Protein AF-A0A933TPE8-F1 (afdb_monomer_lite)

Radius of gyration: 28.73 Å; chains: 1; bounding box: 71×63×76 Å

Foldseek 3Di:
DDLQLQVLVVVVVVPDQKDKFFQVRSCVSSVHRDPPCLLPPPVQQDDDPHNCVNNVVSQKGWDDPSVVRIIMIGGHDPPDDDDDDDDDDDDDDDQFQEEEAEADDAADAFKDFQQRGGDDLLRVLSVLVCVVSPHFYWYCDQPPGTGGRGDIDGDDDGDLLPPDLVSLLVSLVVNLVCCCVPVNQAAVGEYEYHHPPSNVRVNNVVSCVVSNHHYHDPCPPPDPQRSSVVSVPPPPDDDFFGDPADPQPPDDPLPDDPPLLQLFLQVCLQVQVFPLVVPPPAFRSHPCRQLLNVLVVLVVVVVDDLLLSLLLLLLLLLLPPPDDSNLLSVLSSVLCNVPVLLSQLVSLQVDDLVVQLVSCVVSVNDSPSNVSSVLSNLLSVLLVDPPQLCQSVCCNRVLEHELVSQLCRQLDADPPRHGSRHSCNDLLSVLLSVLVSVVPSVGHYPPNQPRFASDDPLLVLLCVQLPLDDPVSDDCVVCVVVSRVSVSVVQQSHDDPPSRHSHNSSSHSSSNSCSVSARVVCRVVVAHDGTTPSCVSGSRDHDD

Secondary structure (DSSP, 8-state):
--TTHHHHHHHHHT--SEEEEEHHHHHHHHTSPPPHHHHH-GGGTSSSTTTHHHHGGGTEEEEEEGGGTEEEEEE--------------PPP-S--SEEEEE--S-B-SSEEEHHHHB--HHHHHHHHHHHHTT--EEEEETTTEEEETT-EEE-----SSS--HHHHHHHHHHHHHHHHHHT---TT-EEEEE--GGGS-HHHHHHHHHTT-EEE-TTTT--HHHHHHHHTT-TTPSP--SS-PPPP-TTS---S--TTHHHHHHHHHHHT----TT-TTPPPSSGGGSHHHHHHHHHHHTT--HHHHHHHHHHHHHH-SSS-HHHHHHHHHHHHHHHGGGGSHHHHHHS-HHHHHHHHHHTT--SSHHHHHHHHHHHHHHHT-TTS-HHHHHHHHTSEEEHHHHHHHHH-B-GGG-BSSTTTSSTTHHHHHHHHHHTTT--EEE-GGGPPP---HHHHHHHHHTTS---TT--HHHHHHHHHHHHHTTGGG--SSTTTTTSGGGTHHHHHHIIIIIIHHHHHHTS----SGGGGG--PPP--

Sequence (544 aa):
MTKYHPLAQWLTSQGRDLVQVSLSEIERIVGFPLPDSAHRYQAFWVGGDTVDGELGRSGWHAYPRLSAGHVEFRKIDRAAPGPSEPIGPVGPTDAPDFVFIGCVKSKLPGRHRARDLYTSALFRGRVQHAESISAPWWVLSAKYGLVASDDLIDDYDVSLVDASVEVRTKWANRVLQQIDDRIGFIAGKHIEIHAGDQYRDPSLMRGLEARGAIVSVPLLGMLFGRQLAWYAGERGIRPTAPTARPALQSGRPVERAVEGIARKITEDFANGDFDLSERAGAPPPKWDSMPEFVAERGLERLGATPRELRAFVTLLAAMDRARDADRLWRNGVALFGDARWTFDPTLCCQRSLSELRDVLAVNGVSQRHGADAAAWRIISEALNDDRAPAAVRRAIDEGVGEARELLDAVRATKGKGLPWFPFLSGPKISEMWVRLLVAPGGARITNISHLKVAVDVQVRKVTEYLGVTDTGGSSLEAVRTAIQEAWEAHADEVVGPDEIAGTSAGLDPALWFMGKWGCTYCERWKRRIPIGRACDHCRFPETR

pLDDT: mean 83.81, std 16.4, range [24.78, 98.75]

Structure (mmCIF, N/CA/C/O backbone):
data_AF-A0A933TPE8-F1
#
_entry.id   AF-A0A933TPE8-F1
#
loop_
_atom_site.group_PDB
_atom_site.id
_atom_site.type_symbol
_atom_site.label_atom_id
_atom_site.label_alt_id
_atom_site.label_comp_id
_atom_site.label_asym_id
_atom_site.label_entity_id
_atom_site.label_seq_id
_atom_site.pdbx_PDB_ins_code
_atom_site.Cartn_x
_atom_site.Cartn_y
_atom_site.Cartn_z
_atom_site.occupancy
_atom_site.B_iso_or_equiv
_atom_site.auth_seq_id
_atom_site.auth_comp_id
_atom_site.auth_asym_id
_atom_site.auth_atom_id
_atom_site.pdbx_PDB_model_num
ATOM 1 N N . MET A 1 1 ? -22.270 -7.618 43.366 1.00 57.34 1 MET A N 1
ATOM 2 C CA . MET A 1 1 ? -23.237 -8.700 43.096 1.00 57.34 1 MET A CA 1
ATOM 3 C C . MET A 1 1 ? -24.230 -8.178 42.084 1.00 57.34 1 MET A C 1
ATOM 5 O O . MET A 1 1 ? -24.769 -7.097 42.297 1.00 57.34 1 MET A O 1
ATOM 9 N N . THR A 1 2 ? -24.393 -8.862 40.955 1.00 76.00 2 THR A N 1
ATOM 10 C CA . THR A 1 2 ? -25.412 -8.481 39.966 1.00 76.00 2 THR A CA 1
ATOM 11 C C . THR A 1 2 ? -26.811 -8.846 40.471 1.00 76.00 2 THR A C 1
ATOM 13 O O . THR A 1 2 ? -26.968 -9.689 41.355 1.00 76.00 2 THR A O 1
ATOM 16 N N . LYS A 1 3 ? -27.854 -8.268 39.865 1.00 81.12 3 LYS A N 1
ATOM 17 C CA . LYS A 1 3 ? -29.252 -8.643 40.139 1.00 81.12 3 LYS A CA 1
ATOM 18 C C . LYS A 1 3 ? -29.590 -10.109 39.800 1.00 81.12 3 LYS A C 1
ATOM 20 O O . LYS A 1 3 ? -30.656 -10.576 40.169 1.00 81.12 3 LYS A O 1
ATOM 25 N N . TYR A 1 4 ? -28.690 -10.840 39.133 1.00 85.50 4 TYR A N 1
ATOM 26 C CA . TYR A 1 4 ? -28.853 -12.258 38.783 1.00 85.50 4 TYR A CA 1
ATOM 27 C C . TYR A 1 4 ? -28.126 -13.214 39.742 1.00 85.50 4 TYR A C 1
ATOM 29 O O . TYR A 1 4 ? -28.180 -14.426 39.558 1.00 85.50 4 TYR A O 1
ATOM 37 N N . HIS A 1 5 ? -27.491 -12.697 40.798 1.00 85.81 5 HIS A N 1
ATOM 38 C CA . HIS A 1 5 ? -26.856 -13.510 41.838 1.00 85.81 5 HIS A CA 1
ATOM 39 C C . HIS A 1 5 ? -27.787 -14.569 42.481 1.00 85.81 5 HIS A C 1
ATOM 41 O O . HIS A 1 5 ? -27.333 -15.702 42.662 1.00 85.81 5 HIS A O 1
ATOM 47 N N . PRO A 1 6 ? -29.087 -14.292 42.747 1.00 90.56 6 PRO A N 1
ATOM 48 C CA . PRO A 1 6 ? -30.013 -15.310 43.258 1.00 90.56 6 PRO A CA 1
ATOM 49 C C . PRO A 1 6 ? -30.152 -16.532 42.340 1.00 90.56 6 PRO A C 1
ATOM 51 O O . PRO A 1 6 ? -30.271 -17.657 42.821 1.00 90.56 6 PRO A O 1
ATOM 54 N N . LEU A 1 7 ? -30.068 -16.334 41.019 1.00 90.69 7 LEU A N 1
ATOM 55 C CA . LEU A 1 7 ? -30.126 -17.422 40.043 1.00 90.69 7 LEU A CA 1
ATOM 56 C C . LEU A 1 7 ? -28.899 -18.334 40.146 1.00 90.69 7 LEU A C 1
ATOM 58 O O . LEU A 1 7 ? -29.045 -19.551 40.161 1.00 90.69 7 LEU A O 1
ATOM 62 N N . ALA A 1 8 ? -27.700 -17.764 40.285 1.00 87.56 8 ALA A N 1
ATOM 63 C CA . ALA A 1 8 ? -26.465 -18.534 40.446 1.00 87.56 8 ALA A CA 1
ATOM 64 C C . ALA A 1 8 ? -26.450 -19.360 41.749 1.00 87.56 8 ALA A C 1
ATOM 66 O O . ALA A 1 8 ? -26.043 -20.527 41.752 1.00 87.56 8 ALA A O 1
ATOM 67 N N . GLN A 1 9 ? -26.929 -18.776 42.854 1.00 89.12 9 GLN A N 1
ATOM 68 C CA . GLN A 1 9 ? -27.070 -19.476 44.136 1.00 89.12 9 GLN A CA 1
ATOM 69 C C . GLN A 1 9 ? -28.081 -20.621 44.044 1.00 89.12 9 GLN A C 1
ATOM 71 O O . GLN A 1 9 ? -27.794 -21.734 44.485 1.00 89.12 9 GLN A O 1
ATOM 76 N N . TRP A 1 10 ? -29.238 -20.360 43.431 1.00 93.75 10 TRP A N 1
ATOM 77 C CA . TRP A 1 10 ? -30.281 -21.362 43.248 1.00 93.75 10 TRP A CA 1
ATOM 78 C C . TRP A 1 10 ? -29.819 -22.523 42.361 1.00 93.75 10 TRP A C 1
ATOM 80 O O . TRP A 1 10 ? -30.061 -23.677 42.701 1.00 93.75 10 TRP A O 1
ATOM 90 N N . LEU A 1 11 ? -29.099 -22.247 41.268 1.00 90.94 11 LEU A N 1
ATOM 91 C CA . LEU A 1 11 ? -28.528 -23.286 40.403 1.00 90.94 11 LEU A CA 1
ATOM 92 C C . LEU A 1 11 ? -27.543 -24.172 41.171 1.00 90.94 11 LEU A C 1
ATOM 94 O O . LEU A 1 11 ? -27.605 -25.397 41.090 1.00 90.94 11 LEU A O 1
ATOM 98 N N . THR A 1 12 ? -26.682 -23.555 41.982 1.00 87.75 12 THR A N 1
ATOM 99 C CA . THR A 1 12 ? -25.698 -24.272 42.804 1.00 87.75 12 THR A CA 1
ATOM 100 C C . THR A 1 12 ? -26.366 -25.152 43.866 1.00 87.75 12 THR A C 1
ATOM 102 O O . THR A 1 12 ? -25.879 -26.249 44.139 1.00 87.75 12 THR A O 1
ATOM 105 N N . SER A 1 13 ? -27.506 -24.731 44.427 1.00 88.75 13 SER A N 1
ATOM 106 C CA . SER A 1 13 ? -28.240 -25.523 45.423 1.00 88.75 13 SER A CA 1
ATOM 107 C C . SER A 1 13 ? -28.988 -26.728 44.840 1.00 88.75 13 SER A C 1
ATOM 109 O O . SER A 1 13 ? -29.383 -27.606 45.604 1.00 88.75 13 SER A O 1
ATOM 111 N N . GLN A 1 14 ? -29.141 -26.826 43.511 1.00 89.56 14 GLN A N 1
ATOM 112 C CA . GLN A 1 14 ? -29.805 -27.976 42.883 1.00 89.56 14 GLN A CA 1
ATOM 113 C C . GLN A 1 14 ? -28.970 -29.262 42.929 1.00 89.56 14 GLN A C 1
ATOM 115 O O . GLN A 1 14 ? -29.522 -30.344 42.734 1.00 89.56 14 GLN A O 1
ATOM 120 N N . GLY A 1 15 ? -27.651 -29.168 43.147 1.00 80.69 15 GLY A N 1
ATOM 121 C CA . GLY A 1 15 ? -26.760 -30.334 43.218 1.00 80.69 15 GLY A CA 1
ATOM 122 C C . GLY A 1 15 ? -26.680 -31.159 41.924 1.00 80.69 15 GLY A C 1
ATOM 123 O O . GLY A 1 15 ? -26.357 -32.341 41.976 1.00 80.69 15 GLY A O 1
ATOM 124 N N . ARG A 1 16 ? -27.010 -30.562 40.772 1.00 82.69 16 ARG A N 1
ATOM 125 C CA . ARG A 1 16 ? -26.972 -31.184 39.437 1.00 82.69 16 ARG A CA 1
ATOM 126 C C . ARG A 1 16 ? -26.007 -30.416 38.542 1.00 82.69 16 ARG A C 1
ATOM 128 O O . ARG A 1 16 ? -25.838 -29.221 38.742 1.00 82.69 16 ARG A O 1
ATOM 135 N N . ASP A 1 17 ? -25.454 -31.067 37.524 1.00 83.25 17 ASP A N 1
ATOM 136 C CA . ASP A 1 17 ? -24.560 -30.408 36.553 1.00 83.25 17 ASP A CA 1
ATOM 137 C C . ASP A 1 17 ? -25.304 -29.847 35.331 1.00 83.25 17 ASP A C 1
ATOM 139 O O . ASP A 1 17 ? -24.753 -29.056 34.567 1.00 83.25 17 ASP A O 1
ATOM 143 N N . LEU A 1 18 ? -26.576 -30.220 35.165 1.00 86.62 18 LEU A N 1
ATOM 144 C CA . LEU A 1 18 ? -27.505 -29.691 34.170 1.00 86.62 18 LEU A CA 1
ATOM 145 C C . LEU A 1 18 ? -28.834 -29.373 34.858 1.00 86.62 18 LEU A C 1
ATOM 147 O O . LEU A 1 18 ? -29.451 -30.247 35.472 1.00 86.62 18 LEU A O 1
ATOM 151 N N . VAL A 1 19 ? -29.288 -28.130 34.729 1.00 89.38 19 VAL A N 1
ATOM 152 C CA . VAL A 1 19 ? -30.558 -27.664 35.290 1.00 89.38 19 VAL A CA 1
ATOM 153 C C . VAL A 1 19 ? -31.340 -26.931 34.211 1.00 89.38 19 VAL A C 1
ATOM 155 O O . VAL A 1 19 ? -30.870 -25.945 33.654 1.00 89.38 19 VAL A O 1
ATOM 158 N N . GLN A 1 20 ? -32.543 -27.408 33.913 1.00 92.12 20 GLN A N 1
ATOM 159 C CA . GLN A 1 20 ? -33.461 -26.756 32.984 1.00 92.12 20 GLN A CA 1
ATOM 160 C C . GLN A 1 20 ? -34.449 -25.895 33.771 1.00 92.12 20 GLN A C 1
ATOM 162 O O . GLN A 1 20 ? -35.074 -26.395 34.703 1.00 92.12 20 GLN A O 1
ATOM 167 N N . VAL A 1 21 ? -34.603 -24.624 33.397 1.00 90.62 21 VAL A N 1
ATOM 168 C CA . VAL A 1 21 ? -35.456 -23.670 34.123 1.00 90.62 21 VAL A CA 1
ATOM 169 C C . VAL A 1 21 ? -36.303 -22.875 33.138 1.00 90.62 21 VAL A C 1
ATOM 171 O O . VAL A 1 21 ? -35.778 -22.321 32.172 1.00 90.62 21 VAL A O 1
ATOM 174 N N . SER A 1 22 ? -37.616 -22.808 33.358 1.00 94.19 22 SER A N 1
ATOM 175 C CA . SER A 1 22 ? -38.499 -21.974 32.527 1.00 94.19 22 SER A CA 1
ATOM 176 C C . SER A 1 22 ? -38.244 -20.479 32.757 1.00 94.19 22 SER A C 1
ATOM 178 O O . SER A 1 22 ? -37.815 -20.082 33.839 1.00 94.19 22 SER A O 1
ATOM 180 N N . LEU A 1 23 ? -38.541 -19.625 31.772 1.00 89.19 23 LEU A N 1
ATOM 181 C CA . LEU A 1 23 ? -38.346 -18.172 31.914 1.00 89.19 23 LEU A CA 1
ATOM 182 C C . LEU A 1 23 ? -39.141 -17.590 33.098 1.00 89.19 23 LEU A C 1
ATOM 184 O O . LEU A 1 23 ? -38.591 -16.823 33.883 1.00 89.19 23 LEU A O 1
ATOM 188 N N . SER A 1 24 ? -40.385 -18.034 33.295 1.00 90.56 24 SER A N 1
ATOM 189 C CA . SER A 1 24 ? -41.224 -17.623 34.434 1.00 90.56 24 SER A CA 1
ATOM 190 C C . SER A 1 24 ? -40.691 -18.112 35.784 1.00 90.56 24 SER A C 1
ATOM 192 O O . SER A 1 24 ? -40.884 -17.476 36.819 1.00 90.56 24 SER A O 1
ATOM 194 N N . GLU A 1 25 ? -40.008 -19.254 35.806 1.00 91.50 25 GLU A N 1
ATOM 195 C CA . GLU A 1 25 ? -39.348 -19.744 37.012 1.00 91.50 25 GLU A CA 1
ATOM 196 C C . GLU A 1 25 ? -38.071 -18.965 37.319 1.00 91.50 25 GLU A C 1
ATOM 198 O O . GLU A 1 25 ? -37.825 -18.655 38.484 1.00 91.50 25 GLU A O 1
ATOM 203 N N . ILE A 1 26 ? -37.325 -18.543 36.295 1.00 92.00 26 ILE A N 1
ATOM 204 C CA . ILE A 1 26 ? -36.195 -17.628 36.472 1.00 92.00 26 ILE A CA 1
ATOM 205 C C . ILE A 1 26 ? -36.679 -16.305 37.073 1.00 92.00 26 ILE A C 1
ATOM 207 O O . ILE A 1 26 ? -36.076 -15.844 38.036 1.00 92.00 26 ILE A O 1
ATOM 211 N N . GLU A 1 27 ? -37.788 -15.736 36.590 1.00 93.56 27 GLU A N 1
ATOM 212 C CA . GLU A 1 27 ? -38.406 -14.521 37.155 1.00 93.56 27 GLU A CA 1
ATOM 213 C C . GLU A 1 27 ? -38.757 -14.671 38.641 1.00 93.56 27 GLU A C 1
ATOM 215 O O . GLU A 1 27 ? -38.471 -13.771 39.434 1.00 93.56 27 GLU A O 1
ATOM 220 N N . ARG A 1 28 ? -39.299 -15.831 39.051 1.00 93.81 28 ARG A N 1
ATOM 221 C CA . ARG A 1 28 ? -39.525 -16.137 40.477 1.00 93.81 28 ARG A CA 1
ATOM 222 C C . ARG A 1 28 ? -38.224 -16.208 41.272 1.00 93.81 28 ARG A C 1
ATOM 224 O O . ARG A 1 28 ? -38.192 -15.719 42.395 1.00 93.81 28 ARG A O 1
ATOM 231 N N . ILE A 1 29 ? -37.181 -16.828 40.718 1.00 93.12 29 ILE A N 1
ATOM 232 C CA . ILE A 1 29 ? -35.883 -16.995 41.388 1.00 93.12 29 ILE A CA 1
ATOM 233 C C . ILE A 1 29 ? -35.175 -15.646 41.559 1.00 93.12 29 ILE A C 1
ATOM 235 O O . ILE A 1 29 ? -34.600 -15.385 42.613 1.00 93.12 29 ILE A O 1
ATOM 239 N N . VAL A 1 30 ? -35.211 -14.781 40.540 1.00 91.19 30 VAL A N 1
ATOM 240 C CA . VAL A 1 30 ? -34.550 -13.466 40.587 1.00 91.19 30 VAL A CA 1
ATOM 241 C C . VAL A 1 30 ? -35.397 -12.387 41.268 1.00 91.19 30 VAL A C 1
ATOM 243 O O . VAL A 1 30 ? -34.855 -11.361 41.673 1.00 91.19 30 VAL A O 1
ATOM 246 N N . GLY A 1 31 ? -36.705 -12.610 41.426 1.00 90.62 31 GLY A N 1
ATOM 247 C CA . GLY A 1 31 ? -37.622 -11.709 42.130 1.00 90.62 31 GLY A CA 1
ATOM 248 C C . GLY A 1 31 ? -38.070 -10.484 41.323 1.00 90.62 31 GLY A C 1
ATOM 249 O O . GLY A 1 31 ? -38.586 -9.531 41.902 1.00 90.62 31 GLY A O 1
ATOM 250 N N . PHE A 1 32 ? -37.872 -10.480 40.003 1.00 89.62 32 PHE A N 1
ATOM 251 C CA . PHE A 1 32 ? -38.331 -9.422 39.099 1.00 89.62 32 PHE A CA 1
ATOM 252 C C . PHE A 1 32 ? -38.636 -9.986 37.701 1.00 89.62 32 PHE A C 1
ATOM 254 O O . PHE A 1 32 ? -38.025 -10.981 37.304 1.00 89.62 32 PHE A O 1
ATOM 261 N N . PRO A 1 33 ? -39.548 -9.356 36.934 1.00 90.25 33 PRO A N 1
ATOM 262 C CA . PRO A 1 33 ? -39.829 -9.766 35.561 1.00 90.25 33 PRO A CA 1
ATOM 263 C C . PRO A 1 33 ? -38.595 -9.572 34.676 1.00 90.25 33 PRO A C 1
ATOM 265 O O . PRO A 1 33 ? -37.921 -8.536 34.731 1.00 90.25 33 PRO A O 1
ATOM 268 N N . LEU A 1 34 ? -38.289 -10.567 33.847 1.00 88.06 34 LEU A N 1
ATOM 269 C CA . LEU A 1 34 ? -37.165 -10.500 32.930 1.00 88.06 34 LEU A CA 1
ATOM 270 C C . LEU A 1 34 ? -37.481 -9.466 31.840 1.00 88.06 34 LEU A C 1
ATOM 272 O O . LEU A 1 34 ? -38.617 -9.389 31.370 1.00 88.06 34 LEU A O 1
ATOM 276 N N . PRO A 1 35 ? -36.496 -8.659 31.409 1.00 83.12 35 PRO A N 1
ATOM 277 C CA . PRO A 1 35 ? -36.722 -7.711 30.330 1.00 83.12 35 PRO A CA 1
ATOM 278 C C . PRO A 1 35 ? -37.089 -8.460 29.049 1.00 83.12 35 PRO A C 1
ATOM 280 O O . PRO A 1 35 ? -36.608 -9.565 28.810 1.00 83.12 35 PRO A O 1
ATOM 283 N N . ASP A 1 36 ? -37.853 -7.819 28.171 1.00 73.50 36 ASP A N 1
ATOM 284 C CA . ASP A 1 36 ? -38.240 -8.371 26.871 1.00 73.50 36 ASP A CA 1
ATOM 285 C C . ASP A 1 36 ? -37.079 -8.966 26.059 1.00 73.50 36 ASP A C 1
ATOM 287 O O . ASP A 1 36 ? -37.267 -9.880 25.256 1.00 73.50 36 ASP A O 1
ATOM 291 N N . SER A 1 37 ? -35.870 -8.432 26.238 1.00 75.12 37 SER A N 1
ATOM 292 C CA . SER A 1 37 ? -34.667 -8.934 25.587 1.00 75.12 37 SER A CA 1
ATOM 293 C C . SER A 1 37 ? -34.293 -10.351 26.025 1.00 75.12 37 SER A C 1
ATOM 295 O O . SER A 1 37 ? -33.797 -11.110 25.199 1.00 75.12 37 SER A O 1
ATOM 297 N N . ALA A 1 38 ? -34.588 -10.739 27.266 1.00 80.56 38 ALA A N 1
ATOM 298 C CA . ALA A 1 38 ? -34.389 -12.091 27.782 1.00 80.56 38 ALA A CA 1
ATOM 299 C C . ALA A 1 38 ? -35.291 -13.122 27.097 1.00 80.56 38 ALA A C 1
ATOM 301 O O . ALA A 1 38 ? -34.885 -14.265 26.894 1.00 80.56 38 ALA A O 1
ATOM 302 N N . HIS A 1 39 ? -36.500 -12.697 26.721 1.00 78.38 39 HIS A N 1
ATOM 303 C CA . HIS A 1 39 ? -37.496 -13.522 26.037 1.00 78.38 39 HIS A CA 1
ATOM 304 C C . HIS A 1 39 ? -37.219 -13.637 24.534 1.00 78.38 39 HIS A C 1
ATOM 306 O O . HIS A 1 39 ? -37.578 -14.632 23.911 1.00 78.38 39 HIS A O 1
ATOM 312 N N . ARG A 1 40 ? -36.575 -12.621 23.942 1.00 65.50 40 ARG A N 1
ATOM 313 C CA . ARG A 1 40 ? -36.406 -12.494 22.484 1.00 65.50 40 ARG A CA 1
ATOM 314 C C . ARG A 1 40 ? -35.012 -12.833 21.967 1.00 65.50 40 ARG A C 1
ATOM 316 O O . ARG A 1 40 ? -34.887 -13.272 20.826 1.00 65.50 40 ARG A O 1
ATOM 323 N N . TYR A 1 41 ? -33.964 -12.619 22.759 1.00 67.12 41 TYR A N 1
ATOM 324 C CA . TYR A 1 41 ? -32.588 -12.668 22.270 1.00 67.12 41 TYR A CA 1
ATOM 325 C C . TYR A 1 41 ? -31.730 -13.629 23.090 1.00 67.12 41 TYR A C 1
ATOM 327 O O . TYR A 1 41 ? -31.467 -13.399 24.266 1.00 67.12 41 TYR A O 1
ATOM 335 N N . GLN A 1 42 ? -31.205 -14.673 22.440 1.00 67.12 42 GLN A N 1
ATOM 336 C CA . GLN A 1 42 ? -30.286 -15.624 23.080 1.00 67.12 42 GLN A CA 1
ATOM 337 C C . GLN A 1 42 ? -29.040 -14.931 23.655 1.00 67.12 42 GLN A C 1
ATOM 339 O O . GLN A 1 42 ? -28.580 -15.309 24.725 1.00 67.12 42 GLN A O 1
ATOM 344 N N . ALA A 1 43 ? -28.555 -13.868 23.001 1.00 63.94 43 ALA A N 1
ATOM 345 C CA . ALA A 1 43 ? -27.415 -13.058 23.446 1.00 63.94 43 ALA A CA 1
ATOM 346 C C . ALA A 1 43 ? -27.611 -12.399 24.824 1.00 63.94 43 ALA A C 1
ATOM 348 O O . ALA A 1 43 ? -26.642 -11.998 25.452 1.00 63.94 43 ALA A O 1
ATOM 349 N N . PHE A 1 44 ? -28.848 -12.298 25.322 1.00 73.12 44 PHE A N 1
ATOM 350 C CA . PHE A 1 44 ? -29.094 -11.872 26.699 1.00 73.12 44 PHE A CA 1
ATOM 351 C C . PHE A 1 44 ? -28.520 -12.860 27.730 1.00 73.12 44 PHE A C 1
ATOM 353 O O . PHE A 1 44 ? -28.153 -12.463 28.835 1.00 73.12 44 PHE A O 1
ATOM 360 N N . TRP A 1 45 ? -28.448 -14.141 27.358 1.00 72.94 45 TRP A N 1
ATOM 361 C CA . TRP A 1 45 ? -28.030 -15.248 28.214 1.00 72.94 45 TRP A CA 1
ATOM 362 C C . TRP A 1 45 ? -26.566 -15.656 28.014 1.00 72.94 45 TRP A C 1
ATOM 364 O O . TRP A 1 45 ? -26.040 -16.366 28.863 1.00 72.94 45 TRP A O 1
ATOM 374 N N . VAL A 1 46 ? -25.915 -15.237 26.920 1.00 61.28 46 VAL A N 1
ATOM 375 C CA . VAL A 1 46 ? -24.553 -15.664 26.550 1.00 61.28 46 VAL A CA 1
ATOM 376 C C . VAL A 1 46 ? -23.666 -14.458 26.198 1.00 61.28 46 VAL A C 1
ATOM 378 O O . VAL A 1 46 ? -23.922 -13.767 25.213 1.00 61.28 46 VAL A O 1
ATOM 381 N N . GLY A 1 47 ? -22.610 -14.215 26.983 1.00 51.06 47 GLY A N 1
ATOM 382 C CA . GLY A 1 47 ? -21.593 -13.176 26.767 1.00 51.06 47 GLY A CA 1
ATOM 383 C C . GLY A 1 47 ? -21.915 -11.771 27.310 1.00 51.06 47 GLY A C 1
ATOM 384 O O . GLY A 1 47 ? -22.915 -11.158 26.944 1.00 51.06 47 GLY A O 1
ATOM 385 N N . GLY A 1 48 ? -20.995 -11.202 28.103 1.00 52.50 48 GLY A N 1
ATOM 386 C CA . GLY A 1 48 ? -20.970 -9.780 28.510 1.00 52.50 48 GLY A CA 1
ATOM 387 C C . GLY A 1 48 ? -21.327 -9.502 29.981 1.00 52.50 48 GLY A C 1
ATOM 388 O O . GLY A 1 48 ? -21.595 -10.420 30.752 1.00 52.50 48 GLY A O 1
ATOM 389 N N . ASP A 1 49 ? -21.355 -8.219 30.376 1.00 49.97 49 ASP A N 1
ATOM 390 C CA . ASP A 1 49 ? -21.616 -7.723 31.752 1.00 49.97 49 ASP A CA 1
ATOM 391 C C . ASP A 1 49 ? -23.063 -7.959 32.272 1.00 49.97 49 ASP A C 1
ATOM 393 O O . ASP A 1 49 ? -23.536 -7.284 33.188 1.00 49.97 49 ASP A O 1
ATOM 397 N N . THR A 1 50 ? -23.806 -8.895 31.675 1.00 61.78 50 THR A N 1
ATOM 398 C CA . THR A 1 50 ? -25.221 -9.186 31.958 1.00 61.78 50 THR A CA 1
ATOM 399 C C . THR A 1 50 ? -25.376 -10.442 32.841 1.00 61.78 50 THR A C 1
ATOM 401 O O . THR A 1 50 ? -24.720 -10.546 33.876 1.00 61.78 50 THR A O 1
ATOM 404 N N . VAL A 1 51 ? -26.269 -11.383 32.494 1.00 59.34 51 VAL A N 1
ATOM 405 C CA . VAL A 1 51 ? -26.524 -12.631 33.247 1.00 59.34 51 VAL A CA 1
ATOM 406 C C . VAL A 1 51 ? -25.283 -13.539 33.240 1.00 59.34 51 VAL A C 1
ATOM 408 O O . VAL A 1 51 ? -24.950 -14.158 34.251 1.00 59.34 51 VAL A O 1
ATOM 411 N N . ASP A 1 52 ? -24.556 -13.552 32.122 1.00 61.00 52 ASP A N 1
ATOM 412 C CA . ASP A 1 52 ? -23.384 -14.399 31.880 1.00 61.00 52 ASP A CA 1
ATOM 413 C C . ASP A 1 52 ? -22.184 -14.048 32.777 1.00 61.00 52 ASP A C 1
ATOM 415 O O . ASP A 1 52 ? -21.503 -14.929 33.300 1.00 61.00 52 ASP A O 1
ATOM 419 N N . GLY A 1 53 ? -21.967 -12.759 33.059 1.00 64.06 53 GLY A N 1
ATOM 420 C CA . GLY A 1 53 ? -20.858 -12.309 33.902 1.00 64.06 53 GLY A CA 1
ATOM 421 C C . GLY A 1 53 ? -20.924 -12.785 35.362 1.00 64.06 53 GLY A C 1
ATOM 422 O O . GLY A 1 53 ? -19.886 -12.868 36.022 1.00 64.06 53 GLY A O 1
ATOM 423 N N . GLU A 1 54 ? -22.114 -13.086 35.893 1.00 68.44 54 GLU A N 1
ATOM 424 C CA . GLU A 1 54 ? -22.298 -13.647 37.243 1.00 68.44 54 GLU A CA 1
ATOM 425 C C . GLU A 1 54 ? -22.365 -15.179 37.208 1.00 68.44 54 GLU A C 1
ATOM 427 O O . GLU A 1 54 ? -21.674 -15.831 37.988 1.00 68.44 54 GLU A O 1
ATOM 432 N N . LEU A 1 55 ? -23.114 -15.761 36.264 1.00 71.44 55 LEU A N 1
ATOM 433 C CA . LEU A 1 55 ? -23.200 -17.217 36.104 1.00 71.44 55 LEU A CA 1
ATOM 434 C C . LEU A 1 55 ? -21.832 -17.839 35.800 1.00 71.44 55 LEU A C 1
ATOM 436 O O . LEU A 1 55 ? -21.438 -18.804 36.457 1.00 71.44 55 LEU A O 1
ATOM 440 N N . GLY A 1 56 ? -21.052 -17.222 34.909 1.00 67.31 56 GLY A N 1
ATOM 441 C CA . GLY A 1 56 ? -19.704 -17.671 34.571 1.00 67.31 56 GLY A CA 1
ATOM 442 C C . GLY A 1 56 ? -18.717 -17.581 35.741 1.00 67.31 56 GLY A C 1
ATOM 443 O O . GLY A 1 56 ? -17.776 -18.375 35.820 1.00 67.31 56 GLY A O 1
ATOM 444 N N . ARG A 1 57 ? -18.930 -16.665 36.701 1.00 70.31 57 ARG A N 1
ATOM 445 C CA . ARG A 1 57 ? -18.144 -16.608 37.952 1.00 70.31 57 ARG A CA 1
ATOM 446 C C . ARG A 1 57 ? -18.476 -17.758 38.901 1.00 70.31 57 ARG A C 1
ATOM 448 O O . ARG A 1 57 ? -17.584 -18.213 39.611 1.00 70.31 57 ARG A O 1
ATOM 455 N N . SER A 1 58 ? -19.709 -18.251 38.867 1.00 70.25 58 SER A N 1
ATOM 456 C CA . SER A 1 58 ? -20.170 -19.407 39.642 1.00 70.25 58 SER A CA 1
ATOM 457 C C . SER A 1 58 ? -20.017 -20.744 38.904 1.00 70.25 58 SER A C 1
ATOM 459 O O . SER A 1 58 ? -20.509 -21.757 39.390 1.00 70.25 58 SER A O 1
ATOM 461 N N . GLY A 1 59 ? -19.331 -20.765 37.755 1.00 79.25 59 GLY A N 1
ATOM 462 C CA . GLY A 1 59 ? -19.072 -21.988 36.988 1.00 79.25 59 GLY A CA 1
ATOM 463 C C . GLY A 1 59 ? -20.274 -22.498 36.194 1.00 79.25 59 GLY A C 1
ATOM 464 O O . GLY A 1 59 ? -20.294 -23.665 35.825 1.00 79.25 59 GLY A O 1
ATOM 465 N N . TRP A 1 60 ? -21.266 -21.649 35.928 1.00 81.56 60 TRP A N 1
ATOM 466 C CA . TRP A 1 60 ? -22.471 -21.986 35.177 1.00 81.56 60 TRP A CA 1
ATOM 467 C C . TRP A 1 60 ? -22.501 -21.272 33.830 1.00 81.56 60 TRP A C 1
ATOM 469 O O . TRP A 1 60 ? -22.137 -20.104 33.731 1.00 81.56 60 TRP A O 1
ATOM 479 N N . HIS A 1 61 ? -22.996 -21.957 32.805 1.00 81.69 61 HIS A N 1
ATOM 480 C CA . HIS A 1 61 ? -23.241 -21.381 31.488 1.00 81.69 61 HIS A CA 1
ATOM 481 C C . HIS A 1 61 ? -24.687 -21.622 31.068 1.00 81.69 61 HIS A C 1
ATOM 483 O O . HIS A 1 61 ? -25.215 -22.720 31.249 1.00 81.69 61 HIS A O 1
ATOM 489 N N . ALA A 1 62 ? -25.325 -20.597 30.508 1.00 80.50 62 ALA A N 1
ATOM 490 C CA . ALA A 1 62 ? -26.697 -20.667 30.024 1.00 80.50 62 ALA A CA 1
ATOM 491 C C . ALA A 1 62 ? -26.757 -21.097 28.548 1.00 80.50 62 ALA A C 1
ATOM 493 O O . ALA A 1 62 ? -25.931 -20.693 27.733 1.00 80.50 62 ALA A O 1
ATOM 494 N N . TYR A 1 63 ? -27.770 -21.885 28.204 1.00 80.50 63 TYR A N 1
ATOM 495 C CA . TYR A 1 63 ? -28.099 -22.364 26.865 1.00 80.50 63 TYR A CA 1
ATOM 496 C C . TYR A 1 63 ? -29.594 -22.085 26.639 1.00 80.50 63 TYR A C 1
ATOM 498 O O . TYR A 1 63 ? -30.454 -22.897 26.998 1.00 80.50 63 TYR A O 1
ATOM 506 N N . PRO A 1 64 ? -29.945 -20.894 26.128 1.00 79.50 64 PRO A N 1
ATOM 507 C CA . PRO A 1 64 ? -31.336 -20.471 26.021 1.00 79.50 64 PRO A CA 1
ATOM 508 C C . PRO A 1 64 ? -32.091 -21.240 24.928 1.00 79.50 64 PRO A C 1
ATOM 510 O O . PRO A 1 64 ? -31.751 -21.178 23.746 1.00 79.50 64 PRO A O 1
ATOM 513 N N . ARG A 1 65 ? -33.184 -21.906 25.309 1.00 82.25 65 ARG A N 1
ATOM 514 C CA . ARG A 1 65 ? -34.152 -22.565 24.420 1.00 82.25 65 ARG A CA 1
ATOM 515 C C . ARG A 1 65 ? -35.438 -21.737 24.369 1.00 82.25 65 ARG A C 1
ATOM 517 O O . ARG A 1 65 ? -36.506 -22.188 24.776 1.00 82.25 65 ARG A O 1
ATOM 524 N N . LEU A 1 66 ? -35.330 -20.499 23.878 1.00 78.62 66 LEU A N 1
ATOM 525 C CA . LEU A 1 66 ? -36.417 -19.505 23.938 1.00 78.62 66 LEU A CA 1
ATOM 526 C C . LEU A 1 66 ? -37.691 -19.953 23.204 1.00 78.62 66 LEU A C 1
ATOM 528 O O . LEU A 1 66 ? -38.789 -19.712 23.692 1.00 78.62 66 LEU A O 1
ATOM 532 N N . SER A 1 67 ? -37.562 -20.682 22.089 1.00 70.12 67 SER A N 1
ATOM 533 C CA . SER A 1 67 ? -38.701 -21.287 21.378 1.00 70.12 67 SER A CA 1
ATOM 534 C C . SER A 1 67 ? -39.424 -22.368 22.190 1.00 70.12 67 SER A C 1
ATOM 536 O O . SER A 1 67 ? -40.599 -22.625 21.954 1.00 70.12 67 SER A O 1
ATOM 538 N N . ALA A 1 68 ? -38.737 -22.976 23.158 1.00 72.25 68 ALA A N 1
ATOM 539 C CA . ALA A 1 68 ? -39.275 -23.948 24.102 1.00 72.25 68 ALA A CA 1
ATOM 540 C C . ALA A 1 68 ? -39.505 -23.344 25.506 1.00 72.25 68 ALA A C 1
ATOM 542 O O . ALA A 1 68 ? -39.702 -24.088 26.467 1.00 72.25 68 ALA A O 1
ATOM 543 N N . GLY A 1 69 ? -39.448 -22.011 25.641 1.00 81.81 69 GLY A N 1
ATOM 544 C CA . GLY A 1 69 ? -39.798 -21.270 26.858 1.00 81.81 69 GLY A CA 1
ATOM 545 C C . GLY A 1 69 ? -38.872 -21.464 28.067 1.00 81.81 69 GLY A C 1
ATOM 546 O O . GLY A 1 69 ? -39.261 -21.126 29.188 1.00 81.81 69 GLY A O 1
ATOM 547 N N . HIS A 1 70 ? -37.668 -22.011 27.883 1.00 87.69 70 HIS A N 1
ATOM 548 C CA . HIS A 1 70 ? -36.758 -22.317 28.990 1.00 87.69 70 HIS A CA 1
ATOM 549 C C . HIS A 1 70 ? -35.290 -22.027 28.663 1.00 87.69 70 HIS A C 1
ATOM 551 O O . HIS A 1 70 ? -34.916 -21.771 27.519 1.00 87.69 70 HIS A O 1
ATOM 557 N N . VAL A 1 71 ? -34.445 -22.078 29.688 1.00 87.31 71 VAL A N 1
ATOM 558 C CA . VAL A 1 71 ? -32.988 -21.978 29.595 1.00 87.31 71 VAL A CA 1
ATOM 559 C C . VAL A 1 71 ? -32.387 -23.202 30.279 1.00 87.31 71 VAL A C 1
ATOM 561 O O . VAL A 1 71 ? -32.749 -23.533 31.408 1.00 87.31 71 VAL A O 1
ATOM 564 N N . GLU A 1 72 ? -31.497 -23.901 29.584 1.00 88.69 72 GLU A N 1
ATOM 565 C CA . GLU A 1 72 ? -30.676 -24.957 30.178 1.00 88.69 72 GLU A CA 1
ATOM 566 C C . GLU A 1 72 ? -29.413 -24.318 30.769 1.00 88.69 72 GLU A C 1
ATOM 568 O O . GLU A 1 72 ? -28.723 -23.569 30.087 1.00 88.69 72 GLU A O 1
ATOM 573 N N . PHE A 1 73 ? -29.072 -24.617 32.015 1.00 87.94 73 PHE A N 1
ATOM 574 C CA . PHE A 1 73 ? -27.831 -24.184 32.652 1.00 87.94 73 PHE A CA 1
ATOM 575 C C . PHE A 1 73 ? -26.932 -25.393 32.866 1.00 87.94 73 PHE A C 1
ATOM 577 O O . PHE A 1 73 ? -27.392 -26.406 33.396 1.00 87.94 73 PHE A O 1
ATOM 584 N N . ARG A 1 74 ? -25.662 -25.298 32.462 1.00 85.19 74 ARG A N 1
ATOM 585 C CA . ARG A 1 74 ? -24.675 -26.372 32.649 1.00 85.19 74 ARG A CA 1
ATOM 586 C C . ARG A 1 74 ? -23.495 -25.895 33.466 1.00 85.19 74 ARG A C 1
ATOM 588 O O . ARG A 1 74 ? -23.010 -24.782 33.256 1.00 85.19 74 ARG A O 1
ATOM 595 N N . LYS A 1 75 ? -23.037 -26.750 34.371 1.00 80.62 75 LYS A N 1
ATOM 596 C CA . LYS A 1 75 ? -21.826 -26.530 35.145 1.00 80.62 75 LYS A CA 1
ATOM 597 C C . LYS A 1 75 ? -20.613 -26.819 34.263 1.00 80.62 75 LYS A C 1
ATOM 599 O O . LYS A 1 75 ? -20.562 -27.846 33.592 1.00 80.62 75 LYS A O 1
ATOM 604 N N . ILE A 1 76 ? -19.663 -25.895 34.229 1.00 69.88 76 ILE A N 1
ATOM 605 C CA . ILE A 1 76 ? -18.397 -26.053 33.517 1.00 69.88 76 ILE A CA 1
ATOM 606 C C . ILE A 1 76 ? -17.318 -26.301 34.564 1.00 69.88 76 ILE A C 1
ATOM 608 O O . ILE A 1 76 ? -17.014 -25.418 35.371 1.00 69.88 76 ILE A O 1
ATOM 612 N N . ASP A 1 77 ? -16.722 -27.490 34.534 1.00 51.62 77 ASP A N 1
ATOM 613 C CA . ASP A 1 77 ? -15.560 -27.801 35.356 1.00 51.62 77 ASP A CA 1
ATOM 614 C C . ASP A 1 77 ? -14.373 -26.943 34.908 1.00 51.62 77 ASP A C 1
ATOM 616 O O . ASP A 1 77 ? -13.754 -27.160 33.865 1.00 51.62 77 ASP A O 1
ATOM 620 N N . ARG A 1 78 ? -14.043 -25.930 35.714 1.00 42.03 78 ARG A N 1
ATOM 621 C CA . ARG A 1 78 ? -12.785 -25.196 35.583 1.00 42.03 78 ARG A CA 1
ATOM 622 C C . ARG A 1 78 ? -11.651 -26.067 36.116 1.00 42.03 78 ARG A C 1
ATOM 624 O O . ARG A 1 78 ? -11.259 -25.934 37.273 1.00 42.03 78 ARG A O 1
ATOM 631 N N . ALA A 1 79 ? -11.074 -26.910 35.267 1.00 29.62 79 ALA A N 1
ATOM 632 C CA . ALA A 1 79 ? -9.671 -27.260 35.450 1.00 29.62 79 ALA A CA 1
ATOM 633 C C . ALA A 1 79 ? -8.853 -25.961 35.308 1.00 29.62 79 ALA A C 1
ATOM 635 O O . ALA A 1 79 ? -8.985 -25.239 34.318 1.00 29.62 79 ALA A O 1
ATOM 636 N N . ALA A 1 80 ? -8.088 -25.606 36.341 1.00 26.08 80 ALA A N 1
ATOM 637 C CA . ALA A 1 80 ? -7.307 -24.373 36.378 1.00 26.08 80 ALA A CA 1
ATOM 638 C C . ALA A 1 80 ? -6.322 -24.310 35.189 1.00 26.08 80 ALA A C 1
ATOM 640 O O . ALA A 1 80 ? -5.636 -25.301 34.931 1.00 26.08 80 ALA A O 1
ATOM 641 N N . PRO A 1 81 ? -6.199 -23.173 34.478 1.00 29.64 81 PRO A N 1
ATOM 642 C CA . PRO A 1 81 ? -5.201 -23.042 33.431 1.00 29.64 81 PRO A CA 1
ATOM 643 C C . PRO A 1 81 ? -3.821 -22.865 34.071 1.00 29.64 81 PRO A C 1
ATOM 645 O O . PRO A 1 81 ? -3.546 -21.853 34.717 1.00 29.64 81 PRO A O 1
ATOM 648 N N . GLY A 1 82 ? -2.953 -23.861 33.889 1.00 26.19 82 GLY A N 1
ATOM 649 C CA . GLY A 1 82 ? -1.509 -23.675 34.016 1.00 26.19 82 GLY A CA 1
ATOM 650 C C . GLY A 1 82 ? -0.984 -22.727 32.925 1.00 26.19 82 GLY A C 1
ATOM 651 O O . GLY A 1 82 ? -1.690 -22.472 31.945 1.00 26.19 82 GLY A O 1
ATOM 652 N N . PRO A 1 83 ? 0.230 -22.174 33.080 1.00 27.33 83 PRO A N 1
ATOM 653 C CA . PRO A 1 83 ? 0.795 -21.228 32.124 1.00 27.33 83 PRO A CA 1
ATOM 654 C C . PRO A 1 83 ? 0.916 -21.891 30.746 1.00 27.33 83 PRO A C 1
ATOM 656 O O . PRO A 1 83 ? 1.654 -22.856 30.574 1.00 27.33 83 PRO A O 1
ATOM 659 N N . SER A 1 84 ? 0.160 -21.389 29.769 1.00 29.72 84 SER A N 1
ATOM 660 C CA . SER A 1 84 ? 0.209 -21.859 28.387 1.00 29.72 84 SER A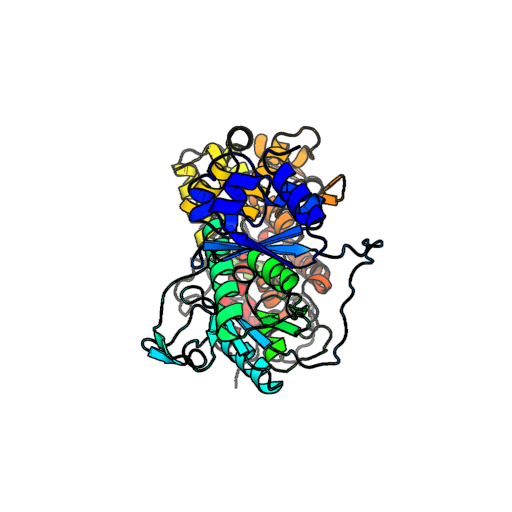 CA 1
ATOM 661 C C . SER A 1 84 ? 1.524 -21.426 27.744 1.00 29.72 84 SER A C 1
ATOM 663 O O . SER A 1 84 ? 1.723 -20.240 27.459 1.00 29.72 84 SER A O 1
ATOM 665 N N . GLU A 1 85 ? 2.410 -22.389 27.508 1.00 24.78 85 GLU A N 1
ATOM 666 C CA . GLU A 1 85 ? 3.504 -22.251 26.552 1.00 24.78 85 GLU A CA 1
ATOM 667 C C . GLU A 1 85 ? 2.960 -21.960 25.138 1.00 24.78 85 GLU A C 1
ATOM 669 O O . GLU A 1 85 ? 1.837 -22.353 24.802 1.00 24.78 85 GLU A O 1
ATOM 674 N N . PRO A 1 86 ? 3.732 -21.253 24.293 1.00 27.17 86 PRO A N 1
ATOM 675 C CA . PRO A 1 86 ? 3.315 -20.937 22.938 1.00 27.17 86 PRO A CA 1
ATOM 676 C C . PRO A 1 86 ? 3.140 -22.217 22.114 1.00 27.17 86 PRO A C 1
ATOM 678 O O . PRO A 1 86 ? 4.072 -23.000 21.949 1.00 27.17 86 PRO A O 1
ATOM 681 N N . ILE A 1 87 ? 1.938 -22.395 21.561 1.00 33.72 87 ILE A N 1
ATOM 682 C CA . ILE A 1 87 ? 1.603 -23.468 20.622 1.00 33.72 87 ILE A CA 1
ATOM 683 C C . ILE A 1 87 ? 2.473 -23.293 19.367 1.00 33.72 87 ILE A C 1
ATOM 685 O O . ILE A 1 87 ? 2.217 -22.433 18.522 1.00 33.72 87 ILE A O 1
ATOM 689 N N . GLY A 1 88 ? 3.529 -24.101 19.271 1.00 28.86 88 GLY A N 1
ATOM 690 C CA . GLY A 1 88 ? 4.253 -24.355 18.029 1.00 28.86 88 GLY A CA 1
ATOM 691 C C . GLY A 1 88 ? 3.392 -25.147 17.031 1.00 28.86 88 GLY A C 1
ATOM 692 O O . GLY A 1 88 ? 2.323 -25.645 17.388 1.00 28.86 88 GLY A O 1
ATOM 693 N N . PRO A 1 89 ? 3.824 -25.273 15.765 1.00 30.38 89 PRO A N 1
ATOM 694 C CA . PRO A 1 89 ? 3.064 -25.994 14.752 1.00 30.38 89 PRO A CA 1
ATOM 695 C C . PRO A 1 89 ? 2.969 -27.477 15.132 1.00 30.38 89 PRO A C 1
ATOM 697 O O . PRO A 1 89 ? 3.975 -28.183 15.172 1.00 30.38 89 PRO A O 1
ATOM 700 N N . VAL A 1 90 ? 1.753 -27.945 15.408 1.00 33.69 90 VAL A N 1
ATOM 701 C CA . VAL A 1 90 ? 1.460 -29.369 15.590 1.00 33.69 90 VAL A CA 1
ATOM 702 C C . VAL A 1 90 ? 1.572 -30.052 14.222 1.00 33.69 90 VAL A C 1
ATOM 704 O O . VAL A 1 90 ? 0.915 -29.645 13.263 1.00 33.69 90 VAL A O 1
ATOM 707 N N . GLY A 1 91 ? 2.462 -31.044 14.117 1.00 30.05 91 GLY A N 1
ATOM 708 C CA . GLY A 1 91 ? 2.598 -31.920 12.946 1.00 30.05 91 GLY A CA 1
ATOM 709 C C . GLY A 1 91 ? 1.410 -32.890 12.789 1.00 30.05 91 GLY A C 1
ATOM 710 O O . GLY A 1 91 ? 0.616 -33.030 13.716 1.00 30.05 91 GLY A O 1
ATOM 711 N N . PRO A 1 92 ? 1.255 -33.541 11.621 1.00 50.25 92 PRO A N 1
ATOM 712 C CA . PRO A 1 92 ? 0.012 -34.190 11.208 1.00 50.25 92 PRO A CA 1
ATOM 713 C C . PRO A 1 92 ? -0.064 -35.648 11.676 1.00 50.25 92 PRO A C 1
ATOM 715 O O . PRO A 1 92 ? 0.893 -36.385 11.450 1.00 50.25 92 PRO A O 1
ATOM 718 N N . THR A 1 93 ? -1.211 -36.096 12.203 1.00 42.25 93 THR A N 1
ATOM 719 C CA . THR A 1 93 ? -1.486 -37.548 12.304 1.00 42.25 93 THR A CA 1
ATOM 720 C C . THR A 1 93 ? -2.940 -38.009 12.161 1.00 42.25 93 THR A C 1
ATOM 722 O O . THR A 1 93 ? -3.106 -39.201 11.957 1.00 42.25 93 THR A O 1
ATOM 725 N N . ASP A 1 94 ? -3.962 -37.146 12.115 1.00 57.78 94 ASP A N 1
ATOM 726 C CA . ASP A 1 94 ? -5.330 -37.566 11.746 1.00 57.78 94 ASP A CA 1
ATOM 727 C C . ASP A 1 94 ? -5.937 -36.609 10.708 1.00 57.78 94 ASP A C 1
ATOM 729 O O . ASP A 1 94 ? -5.678 -35.404 10.731 1.00 57.78 94 ASP A O 1
ATOM 733 N N . ALA A 1 95 ? -6.696 -37.150 9.748 1.00 73.25 95 ALA A N 1
ATOM 734 C CA . ALA A 1 95 ? -7.427 -36.345 8.771 1.00 73.25 95 ALA A CA 1
ATOM 735 C C . ALA A 1 95 ? -8.565 -35.573 9.471 1.00 73.25 95 ALA A C 1
ATOM 737 O O . ALA A 1 95 ? -9.209 -36.142 10.355 1.00 73.25 95 ALA A O 1
ATOM 738 N N . PRO A 1 96 ? -8.846 -34.310 9.092 1.00 87.19 96 PRO A N 1
ATOM 739 C CA . PRO A 1 96 ? -9.917 -33.535 9.706 1.00 87.19 96 PRO A CA 1
ATOM 740 C C . PRO A 1 96 ? -11.274 -34.213 9.513 1.00 87.19 96 PRO A C 1
ATOM 742 O O . PRO A 1 96 ? -11.597 -34.674 8.416 1.00 87.19 96 PRO A O 1
ATOM 745 N N . ASP A 1 97 ? -12.102 -34.202 10.560 1.00 91.38 97 ASP A N 1
ATOM 746 C CA . ASP A 1 97 ? -13.485 -34.677 10.488 1.00 91.38 97 ASP A CA 1
ATOM 747 C C . ASP A 1 97 ? -14.320 -33.828 9.518 1.00 91.38 97 ASP A C 1
ATOM 749 O O . ASP A 1 97 ? -15.216 -34.346 8.851 1.00 91.38 97 ASP A O 1
ATOM 753 N N . PHE A 1 98 ? -14.036 -32.521 9.439 1.00 93.12 98 PHE A N 1
ATOM 754 C CA . PHE A 1 98 ? -14.719 -31.597 8.535 1.00 93.12 98 PHE A CA 1
ATOM 755 C C . PHE A 1 98 ? -13.776 -30.545 7.952 1.00 93.12 98 PHE A C 1
ATOM 757 O O . PHE A 1 98 ? -12.925 -29.992 8.650 1.00 93.12 98 PHE A O 1
ATOM 764 N N . VAL A 1 99 ? -14.008 -30.177 6.690 1.00 95.75 99 VAL A N 1
ATOM 765 C CA . VAL A 1 99 ? -13.341 -29.038 6.043 1.00 95.75 99 VAL A CA 1
ATOM 766 C C . VAL A 1 99 ? -14.347 -27.936 5.716 1.00 95.75 99 VAL A C 1
ATOM 768 O O . VAL A 1 99 ? -15.338 -28.156 5.020 1.00 95.75 99 VAL A O 1
ATOM 771 N N . PHE A 1 100 ? -14.087 -26.713 6.174 1.00 97.31 100 PHE A N 1
ATOM 772 C CA . PHE A 1 100 ? -14.905 -25.538 5.867 1.00 97.31 100 PHE A CA 1
ATOM 773 C C . PHE A 1 100 ? -14.217 -24.633 4.845 1.00 97.31 100 PHE A C 1
ATOM 775 O O . PHE A 1 100 ? -13.138 -24.091 5.077 1.00 97.31 100 PHE A O 1
ATOM 782 N N . ILE A 1 101 ? -14.873 -24.423 3.706 1.00 96.75 101 ILE A N 1
ATOM 783 C CA . ILE A 1 101 ? -14.343 -23.718 2.539 1.00 96.75 101 ILE A CA 1
ATOM 784 C C . ILE A 1 101 ? -15.026 -22.359 2.401 1.00 96.75 101 ILE A C 1
ATOM 786 O O . ILE A 1 101 ? -16.231 -22.266 2.192 1.00 96.75 101 ILE A O 1
ATOM 790 N N . GLY A 1 102 ? -14.261 -21.271 2.457 1.00 93.56 102 GLY A N 1
ATOM 791 C CA . GLY A 1 102 ? -14.798 -19.928 2.229 1.00 93.56 102 GLY A CA 1
ATOM 792 C C . GLY A 1 102 ? -15.230 -19.718 0.778 1.00 93.56 102 GLY A C 1
ATOM 793 O O . GLY A 1 102 ? -14.467 -20.022 -0.146 1.00 93.56 102 GLY A O 1
ATOM 794 N N . CYS A 1 103 ? -16.412 -19.134 0.575 1.00 89.75 103 CYS A N 1
ATOM 795 C CA . CYS A 1 103 ? -16.904 -18.796 -0.755 1.00 89.75 103 CYS A CA 1
ATOM 796 C C . CYS A 1 103 ? -16.072 -17.685 -1.434 1.00 89.75 103 CYS A C 1
ATOM 798 O O . CYS A 1 103 ? -15.318 -16.953 -0.785 1.00 89.75 103 CYS A O 1
ATOM 800 N N . VAL A 1 104 ? -16.226 -17.524 -2.752 1.00 85.94 104 VAL A N 1
ATOM 801 C CA . VAL A 1 104 ? -15.469 -16.547 -3.565 1.00 85.94 104 VAL A CA 1
ATOM 802 C C . VAL A 1 104 ? -16.384 -15.686 -4.440 1.00 85.94 104 VAL A C 1
ATOM 804 O O . VAL A 1 104 ? -17.574 -15.967 -4.591 1.00 85.94 104 VAL A O 1
ATOM 807 N N . LYS A 1 105 ? -15.826 -14.611 -5.014 1.00 83.50 105 LYS A N 1
ATOM 808 C CA . LYS A 1 105 ? -16.574 -13.669 -5.860 1.00 83.50 105 LYS A CA 1
ATOM 809 C C . LYS A 1 105 ? -17.100 -14.333 -7.137 1.00 83.50 105 LYS A C 1
ATOM 811 O O . LYS A 1 105 ? -18.297 -14.248 -7.392 1.00 83.50 105 LYS A O 1
ATOM 816 N N . SER A 1 106 ? -16.220 -14.990 -7.895 1.00 81.12 106 SER A N 1
ATOM 817 C CA . SER A 1 106 ? -16.527 -15.604 -9.195 1.00 81.12 106 SER A CA 1
ATOM 818 C C . SER A 1 106 ? -17.472 -16.798 -9.052 1.00 81.12 106 SER A C 1
ATOM 820 O O . SER A 1 106 ? -17.123 -17.771 -8.378 1.00 81.12 106 SER A O 1
ATOM 822 N N . LYS A 1 107 ? -18.642 -16.717 -9.693 1.00 88.75 107 LYS A N 1
ATOM 823 C CA . LYS A 1 107 ? -19.694 -17.741 -9.681 1.00 88.75 107 LYS A CA 1
ATOM 824 C C . LYS A 1 107 ? -20.250 -17.961 -11.088 1.00 88.75 107 LYS A C 1
ATOM 826 O O . LYS A 1 107 ? -20.173 -17.052 -11.912 1.00 88.75 107 LYS A O 1
ATOM 831 N N . LEU A 1 108 ? -20.789 -19.146 -11.354 1.00 84.62 108 LEU A N 1
ATOM 832 C CA . LEU A 1 108 ? -21.648 -19.385 -12.512 1.00 84.62 108 LEU A CA 1
ATOM 833 C C . LEU A 1 108 ? -23.009 -18.705 -12.293 1.00 84.62 108 LEU A C 1
ATOM 835 O O . LEU A 1 108 ? -23.495 -18.729 -11.164 1.00 84.62 108 LEU A O 1
ATOM 839 N N . PRO A 1 109 ? -23.628 -18.118 -13.330 1.00 85.88 109 PRO A N 1
ATOM 840 C CA . PRO A 1 109 ? -24.984 -17.589 -13.221 1.00 85.88 109 PRO A CA 1
ATOM 841 C C . PRO A 1 109 ? -26.006 -18.726 -13.071 1.00 85.88 109 PRO A C 1
ATOM 843 O O . PRO A 1 109 ? -25.877 -19.775 -13.713 1.00 85.88 109 PRO A O 1
ATOM 846 N N . GLY A 1 110 ? -27.044 -18.503 -12.263 1.00 86.75 110 GLY A N 1
ATOM 847 C CA . GLY A 1 110 ? -28.144 -19.441 -12.050 1.00 86.75 110 GLY A CA 1
ATOM 848 C C . GLY A 1 110 ? -27.942 -20.390 -10.866 1.00 86.75 110 GLY A C 1
ATOM 849 O O . GLY A 1 110 ? -27.110 -20.170 -9.984 1.00 86.75 110 GLY A O 1
ATOM 850 N N . ARG A 1 111 ? -28.748 -21.456 -10.840 1.00 91.50 111 ARG A N 1
ATOM 851 C CA . ARG A 1 111 ? -28.801 -22.417 -9.735 1.00 91.50 111 ARG A CA 1
ATOM 852 C C . ARG A 1 111 ? -27.876 -23.603 -9.984 1.00 91.50 111 ARG A C 1
ATOM 854 O O . ARG A 1 111 ? -28.097 -24.366 -10.920 1.00 91.50 111 ARG A O 1
ATOM 861 N N . HIS A 1 112 ? -26.889 -23.789 -9.112 1.00 93.31 112 HIS A N 1
ATOM 862 C CA . HIS A 1 112 ? -25.886 -24.859 -9.210 1.00 93.31 112 HIS A CA 1
ATOM 863 C C . HIS A 1 112 ? -25.661 -25.515 -7.849 1.00 93.31 112 HIS A C 1
ATOM 865 O O . HIS A 1 112 ? -26.029 -24.954 -6.814 1.00 93.31 112 HIS A O 1
ATOM 871 N N . ARG A 1 113 ? -25.033 -26.696 -7.821 1.00 92.75 113 ARG A N 1
ATOM 872 C CA . ARG A 1 113 ? -24.541 -27.259 -6.555 1.00 92.75 113 ARG A CA 1
ATOM 873 C C . ARG A 1 113 ? -23.470 -26.338 -5.983 1.00 92.75 113 ARG A C 1
ATOM 875 O O . ARG A 1 113 ? -22.695 -25.749 -6.738 1.00 92.75 113 ARG A O 1
ATOM 882 N N . ALA A 1 114 ? -23.374 -26.245 -4.661 1.00 91.12 114 ALA A N 1
ATOM 883 C CA . ALA A 1 114 ? -22.384 -25.386 -4.015 1.00 91.12 114 ALA A CA 1
ATOM 884 C C . ALA A 1 114 ? -20.939 -25.700 -4.451 1.00 91.12 114 ALA A C 1
ATOM 886 O O . ALA A 1 114 ? -20.122 -24.782 -4.533 1.00 91.12 114 ALA A O 1
ATOM 887 N N . ARG A 1 115 ? -20.637 -26.963 -4.782 1.00 93.50 115 ARG A N 1
ATOM 888 C CA . ARG A 1 115 ? -19.344 -27.384 -5.345 1.00 93.50 115 ARG A CA 1
ATOM 889 C C . ARG A 1 115 ? -19.033 -26.868 -6.747 1.00 93.50 115 ARG A C 1
ATOM 891 O O . ARG A 1 115 ? -17.870 -26.602 -7.034 1.00 93.50 115 ARG A O 1
ATOM 898 N N . ASP A 1 116 ? -20.055 -26.660 -7.568 1.00 91.56 116 ASP A N 1
ATOM 899 C CA . ASP A 1 116 ? -19.908 -26.269 -8.974 1.00 91.56 116 ASP A CA 1
ATOM 900 C C . ASP A 1 116 ? -20.110 -24.761 -9.174 1.00 91.56 116 ASP A C 1
ATOM 902 O O . ASP A 1 116 ? -19.620 -24.182 -10.144 1.00 91.56 116 ASP A O 1
ATOM 906 N N . LEU A 1 117 ? -20.810 -24.104 -8.239 1.00 91.81 117 LEU A N 1
ATOM 907 C CA . LEU A 1 117 ? -21.179 -22.696 -8.355 1.00 91.81 117 LEU A CA 1
ATOM 908 C C . LEU A 1 117 ? -19.955 -21.778 -8.462 1.00 91.81 117 LEU A C 1
ATOM 910 O O . LEU A 1 117 ? -19.974 -20.832 -9.243 1.00 91.81 117 LEU A O 1
ATOM 914 N N . TYR A 1 118 ? -18.903 -22.005 -7.674 1.00 91.81 118 TYR A N 1
ATOM 915 C CA . TYR A 1 118 ? -17.774 -21.078 -7.562 1.00 91.81 118 TYR A CA 1
ATOM 916 C C . TYR A 1 118 ? -16.605 -21.466 -8.471 1.00 91.81 118 TYR A C 1
ATOM 918 O O . TYR A 1 118 ? -16.061 -22.564 -8.394 1.00 91.81 118 TYR A O 1
ATOM 926 N N . THR A 1 119 ? -16.139 -20.526 -9.295 1.00 86.88 119 THR A N 1
ATOM 927 C CA . THR A 1 119 ? -15.262 -20.850 -10.437 1.00 86.88 119 THR A CA 1
ATOM 928 C C . THR A 1 119 ? -13.800 -20.439 -10.276 1.00 86.88 119 THR A C 1
ATOM 930 O O . THR A 1 119 ? -12.986 -20.715 -11.158 1.00 86.88 119 THR A O 1
ATOM 933 N N . SER A 1 120 ? -13.427 -19.778 -9.176 1.00 84.88 120 SER A N 1
ATOM 934 C CA . SER A 1 120 ? -12.049 -19.302 -9.000 1.00 84.88 120 SER A CA 1
ATOM 935 C C . SER A 1 120 ? -11.064 -20.454 -8.760 1.00 84.88 120 SER A C 1
ATOM 937 O O . SER A 1 120 ? -11.403 -21.456 -8.128 1.00 84.88 120 SER A O 1
ATOM 939 N N . ALA A 1 121 ? -9.811 -20.282 -9.198 1.00 81.62 121 ALA A N 1
ATOM 940 C CA . ALA A 1 121 ? -8.738 -21.251 -8.950 1.00 81.62 121 ALA A CA 1
ATOM 941 C C . ALA A 1 121 ? -8.552 -21.553 -7.452 1.00 81.62 121 ALA A C 1
ATOM 943 O O . ALA A 1 121 ? -8.303 -22.692 -7.073 1.00 81.62 121 ALA A O 1
ATOM 944 N N . LEU A 1 122 ? -8.743 -20.544 -6.594 1.00 87.44 122 LEU A N 1
ATOM 945 C CA . LEU A 1 122 ? -8.635 -20.698 -5.145 1.00 87.44 122 LEU A CA 1
ATOM 946 C C . LEU A 1 122 ? -9.727 -21.610 -4.582 1.00 87.44 122 LEU A C 1
ATOM 948 O O . LEU A 1 122 ? -9.441 -22.441 -3.728 1.00 87.44 122 LEU A O 1
ATOM 952 N N . PHE A 1 123 ? -10.970 -21.457 -5.043 1.00 92.31 123 PHE A N 1
ATOM 953 C CA . PHE A 1 123 ? -12.065 -22.306 -4.583 1.00 92.31 123 PHE A CA 1
ATOM 954 C C . PHE A 1 123 ? -11.883 -23.750 -5.057 1.00 92.31 123 PHE A C 1
ATOM 956 O O . PHE A 1 123 ? -11.981 -24.666 -4.250 1.00 92.31 123 PHE A O 1
ATOM 963 N N . ARG A 1 124 ? -11.518 -23.947 -6.330 1.00 90.50 124 ARG A N 1
ATOM 964 C CA . ARG A 1 124 ? -11.237 -25.284 -6.877 1.00 90.50 124 ARG A CA 1
ATOM 965 C C . ARG A 1 124 ? -10.110 -25.992 -6.125 1.00 90.50 124 ARG A C 1
ATOM 967 O O . ARG A 1 124 ? -10.263 -27.157 -5.790 1.00 90.50 124 ARG A O 1
ATOM 974 N N . GLY A 1 125 ? -9.030 -25.280 -5.792 1.00 87.19 125 GLY A N 1
ATOM 975 C CA . GLY A 1 125 ? -7.936 -25.841 -4.992 1.00 87.19 125 GLY A CA 1
ATOM 976 C C . GLY A 1 125 ? -8.377 -26.276 -3.589 1.00 87.19 125 GLY A C 1
ATOM 977 O O . GLY A 1 125 ? -7.984 -27.339 -3.120 1.00 87.19 125 GLY A O 1
ATOM 978 N N . ARG A 1 126 ? -9.254 -25.499 -2.938 1.00 93.88 126 ARG A N 1
ATOM 979 C CA . ARG A 1 126 ? -9.840 -25.860 -1.634 1.00 93.88 126 ARG A CA 1
ATOM 980 C C . ARG A 1 126 ? -10.684 -27.127 -1.706 1.00 93.88 126 ARG A C 1
ATOM 982 O O . ARG A 1 126 ? -10.550 -27.984 -0.839 1.00 93.88 126 ARG A O 1
ATOM 989 N N . VAL A 1 127 ? -11.531 -27.230 -2.733 1.00 91.88 127 VAL A N 1
ATOM 990 C CA . VAL A 1 127 ? -12.371 -28.412 -2.976 1.00 91.88 127 VAL A CA 1
ATOM 991 C C . VAL A 1 127 ? -11.495 -29.633 -3.232 1.00 91.88 127 VAL A C 1
ATOM 993 O O . VAL A 1 127 ? -11.634 -30.632 -2.536 1.00 91.88 127 VAL A O 1
ATOM 996 N N . GLN A 1 128 ? -10.524 -29.516 -4.141 1.00 89.19 128 GLN A N 1
ATOM 997 C CA . GLN A 1 128 ? -9.591 -30.595 -4.457 1.00 89.19 128 GLN A CA 1
ATOM 998 C C . GLN A 1 128 ? -8.834 -31.084 -3.217 1.00 89.19 128 GLN A C 1
ATOM 1000 O O . GLN A 1 128 ? -8.640 -32.284 -3.054 1.00 89.19 128 GLN A O 1
ATOM 1005 N N . HIS A 1 129 ? -8.419 -30.177 -2.326 1.00 90.38 129 HIS A N 1
ATOM 1006 C CA . HIS A 1 129 ? -7.773 -30.565 -1.073 1.00 90.38 129 HIS A CA 1
ATOM 1007 C C . HIS A 1 129 ? -8.702 -31.380 -0.180 1.00 90.38 129 HIS A C 1
ATOM 1009 O O . HIS A 1 129 ? -8.321 -32.486 0.197 1.00 90.38 129 HIS A O 1
ATOM 1015 N N . ALA A 1 130 ? -9.909 -30.880 0.099 1.00 90.94 130 ALA A N 1
ATOM 1016 C CA . ALA A 1 130 ? -10.886 -31.588 0.925 1.00 90.94 130 ALA A CA 1
ATOM 1017 C C . ALA A 1 130 ? -11.222 -32.980 0.358 1.00 90.94 130 ALA A C 1
ATOM 1019 O O . ALA A 1 130 ? -11.254 -33.963 1.096 1.00 90.94 130 ALA A O 1
ATOM 1020 N N . GLU A 1 131 ? -11.385 -33.082 -0.964 1.00 88.75 131 GLU A N 1
ATOM 1021 C CA . GLU A 1 131 ? -11.633 -34.349 -1.658 1.00 88.75 131 GLU A CA 1
ATOM 1022 C C . GLU A 1 131 ? -10.415 -35.285 -1.617 1.00 88.75 131 GLU A C 1
ATOM 1024 O O . GLU A 1 131 ? -10.574 -36.481 -1.387 1.00 88.75 131 GLU A O 1
ATOM 1029 N N . SER A 1 132 ? -9.189 -34.760 -1.753 1.00 85.44 132 SER A N 1
ATOM 1030 C CA . SER A 1 132 ? -7.953 -35.564 -1.720 1.00 85.44 132 SER A CA 1
ATOM 1031 C C . SER A 1 132 ? -7.719 -36.273 -0.386 1.00 85.44 132 SER A C 1
ATOM 1033 O O . SER A 1 132 ? -7.103 -37.335 -0.352 1.00 85.44 132 SER A O 1
ATOM 1035 N N . ILE A 1 133 ? -8.212 -35.688 0.707 1.00 84.56 133 ILE A N 1
ATOM 1036 C CA . ILE A 1 133 ? -8.139 -36.259 2.057 1.00 84.56 133 ILE A CA 1
ATOM 1037 C C . ILE A 1 133 ? -9.442 -36.960 2.458 1.00 84.56 133 ILE A C 1
ATOM 1039 O O . ILE A 1 133 ? -9.574 -37.386 3.599 1.00 84.56 133 ILE A O 1
ATOM 1043 N N . SER A 1 134 ? -10.398 -37.087 1.527 1.00 86.56 134 SER A N 1
ATOM 1044 C CA . SER A 1 134 ? -11.714 -37.703 1.746 1.00 86.56 134 SER A CA 1
ATOM 1045 C C . SER A 1 134 ? -12.498 -37.110 2.927 1.00 86.56 134 SER A C 1
ATOM 1047 O O . SER A 1 134 ? -13.313 -37.799 3.539 1.00 86.56 134 SER A O 1
ATOM 1049 N N . ALA A 1 135 ? -12.272 -35.832 3.245 1.00 85.88 135 ALA A N 1
ATOM 1050 C CA . ALA A 1 135 ? -12.957 -35.165 4.343 1.00 85.88 135 ALA A CA 1
ATOM 1051 C C . ALA A 1 135 ? -14.315 -34.605 3.876 1.00 85.88 135 ALA A C 1
ATOM 1053 O O . ALA A 1 135 ? -14.379 -33.917 2.848 1.00 85.88 135 ALA A O 1
ATOM 1054 N N . PRO A 1 136 ? -15.409 -34.831 4.629 1.00 91.62 136 PRO A N 1
ATOM 1055 C CA . PRO A 1 136 ? -16.666 -34.126 4.417 1.00 91.62 136 PRO A CA 1
ATOM 1056 C C . PRO A 1 136 ? -16.452 -32.611 4.471 1.00 91.62 136 PRO A C 1
ATOM 1058 O O . PRO A 1 136 ? -15.810 -32.093 5.388 1.00 91.62 136 PRO A O 1
ATOM 1061 N N . TRP A 1 137 ? -17.005 -31.875 3.506 1.00 96.56 137 TRP A N 1
ATOM 1062 C CA . TRP A 1 137 ? -16.742 -30.443 3.406 1.00 96.56 137 TRP A CA 1
ATOM 1063 C C . TRP A 1 137 ? -17.974 -29.594 3.113 1.00 96.56 137 TRP A C 1
ATOM 1065 O O . TRP A 1 137 ? -18.937 -30.017 2.469 1.00 96.56 137 TRP A O 1
ATOM 1075 N N . TRP A 1 138 ? -17.911 -28.361 3.611 1.00 97.62 138 TRP A N 1
ATOM 1076 C CA . TRP A 1 138 ? -19.002 -27.394 3.611 1.00 97.62 138 TRP A CA 1
ATOM 1077 C C . TRP A 1 138 ? -18.509 -26.031 3.134 1.00 97.62 138 TRP A C 1
ATOM 1079 O O . TRP A 1 138 ? -17.377 -25.635 3.408 1.00 97.62 138 TRP A O 1
ATOM 1089 N N . VAL A 1 139 ? -19.364 -25.277 2.447 1.00 96.88 139 VAL A N 1
ATOM 1090 C CA . VAL A 1 139 ? -19.081 -23.899 2.044 1.00 96.88 139 VAL A CA 1
ATOM 1091 C C . VAL A 1 139 ? -19.545 -22.929 3.127 1.00 96.88 139 VAL A C 1
ATOM 1093 O O . VAL A 1 139 ? -20.717 -22.912 3.496 1.00 96.88 139 VAL A O 1
ATOM 1096 N N . LEU A 1 140 ? -18.642 -22.052 3.564 1.00 96.94 140 LEU A N 1
ATOM 1097 C CA . LEU A 1 140 ? -18.959 -20.827 4.294 1.00 96.94 140 LEU A CA 1
ATOM 1098 C C . LEU A 1 140 ? -19.340 -19.735 3.283 1.00 96.94 140 LEU A C 1
ATOM 1100 O O . LEU A 1 140 ? -18.488 -19.055 2.706 1.00 96.94 140 LEU A O 1
ATOM 1104 N N . SER A 1 141 ? -20.640 -19.601 3.035 1.00 93.25 141 SER A N 1
ATOM 1105 C CA . SER A 1 141 ? -21.257 -18.619 2.146 1.00 93.25 141 SER A CA 1
ATOM 1106 C C . SER A 1 141 ? -21.600 -17.327 2.886 1.00 93.25 141 SER A C 1
ATOM 1108 O O . SER A 1 141 ? -22.271 -17.343 3.918 1.00 93.25 141 SER A O 1
ATOM 1110 N N . ALA A 1 142 ? -21.240 -16.181 2.302 1.00 86.44 142 ALA A N 1
ATOM 1111 C CA . ALA A 1 142 ? -21.645 -14.872 2.821 1.00 86.44 142 ALA A CA 1
ATOM 1112 C C . ALA A 1 142 ? -23.176 -14.690 2.906 1.00 86.44 142 ALA A C 1
ATOM 1114 O O . ALA A 1 142 ? -23.659 -14.076 3.852 1.00 86.44 142 ALA A O 1
ATOM 1115 N N . LYS A 1 143 ? -23.946 -15.232 1.949 1.00 90.56 143 LYS A N 1
ATOM 1116 C CA . LYS A 1 143 ? -25.418 -15.119 1.917 1.00 90.56 143 LYS A CA 1
ATOM 1117 C C . LYS A 1 143 ? -26.106 -16.230 2.709 1.00 90.56 143 LYS A C 1
ATOM 1119 O O . LYS A 1 143 ? -27.034 -15.973 3.481 1.00 90.56 143 LYS A O 1
ATOM 1124 N N . TYR A 1 144 ? -25.682 -17.471 2.484 1.00 86.75 144 TYR A N 1
ATOM 1125 C CA . TYR A 1 144 ? -26.408 -18.652 2.955 1.00 86.75 144 TYR A CA 1
ATOM 1126 C C . TYR A 1 144 ? -25.882 -19.211 4.286 1.00 86.75 144 TYR A C 1
ATOM 1128 O O . TYR A 1 144 ? -26.583 -20.002 4.914 1.00 86.75 144 TYR A O 1
ATOM 1136 N N . GLY A 1 145 ? -24.709 -18.768 4.753 1.00 94.44 145 GLY A N 1
ATOM 1137 C CA . GLY A 1 145 ? -24.052 -19.322 5.938 1.00 94.44 145 GLY A CA 1
ATOM 1138 C C . GLY A 1 145 ? -23.353 -20.642 5.609 1.00 94.44 145 GLY A C 1
ATOM 1139 O O . GLY A 1 145 ? -22.544 -20.677 4.688 1.00 94.44 145 GLY A O 1
ATOM 1140 N N . LEU A 1 146 ? -23.652 -21.715 6.335 1.00 96.00 146 LEU A N 1
ATOM 1141 C CA . LEU A 1 146 ? -23.112 -23.054 6.102 1.00 96.00 146 LEU A CA 1
ATOM 1142 C C . LEU A 1 146 ? -23.936 -23.820 5.050 1.00 96.00 146 LEU A C 1
ATOM 1144 O O . LEU A 1 146 ? -25.130 -24.076 5.235 1.00 96.00 146 LEU A O 1
ATOM 1148 N N . VAL A 1 147 ? -23.286 -24.219 3.957 1.00 94.88 147 VAL A N 1
ATOM 1149 C CA . VAL A 1 147 ? -23.909 -24.904 2.813 1.00 94.88 147 VAL A CA 1
ATOM 1150 C C . VAL A 1 147 ? -23.181 -26.219 2.537 1.00 94.88 147 VAL A C 1
ATOM 1152 O O . VAL A 1 147 ? -21.954 -26.226 2.479 1.00 94.88 147 VAL A O 1
ATOM 1155 N N . ALA A 1 148 ? -23.902 -27.329 2.371 1.00 91.56 148 ALA A N 1
ATOM 1156 C CA . ALA A 1 148 ? -23.283 -28.606 2.017 1.00 91.56 148 ALA A CA 1
ATOM 1157 C C . ALA A 1 148 ? -22.799 -28.568 0.564 1.00 91.56 148 ALA A C 1
ATOM 1159 O O . ALA A 1 148 ? -23.387 -27.884 -0.275 1.00 91.56 148 ALA A O 1
ATOM 1160 N N . SER A 1 149 ? -21.752 -29.327 0.244 1.00 92.50 149 SER A N 1
ATOM 1161 C CA . SER A 1 149 ? -21.162 -29.362 -1.103 1.00 92.50 149 SER A CA 1
ATOM 1162 C C . SER A 1 149 ? -22.166 -29.682 -2.224 1.00 92.50 149 SER A C 1
ATOM 1164 O O . SER A 1 149 ? -21.988 -29.220 -3.351 1.00 92.50 149 SER A O 1
ATOM 1166 N N . ASP A 1 150 ? -23.226 -30.434 -1.921 1.00 91.38 150 ASP A N 1
ATOM 1167 C CA . ASP A 1 150 ? -24.259 -30.867 -2.870 1.00 91.38 150 ASP A CA 1
ATOM 1168 C C . ASP A 1 150 ? -25.557 -30.044 -2.846 1.00 91.38 150 ASP A C 1
ATOM 1170 O O . ASP A 1 150 ? -26.443 -30.288 -3.667 1.00 91.38 150 ASP A O 1
ATOM 1174 N N . ASP A 1 151 ? -25.678 -29.049 -1.962 1.00 89.94 151 ASP A N 1
ATOM 1175 C CA . ASP A 1 151 ? -26.866 -28.191 -1.916 1.00 89.94 151 ASP A CA 1
ATOM 1176 C C . ASP A 1 151 ? -26.982 -27.350 -3.199 1.00 89.94 151 ASP A C 1
ATOM 1178 O O . ASP A 1 151 ? -26.012 -26.723 -3.633 1.00 89.94 151 ASP A O 1
ATOM 1182 N N . LEU A 1 152 ? -28.188 -27.271 -3.774 1.00 88.38 152 LEU A N 1
ATOM 1183 C CA . LEU A 1 152 ? -28.492 -26.392 -4.908 1.00 88.38 152 LEU A CA 1
ATOM 1184 C C . LEU A 1 152 ? -28.769 -24.961 -4.437 1.00 88.38 152 LEU A C 1
ATOM 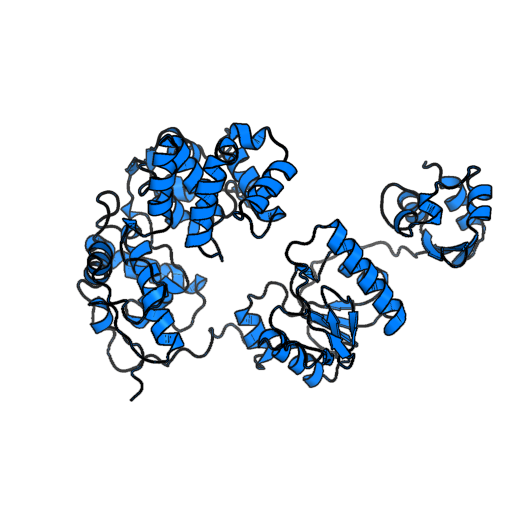1186 O O . LEU A 1 152 ? -29.827 -24.697 -3.855 1.00 88.38 152 LEU A O 1
ATOM 1190 N N . ILE A 1 153 ? -27.872 -24.035 -4.770 1.00 91.00 153 ILE A N 1
ATOM 1191 C CA . ILE A 1 153 ? -27.955 -22.617 -4.408 1.00 91.00 153 ILE A CA 1
ATOM 1192 C C . ILE A 1 153 ? -27.879 -21.713 -5.644 1.00 91.00 153 ILE A C 1
ATOM 1194 O O . ILE A 1 153 ? -27.182 -22.019 -6.611 1.00 91.00 153 ILE A O 1
ATOM 1198 N N . ASP A 1 154 ? -28.599 -20.591 -5.600 1.00 80.62 154 ASP A N 1
ATOM 1199 C CA . ASP A 1 154 ? -28.529 -19.554 -6.634 1.00 80.62 154 ASP A CA 1
ATOM 1200 C C . ASP A 1 154 ? -27.285 -18.686 -6.445 1.00 80.62 154 ASP A C 1
ATOM 1202 O O . ASP A 1 154 ? -26.854 -18.442 -5.304 1.00 80.62 154 ASP A O 1
ATOM 1206 N N . ASP A 1 155 ? -26.754 -18.164 -7.549 1.00 74.75 155 ASP A N 1
ATOM 1207 C CA . ASP A 1 155 ? -25.735 -17.130 -7.517 1.00 74.75 155 ASP A CA 1
ATOM 1208 C C . ASP A 1 155 ? -26.209 -15.871 -6.771 1.00 74.75 155 ASP A C 1
ATOM 1210 O O . ASP A 1 155 ? -27.395 -15.623 -6.531 1.00 74.75 155 ASP A O 1
ATOM 1214 N N . TYR A 1 156 ? -25.242 -15.112 -6.263 1.00 81.81 156 TYR A N 1
ATOM 1215 C CA . TYR A 1 156 ? -25.510 -13.962 -5.412 1.00 81.81 156 TYR A CA 1
ATOM 1216 C C . TYR A 1 156 ? -24.313 -13.016 -5.343 1.00 81.81 156 TYR A C 1
ATOM 1218 O O . TYR A 1 156 ? -23.152 -13.439 -5.453 1.00 81.81 156 TYR A O 1
ATOM 1226 N N . ASP A 1 157 ? -24.608 -11.752 -5.045 1.00 76.56 157 ASP A N 1
ATOM 1227 C CA . ASP A 1 157 ? -23.622 -10.695 -4.827 1.00 76.56 157 ASP A CA 1
ATOM 1228 C C . ASP A 1 157 ? -23.703 -10.150 -3.391 1.00 76.56 157 ASP A C 1
ATOM 1230 O O . ASP A 1 157 ? -24.163 -9.048 -3.118 1.00 76.56 157 ASP A O 1
ATOM 1234 N N . VAL A 1 158 ? -23.316 -10.998 -2.436 1.00 71.81 158 VAL A N 1
ATOM 1235 C CA . VAL A 1 158 ? -23.225 -10.679 -1.003 1.00 71.81 158 VAL A CA 1
ATOM 1236 C C . VAL A 1 158 ? -21.803 -10.991 -0.559 1.00 71.81 158 VAL A C 1
ATOM 1238 O O . VAL A 1 158 ? -21.267 -12.056 -0.878 1.00 71.81 158 VAL A O 1
ATOM 1241 N N . SER A 1 159 ? -21.195 -10.073 0.188 1.00 77.19 159 SER A N 1
ATOM 1242 C CA . SER A 1 159 ? -19.814 -10.162 0.660 1.00 77.19 159 SER A CA 1
ATOM 1243 C C . SER A 1 159 ? -19.738 -9.852 2.154 1.00 77.19 159 SER A C 1
ATOM 1245 O O . SER A 1 159 ? -20.415 -8.950 2.636 1.00 77.19 159 SER A O 1
ATOM 1247 N N . LEU A 1 160 ? -18.882 -10.574 2.883 1.00 73.69 160 LEU A N 1
ATOM 1248 C CA . LEU A 1 160 ? -18.554 -10.263 4.283 1.00 73.69 160 LEU A CA 1
ATOM 1249 C C . LEU A 1 160 ? -17.343 -9.332 4.430 1.00 73.69 160 LEU A C 1
ATOM 1251 O O . LEU A 1 160 ? -16.973 -8.998 5.555 1.00 73.69 160 LEU A O 1
ATOM 1255 N N . VAL A 1 161 ? -16.707 -8.944 3.317 1.00 67.44 161 VAL A N 1
ATOM 1256 C CA . VAL A 1 161 ? -15.480 -8.125 3.327 1.00 67.44 161 VAL A CA 1
ATOM 1257 C C . VAL A 1 161 ? -15.731 -6.783 4.018 1.00 67.44 161 VAL A C 1
ATOM 1259 O O . VAL A 1 161 ? -14.995 -6.439 4.938 1.00 67.44 161 VAL A O 1
ATOM 1262 N N . ASP A 1 162 ? -16.832 -6.114 3.673 1.00 62.22 162 ASP A N 1
ATOM 1263 C CA . ASP A 1 162 ? -17.186 -4.787 4.199 1.00 62.22 162 ASP A CA 1
ATOM 1264 C C . ASP A 1 162 ? -18.272 -4.851 5.291 1.00 62.22 162 ASP A C 1
ATOM 1266 O O . ASP A 1 162 ? -18.781 -3.832 5.754 1.00 62.22 162 ASP A O 1
ATOM 1270 N N . ALA A 1 163 ? -18.655 -6.059 5.723 1.00 68.69 163 ALA A N 1
ATOM 1271 C CA . ALA A 1 163 ? -19.687 -6.242 6.738 1.00 68.69 163 ALA A CA 1
ATOM 1272 C C . ALA A 1 163 ? -19.243 -5.660 8.094 1.00 68.69 163 ALA A C 1
ATOM 1274 O O . ALA A 1 163 ? -18.084 -5.793 8.501 1.00 68.69 163 ALA A O 1
ATOM 1275 N N . SER A 1 164 ? -20.168 -5.043 8.835 1.00 75.12 164 SER A N 1
ATOM 1276 C CA . SER A 1 164 ? -19.887 -4.576 10.197 1.00 75.12 164 SER A CA 1
ATOM 1277 C C . SER A 1 164 ? -19.590 -5.755 11.135 1.00 75.12 164 SER A C 1
ATOM 1279 O O . SER A 1 164 ? -19.933 -6.904 10.845 1.00 75.12 164 SER A O 1
ATOM 1281 N N . VAL A 1 165 ? -18.973 -5.482 12.291 1.00 72.50 165 VAL A N 1
ATOM 1282 C CA . VAL A 1 165 ? -18.746 -6.507 13.331 1.00 72.50 165 VAL A CA 1
ATOM 1283 C C . VAL A 1 165 ? -20.065 -7.155 13.755 1.00 72.50 165 VAL A C 1
ATOM 1285 O O . VAL A 1 165 ? -20.120 -8.367 13.943 1.00 72.50 165 VAL A O 1
ATOM 1288 N N . GLU A 1 166 ? -21.142 -6.373 13.838 1.00 75.00 166 GLU A N 1
ATOM 1289 C CA . GLU A 1 166 ? -22.475 -6.874 14.170 1.00 75.00 166 GLU A CA 1
ATOM 1290 C C . GLU A 1 166 ? -23.022 -7.804 13.079 1.00 75.00 166 GLU A C 1
ATOM 1292 O O . GLU A 1 166 ? -23.513 -8.888 13.388 1.00 75.00 166 GLU A O 1
ATOM 1297 N N . VAL A 1 167 ? -22.898 -7.429 11.800 1.00 71.62 167 VAL A N 1
ATOM 1298 C CA . VAL A 1 167 ? -23.343 -8.267 10.674 1.00 71.62 167 VAL A CA 1
ATOM 1299 C C . VAL A 1 167 ? -22.534 -9.560 10.608 1.00 71.62 167 VAL A C 1
ATOM 1301 O O . VAL A 1 167 ? -23.122 -10.629 10.446 1.00 71.62 167 VAL A O 1
ATOM 1304 N N . ARG A 1 168 ? -21.209 -9.499 10.794 1.00 80.00 168 ARG A N 1
ATOM 1305 C CA . ARG A 1 168 ? -20.365 -10.703 10.850 1.00 80.00 168 ARG A CA 1
ATOM 1306 C C . ARG A 1 168 ? -20.658 -11.567 12.069 1.00 80.00 168 ARG A C 1
ATOM 1308 O O . ARG A 1 168 ? -20.679 -12.781 11.931 1.00 80.00 168 ARG A O 1
ATOM 1315 N N . THR A 1 169 ? -20.962 -10.971 13.219 1.00 79.56 169 THR A N 1
ATOM 1316 C CA . THR A 1 169 ? -21.360 -11.714 14.423 1.00 79.56 169 THR A CA 1
ATOM 1317 C C . THR A 1 169 ? -22.718 -12.391 14.228 1.00 79.56 169 THR A C 1
ATOM 1319 O O . THR A 1 169 ? -22.868 -13.565 14.552 1.00 79.56 169 THR A O 1
ATOM 1322 N N . LYS A 1 170 ? -23.699 -11.710 13.620 1.00 83.00 170 LYS A N 1
ATOM 1323 C CA . LYS A 1 170 ? -24.989 -12.317 13.244 1.00 83.00 170 LYS A CA 1
ATOM 1324 C C . LYS A 1 170 ? -24.805 -13.455 12.244 1.00 83.00 170 LYS A C 1
ATOM 1326 O O . LYS A 1 170 ? -25.404 -14.515 12.407 1.00 83.00 170 LYS A O 1
ATOM 1331 N N . TRP A 1 171 ? -23.962 -13.251 11.233 1.00 93.44 171 TRP A N 1
ATOM 1332 C CA . TRP A 1 171 ? -23.601 -14.291 10.275 1.00 93.44 171 TRP A CA 1
ATOM 1333 C C . TRP A 1 171 ? -22.922 -15.482 10.968 1.00 93.44 171 TRP A C 1
ATOM 1335 O O . TRP A 1 171 ? -23.338 -16.614 10.751 1.00 93.44 171 TRP A O 1
ATOM 1345 N N . ALA A 1 172 ? -21.955 -15.239 11.856 1.00 89.06 172 ALA A N 1
ATOM 1346 C CA . ALA A 1 172 ? -21.256 -16.270 12.618 1.00 89.06 172 ALA A CA 1
ATOM 1347 C C . ALA A 1 172 ? -22.219 -17.078 13.494 1.00 89.06 172 ALA A C 1
ATOM 1349 O O . ALA A 1 172 ? -22.200 -18.303 13.451 1.00 89.06 172 ALA A O 1
ATOM 1350 N N . ASN A 1 173 ? -23.117 -16.411 14.221 1.00 83.38 173 ASN A N 1
ATOM 1351 C CA . ASN A 1 173 ? -24.130 -17.073 15.044 1.00 83.38 173 ASN A CA 1
ATOM 1352 C C . ASN A 1 173 ? -25.084 -17.922 14.197 1.00 83.38 173 ASN A C 1
ATOM 1354 O O . ASN A 1 173 ? -25.422 -19.038 14.583 1.00 83.38 173 ASN A O 1
ATOM 1358 N N . ARG A 1 174 ? -25.475 -17.433 13.013 1.00 91.00 174 ARG A N 1
ATOM 1359 C CA . ARG A 1 174 ? -26.263 -18.218 12.055 1.00 91.00 174 ARG A CA 1
ATOM 1360 C C . ARG A 1 174 ? -25.498 -19.452 11.571 1.00 91.00 174 ARG A C 1
ATOM 1362 O O . ARG A 1 174 ? -26.090 -20.521 11.507 1.00 91.00 174 ARG A O 1
ATOM 1369 N N . VAL A 1 175 ? -24.213 -19.316 11.241 1.00 93.19 175 VAL A N 1
ATOM 1370 C CA . VAL A 1 175 ? -23.363 -20.448 10.837 1.00 93.19 175 VAL A CA 1
ATOM 1371 C C . VAL A 1 175 ? -23.261 -21.470 11.965 1.00 93.19 175 VAL A C 1
ATOM 1373 O O . VAL A 1 175 ? -23.463 -22.648 11.712 1.00 93.19 175 VAL A O 1
ATOM 1376 N N . LEU A 1 176 ? -23.014 -21.035 13.201 1.00 87.56 176 LEU A N 1
ATOM 1377 C CA . LEU A 1 176 ? -22.946 -21.916 14.370 1.00 87.56 176 LEU A CA 1
ATOM 1378 C C . LEU A 1 176 ? -24.257 -22.676 14.594 1.00 87.56 176 LEU A C 1
ATOM 1380 O O . LEU A 1 176 ? -24.220 -23.879 14.820 1.00 87.56 176 LEU A O 1
ATOM 1384 N N . GLN A 1 177 ? -25.403 -22.006 14.447 1.00 77.00 177 GLN A N 1
ATOM 1385 C CA . GLN A 1 177 ? -26.705 -22.672 14.501 1.00 77.00 177 GLN A CA 1
ATOM 1386 C C . GLN A 1 177 ? -26.860 -23.704 13.374 1.00 77.00 177 GLN A C 1
ATOM 1388 O O . GLN A 1 177 ? -27.291 -24.821 13.617 1.00 77.00 177 GLN A O 1
ATOM 1393 N N . GLN A 1 178 ? -26.457 -23.370 12.145 1.00 82.38 178 GLN A N 1
ATOM 1394 C CA . GLN A 1 178 ? -26.507 -24.313 11.023 1.00 82.38 178 GLN A CA 1
ATOM 1395 C C . GLN A 1 178 ? -25.552 -25.499 11.204 1.00 82.38 178 GLN A C 1
ATOM 1397 O O . GLN A 1 178 ? -25.847 -26.581 10.707 1.00 82.38 178 GLN A O 1
ATOM 1402 N N . ILE A 1 179 ? -24.425 -25.319 11.895 1.00 86.12 179 ILE A N 1
ATOM 1403 C CA . ILE A 1 179 ? -23.543 -26.423 12.287 1.00 86.12 179 ILE A CA 1
ATOM 1404 C C . ILE A 1 179 ? -24.275 -27.330 13.276 1.00 86.12 179 ILE A C 1
ATOM 1406 O O . ILE A 1 179 ? -24.341 -28.533 13.036 1.00 86.12 179 ILE A O 1
ATOM 1410 N N . ASP A 1 180 ? -24.881 -26.765 14.322 1.00 75.56 180 ASP A N 1
ATOM 1411 C CA . ASP A 1 180 ? -25.646 -27.537 15.309 1.00 75.56 180 ASP A CA 1
ATOM 1412 C C . ASP A 1 180 ? -26.798 -28.316 14.648 1.00 75.56 180 ASP A C 1
ATOM 1414 O O . ASP A 1 180 ? -27.009 -29.488 14.951 1.00 75.56 180 ASP A O 1
ATOM 1418 N N . ASP A 1 181 ? -27.503 -27.687 13.704 1.00 70.19 181 ASP A N 1
ATOM 1419 C CA . ASP A 1 181 ? -28.674 -28.272 13.046 1.00 70.19 181 ASP A CA 1
ATOM 1420 C C . ASP A 1 181 ? -28.306 -29.326 11.990 1.00 70.19 181 ASP A C 1
ATOM 1422 O O . ASP A 1 181 ? -29.025 -30.310 11.816 1.00 70.19 181 ASP A O 1
ATOM 1426 N N . ARG A 1 182 ? -27.228 -29.101 11.225 1.00 83.94 182 ARG A N 1
ATOM 1427 C CA . ARG A 1 182 ? -26.913 -29.897 10.023 1.00 83.94 182 ARG A CA 1
ATOM 1428 C C . ARG A 1 182 ? -25.759 -30.873 10.205 1.00 83.94 182 ARG A C 1
ATOM 1430 O O . ARG A 1 182 ? -25.732 -31.889 9.518 1.00 83.94 182 ARG A O 1
ATOM 1437 N N . ILE A 1 183 ? -24.798 -30.546 11.066 1.00 85.12 183 ILE A N 1
ATOM 1438 C CA . ILE A 1 183 ? -23.645 -31.401 11.381 1.00 85.12 183 ILE A CA 1
ATOM 1439 C C . ILE A 1 183 ? -23.868 -32.088 12.731 1.00 85.12 183 ILE A C 1
ATOM 1441 O O . ILE A 1 183 ? -23.610 -33.282 12.864 1.00 85.12 183 ILE A O 1
ATOM 1445 N N . GLY A 1 184 ? -24.386 -31.357 13.719 1.00 76.38 184 GLY A N 1
ATOM 1446 C CA . GLY A 1 184 ? -24.643 -31.872 15.058 1.00 76.38 184 GLY A CA 1
ATOM 1447 C C . GLY A 1 184 ? -23.437 -31.735 15.986 1.00 76.38 184 GLY A C 1
ATOM 1448 O O . GLY A 1 184 ? -22.778 -30.699 16.033 1.00 76.38 184 GLY A O 1
ATOM 1449 N N . PHE A 1 185 ? -23.178 -32.767 16.787 1.00 74.50 185 PHE A N 1
ATOM 1450 C CA . PHE A 1 185 ? -22.174 -32.731 17.850 1.00 74.50 185 PHE A CA 1
ATOM 1451 C C . PHE A 1 185 ? -20.739 -32.685 17.298 1.00 74.50 185 PHE A C 1
ATOM 1453 O O . PHE A 1 185 ? -20.290 -33.626 16.645 1.00 74.50 185 PHE A O 1
ATOM 1460 N N . ILE A 1 186 ? -20.011 -31.606 17.608 1.00 79.88 186 ILE A N 1
ATOM 1461 C CA . ILE A 1 186 ? -18.639 -31.363 17.124 1.00 79.88 186 ILE A CA 1
ATOM 1462 C C . ILE A 1 186 ? -17.564 -31.367 18.223 1.00 79.88 186 ILE A C 1
ATOM 1464 O O . ILE A 1 186 ? -16.417 -31.017 17.951 1.00 79.88 186 ILE A O 1
ATOM 1468 N N . ALA A 1 187 ? -17.886 -31.753 19.462 1.00 79.88 187 ALA A N 1
ATOM 1469 C CA . ALA A 1 187 ? -16.866 -31.789 20.509 1.00 79.88 187 ALA A CA 1
ATOM 1470 C C . ALA A 1 187 ? -15.831 -32.888 20.219 1.00 79.88 187 ALA A C 1
ATOM 1472 O O . ALA A 1 187 ? -16.188 -34.015 19.874 1.00 79.88 187 ALA A O 1
ATOM 1473 N N . GLY A 1 188 ? -14.549 -32.545 20.334 1.00 74.69 188 GLY A N 1
ATOM 1474 C CA . GLY A 1 188 ? -13.424 -33.402 19.963 1.00 74.69 188 GLY A CA 1
ATOM 1475 C C . GLY A 1 188 ? -13.220 -33.564 18.454 1.00 74.69 188 GLY A C 1
ATOM 1476 O O . GLY A 1 188 ? -12.274 -34.236 18.059 1.00 74.69 188 GLY A O 1
ATOM 1477 N N . LYS A 1 189 ? -14.071 -32.960 17.610 1.00 85.19 189 LYS A N 1
ATOM 1478 C CA . LYS A 1 189 ? -13.948 -33.033 16.151 1.00 85.19 189 LYS A CA 1
ATOM 1479 C C . LYS A 1 189 ? -12.927 -32.035 15.636 1.00 85.19 189 LYS A C 1
ATOM 1481 O O . LYS A 1 189 ? -12.926 -30.875 16.054 1.00 85.19 189 LYS A O 1
ATOM 1486 N N . HIS A 1 190 ? -12.087 -32.473 14.703 1.00 91.94 190 HIS A N 1
ATOM 1487 C CA . HIS A 1 190 ? -11.126 -31.609 14.030 1.00 91.94 190 HIS A CA 1
ATOM 1488 C C . HIS A 1 190 ? -11.777 -30.928 12.821 1.00 91.94 190 HIS A C 1
ATOM 1490 O O . HIS A 1 190 ? -12.211 -31.582 11.873 1.00 91.94 190 HIS A O 1
ATOM 1496 N N . ILE A 1 191 ? -11.857 -29.597 12.865 1.00 94.19 191 ILE A N 1
ATOM 1497 C CA . ILE A 1 191 ? -12.408 -28.755 11.803 1.00 94.19 191 ILE A CA 1
ATOM 1498 C C . ILE A 1 191 ? -11.286 -27.929 11.179 1.00 94.19 191 ILE A C 1
ATOM 1500 O O . ILE A 1 191 ? -10.676 -27.076 11.827 1.00 94.19 191 ILE A O 1
ATOM 1504 N N . GLU A 1 192 ? -11.061 -28.132 9.888 1.00 94.50 192 GLU A N 1
ATOM 1505 C CA . GLU A 1 192 ? -10.057 -27.410 9.117 1.00 94.50 192 GLU A CA 1
ATOM 1506 C C . GLU A 1 192 ? -10.703 -26.292 8.286 1.00 94.50 192 GLU A C 1
ATOM 1508 O O . GLU A 1 192 ? -11.581 -26.535 7.457 1.00 94.50 192 GLU A O 1
ATOM 1513 N N . ILE A 1 193 ? -10.286 -25.037 8.493 1.00 94.75 193 ILE A N 1
ATOM 1514 C CA . ILE A 1 193 ? -10.890 -23.871 7.831 1.00 94.75 193 ILE A CA 1
ATOM 1515 C C . ILE A 1 193 ? -9.986 -23.334 6.718 1.00 94.75 193 ILE A C 1
ATOM 1517 O O . ILE A 1 193 ? -8.940 -22.726 6.954 1.00 94.75 193 ILE A O 1
ATOM 1521 N N . HIS A 1 194 ? -10.475 -23.435 5.483 1.00 93.44 194 HIS A N 1
ATOM 1522 C CA . HIS A 1 194 ? -9.905 -22.834 4.281 1.00 93.44 194 HIS A CA 1
ATOM 1523 C C . HIS A 1 194 ? -10.741 -21.640 3.816 1.00 93.44 194 HIS A C 1
ATOM 1525 O O . HIS A 1 194 ? -11.415 -21.665 2.781 1.00 93.44 194 HIS A O 1
ATOM 1531 N N . ALA A 1 195 ? -10.692 -20.548 4.574 1.00 89.19 195 ALA A N 1
ATOM 1532 C CA . ALA A 1 195 ? -11.449 -19.338 4.279 1.00 89.19 195 ALA A CA 1
ATOM 1533 C C . ALA A 1 195 ? -10.627 -18.067 4.534 1.00 89.19 195 ALA A C 1
ATOM 1535 O O . ALA A 1 195 ? -9.673 -18.066 5.310 1.00 89.19 195 ALA A O 1
ATOM 1536 N N . GLY A 1 196 ? -10.991 -16.977 3.848 1.00 77.81 196 GLY A N 1
ATOM 1537 C CA . GLY A 1 196 ? -10.394 -15.664 4.114 1.00 77.81 196 GLY A CA 1
ATOM 1538 C C . GLY A 1 196 ? -10.771 -15.144 5.505 1.00 77.81 196 GLY A C 1
ATOM 1539 O O . GLY A 1 196 ? -11.762 -15.589 6.082 1.00 77.81 196 GLY A O 1
ATOM 1540 N N . ASP A 1 197 ? -9.994 -14.195 6.028 1.00 75.88 197 ASP A N 1
ATOM 1541 C CA . ASP A 1 197 ? -10.134 -13.626 7.381 1.00 75.88 197 ASP A CA 1
ATOM 1542 C C . ASP A 1 197 ? -11.562 -13.170 7.707 1.00 75.88 197 ASP A C 1
ATOM 1544 O O . ASP A 1 197 ? -12.023 -13.334 8.831 1.00 75.88 197 ASP A O 1
ATOM 1548 N N . GLN A 1 198 ? -12.301 -12.674 6.713 1.00 73.69 198 GLN A N 1
ATOM 1549 C CA . GLN A 1 198 ? -13.685 -12.225 6.865 1.00 73.69 198 GLN A CA 1
ATOM 1550 C C . GLN A 1 198 ? -14.673 -13.336 7.263 1.00 73.69 198 GLN A C 1
ATOM 1552 O O . GLN A 1 198 ? -15.738 -13.036 7.793 1.00 73.69 198 GLN A O 1
ATOM 1557 N N . TYR A 1 199 ? -14.333 -14.602 7.008 1.00 83.44 199 TYR A N 1
ATOM 1558 C CA . TYR A 1 199 ? -15.120 -15.775 7.410 1.00 83.44 199 TYR A CA 1
ATOM 1559 C C . TYR A 1 199 ? -14.631 -16.382 8.726 1.00 83.44 199 TYR A C 1
ATOM 1561 O O . TYR A 1 199 ? -15.252 -17.312 9.224 1.00 83.44 199 TYR A O 1
ATOM 1569 N N . ARG A 1 200 ? -13.528 -15.877 9.289 1.00 83.50 200 ARG A N 1
ATOM 1570 C CA . ARG A 1 200 ? -12.938 -16.327 10.558 1.00 83.50 200 ARG A CA 1
ATOM 1571 C C . ARG A 1 200 ? -13.214 -15.303 11.655 1.00 83.50 200 ARG A C 1
ATOM 1573 O O . ARG A 1 200 ? -12.334 -14.973 12.446 1.00 83.50 200 ARG A O 1
ATOM 1580 N N . ASP A 1 201 ? -14.434 -14.762 11.648 1.00 83.56 201 ASP A N 1
ATOM 1581 C CA . ASP A 1 201 ? -14.881 -13.794 12.645 1.00 83.56 201 ASP A CA 1
ATOM 1582 C C . ASP A 1 201 ? -14.660 -14.362 14.061 1.00 83.56 201 ASP A C 1
ATOM 1584 O O . ASP A 1 201 ? -14.926 -15.551 14.280 1.00 83.56 201 ASP A O 1
ATOM 1588 N N . PRO A 1 202 ? -14.188 -13.557 15.033 1.00 77.88 202 PRO A N 1
ATOM 1589 C CA . PRO A 1 202 ? -13.905 -14.050 16.377 1.00 77.88 202 PRO A CA 1
ATOM 1590 C C . PRO A 1 202 ? -15.098 -14.740 17.049 1.00 77.88 202 PRO A C 1
ATOM 1592 O O . PRO A 1 202 ? -14.894 -15.634 17.866 1.00 77.88 202 PRO A O 1
ATOM 1595 N N . SER A 1 203 ? -16.333 -14.353 16.710 1.00 83.56 203 SER A N 1
ATOM 1596 C CA . SER A 1 203 ? -17.544 -14.989 17.236 1.00 83.56 203 SER A CA 1
ATOM 1597 C C . SER A 1 203 ? -17.731 -16.409 16.696 1.00 83.56 203 SER A C 1
ATOM 1599 O O . SER A 1 203 ? -18.127 -17.293 17.451 1.00 83.56 203 SER A O 1
ATOM 1601 N N . LEU A 1 204 ? -17.380 -16.662 15.428 1.00 90.38 204 LEU A N 1
ATOM 1602 C CA . LEU A 1 204 ? -17.408 -18.011 14.857 1.00 90.38 204 LEU A CA 1
ATOM 1603 C C . LEU A 1 204 ? -16.328 -18.885 15.497 1.00 90.38 204 LEU A C 1
ATOM 1605 O O . LEU A 1 204 ? -16.633 -19.978 15.958 1.00 90.38 204 LEU A O 1
ATOM 1609 N N . MET A 1 205 ? -15.087 -18.388 15.558 1.00 87.25 205 MET A N 1
ATOM 1610 C CA . MET A 1 205 ? -13.950 -19.148 16.093 1.00 87.25 205 MET A CA 1
ATOM 1611 C C . MET A 1 205 ? -14.191 -19.554 17.551 1.00 87.25 205 MET A C 1
ATOM 1613 O O . MET A 1 205 ? -14.173 -20.741 17.867 1.00 87.25 205 MET A O 1
ATOM 1617 N N . ARG A 1 206 ? -14.554 -18.589 18.412 1.00 81.38 206 ARG A N 1
ATOM 1618 C CA . ARG A 1 206 ? -14.905 -18.873 19.812 1.00 81.38 206 ARG A CA 1
ATOM 1619 C C . ARG A 1 206 ? -16.116 -19.789 19.933 1.00 81.38 206 ARG A C 1
ATOM 1621 O O . ARG A 1 206 ? -16.177 -20.594 20.849 1.00 81.38 206 ARG A O 1
ATOM 1628 N N . GLY A 1 207 ? -17.094 -19.669 19.035 1.00 83.44 207 GLY A N 1
ATOM 1629 C CA . GLY A 1 207 ? -18.279 -20.519 19.052 1.00 83.44 207 GLY A CA 1
ATOM 1630 C C . GLY A 1 207 ? -17.999 -21.977 18.682 1.00 83.44 207 GLY A C 1
ATOM 1631 O O . GLY A 1 207 ? -18.680 -22.858 19.206 1.00 83.44 207 GLY A O 1
ATOM 1632 N N . LEU A 1 208 ? -17.014 -22.236 17.817 1.00 85.25 208 LEU A N 1
ATOM 1633 C CA . LEU A 1 208 ? -16.526 -23.583 17.507 1.00 85.25 208 LEU A CA 1
ATOM 1634 C C . LEU A 1 208 ? -15.735 -24.163 18.688 1.00 85.25 208 LEU A C 1
ATOM 1636 O O . LEU A 1 208 ? -16.013 -25.278 19.123 1.00 85.25 208 LEU A O 1
ATOM 1640 N N . GLU A 1 209 ? -14.818 -23.378 19.256 1.00 80.19 209 GLU A N 1
ATOM 1641 C CA . GLU A 1 209 ? -14.025 -23.761 20.435 1.00 80.19 209 GLU A CA 1
ATOM 1642 C C . GLU A 1 209 ? -14.919 -24.040 21.653 1.00 80.19 209 GLU A C 1
ATOM 1644 O O . GLU A 1 209 ? -14.760 -25.052 22.329 1.00 80.19 209 GLU A O 1
ATOM 1649 N N . ALA A 1 210 ? -15.931 -23.200 21.895 1.00 72.62 210 ALA A N 1
ATOM 1650 C CA . ALA A 1 210 ? -16.905 -23.388 22.972 1.00 72.62 210 ALA A CA 1
ATOM 1651 C C . ALA A 1 210 ? -17.784 -24.639 22.785 1.00 72.62 210 ALA A C 1
ATOM 1653 O O . ALA A 1 210 ? -18.328 -25.159 23.757 1.00 72.62 210 ALA A O 1
ATOM 1654 N N . ARG A 1 211 ? -17.915 -25.142 21.550 1.00 83.38 211 ARG A N 1
ATOM 1655 C CA . ARG A 1 211 ? -18.554 -26.434 21.238 1.00 83.38 211 ARG A CA 1
ATOM 1656 C C . ARG A 1 211 ? -17.585 -27.617 21.352 1.00 83.38 211 ARG A C 1
ATOM 1658 O O . ARG A 1 211 ? -17.972 -28.744 21.062 1.00 83.38 211 ARG A O 1
ATOM 1665 N N . GLY A 1 212 ? -16.346 -27.370 21.781 1.00 74.44 212 GLY A N 1
ATOM 1666 C CA . GLY A 1 212 ? -15.305 -28.373 21.978 1.00 74.44 212 GLY A CA 1
ATOM 1667 C C . GLY A 1 212 ? -14.615 -28.826 20.693 1.00 74.44 212 GLY A C 1
ATOM 1668 O O . GLY A 1 212 ? -13.930 -29.845 20.726 1.00 74.44 212 GLY A O 1
ATOM 1669 N N . ALA A 1 213 ? -14.804 -28.132 19.567 1.00 84.06 213 ALA A N 1
ATOM 1670 C CA . ALA A 1 213 ? -14.125 -28.483 18.325 1.00 84.06 213 ALA A CA 1
ATOM 1671 C C . ALA A 1 213 ? -12.651 -28.062 18.359 1.00 84.06 213 ALA A C 1
ATOM 1673 O O . ALA A 1 213 ? -12.299 -26.998 18.871 1.00 84.06 213 ALA A O 1
ATOM 1674 N N . ILE A 1 214 ? -11.795 -28.879 17.754 1.00 87.81 214 ILE A N 1
ATOM 1675 C CA . ILE A 1 214 ? -10.386 -28.569 17.519 1.00 87.81 214 ILE A CA 1
ATOM 1676 C C . ILE A 1 214 ? -10.317 -27.874 16.160 1.00 87.81 214 ILE A C 1
ATOM 1678 O O . ILE A 1 214 ? -10.651 -28.483 15.149 1.00 87.81 214 ILE A O 1
ATOM 1682 N N . VAL A 1 215 ? -9.925 -26.600 16.108 1.00 88.81 215 VAL A N 1
ATOM 1683 C CA . VAL A 1 215 ? -9.946 -25.819 14.858 1.00 88.81 215 VAL A CA 1
ATOM 1684 C C . VAL A 1 215 ? -8.532 -25.579 14.334 1.00 88.81 215 VAL A C 1
ATOM 1686 O O . VAL A 1 215 ? -7.687 -25.044 15.049 1.00 88.81 215 VAL A O 1
ATOM 1689 N N . SER A 1 216 ? -8.280 -25.904 13.062 1.00 87.00 216 SER A N 1
ATOM 1690 C CA . SER A 1 216 ? -7.038 -25.553 12.361 1.00 87.00 216 SER A CA 1
ATOM 1691 C C . SER A 1 216 ? -7.294 -24.580 11.208 1.00 87.00 216 SER A C 1
ATOM 1693 O O . SER A 1 216 ? -8.333 -24.595 10.548 1.00 87.00 216 SER A O 1
ATOM 1695 N N . VAL A 1 217 ? -6.312 -23.717 10.939 1.00 86.38 217 VAL A N 1
ATOM 1696 C CA . VAL A 1 217 ? -6.293 -22.830 9.765 1.00 86.38 217 VAL A CA 1
ATOM 1697 C C . VAL A 1 217 ? -4.935 -23.004 9.076 1.00 86.38 217 VAL A C 1
ATOM 1699 O O . VAL A 1 217 ? -4.033 -22.195 9.299 1.00 86.38 217 VAL A O 1
ATOM 1702 N N . PRO A 1 218 ? -4.745 -24.059 8.259 1.00 81.56 218 PRO A N 1
ATOM 1703 C CA . PRO A 1 218 ? -3.421 -24.458 7.766 1.00 81.56 218 PRO A CA 1
ATOM 1704 C C . PRO A 1 218 ? -2.694 -23.367 6.977 1.00 81.56 218 PRO A C 1
ATOM 1706 O O . PRO A 1 218 ? -1.468 -23.320 6.939 1.00 81.56 218 PRO A O 1
ATOM 1709 N N . LEU A 1 219 ? -3.458 -22.471 6.343 1.00 80.00 219 LEU A N 1
ATOM 1710 C CA . LEU A 1 219 ? -2.938 -21.404 5.488 1.00 80.00 219 LEU A CA 1
ATOM 1711 C C . LEU A 1 219 ? -2.970 -20.024 6.160 1.00 80.00 219 LEU A C 1
ATOM 1713 O O . LEU A 1 219 ? -2.954 -18.996 5.474 1.00 80.00 219 LEU A O 1
ATOM 1717 N N . LEU A 1 220 ? -3.051 -19.978 7.494 1.00 73.06 220 LEU A N 1
ATOM 1718 C CA . LEU A 1 220 ? -3.060 -18.733 8.257 1.00 73.06 220 LEU A CA 1
ATOM 1719 C C . LEU A 1 220 ? -1.836 -17.871 7.917 1.00 73.06 220 LEU A C 1
ATOM 1721 O O . LEU A 1 220 ? -0.702 -18.337 7.931 1.00 73.06 220 LEU A O 1
ATOM 1725 N N . GLY A 1 221 ? -2.069 -16.598 7.587 1.00 63.28 221 GLY A N 1
ATOM 1726 C CA . GLY A 1 221 ? -1.005 -15.652 7.236 1.00 63.28 221 GLY A CA 1
ATOM 1727 C C . GLY A 1 221 ? -0.390 -15.854 5.843 1.00 63.28 221 GLY A C 1
ATOM 1728 O O . GLY A 1 221 ? 0.422 -15.032 5.417 1.00 63.28 221 GLY A O 1
ATOM 1729 N N . MET A 1 222 ? -0.787 -16.888 5.090 1.00 71.31 222 MET A N 1
ATOM 1730 C CA . MET A 1 222 ? -0.283 -17.109 3.735 1.00 71.31 222 MET A CA 1
ATOM 1731 C C . MET A 1 222 ? -0.936 -16.156 2.730 1.00 71.31 222 MET A C 1
ATOM 1733 O O . MET A 1 222 ? -2.162 -16.072 2.619 1.00 71.31 222 MET A O 1
ATOM 1737 N N . LEU A 1 223 ? -0.105 -15.483 1.929 1.00 62.78 223 LEU A N 1
ATOM 1738 C CA . LEU A 1 223 ? -0.560 -14.663 0.804 1.00 62.78 223 LEU A CA 1
ATOM 1739 C C . LEU A 1 223 ? -1.301 -15.514 -0.241 1.00 62.78 223 LEU A C 1
ATOM 1741 O O . LEU A 1 223 ? -0.992 -16.688 -0.431 1.00 62.78 223 LEU A O 1
ATOM 1745 N N . PHE A 1 224 ? -2.226 -14.898 -0.981 1.00 66.50 224 PHE A N 1
ATOM 1746 C CA . PHE A 1 224 ? -3.085 -15.564 -1.973 1.00 66.50 224 PHE A CA 1
ATOM 1747 C C . PHE A 1 224 ? -2.329 -16.509 -2.928 1.00 66.50 224 PHE A C 1
ATOM 1749 O O . PHE A 1 224 ? -2.735 -17.653 -3.113 1.00 66.50 224 PHE A O 1
ATOM 1756 N N . GLY A 1 225 ? -1.192 -16.071 -3.482 1.00 61.22 225 GLY A N 1
ATOM 1757 C CA . GLY A 1 225 ? -0.382 -16.902 -4.382 1.00 61.22 225 GLY A CA 1
ATOM 1758 C C . GLY A 1 225 ? 0.227 -18.142 -3.712 1.00 61.22 225 GLY A C 1
ATOM 1759 O O . GLY A 1 225 ? 0.302 -19.192 -4.338 1.00 61.22 225 GLY A O 1
ATOM 1760 N N . ARG A 1 226 ? 0.601 -18.053 -2.426 1.00 67.00 226 ARG A N 1
ATOM 1761 C CA . ARG A 1 226 ? 1.121 -19.190 -1.642 1.00 67.00 226 ARG A CA 1
ATOM 1762 C C . ARG A 1 226 ? 0.039 -20.227 -1.365 1.00 67.00 226 ARG A C 1
ATOM 1764 O O . ARG A 1 226 ? 0.321 -21.416 -1.415 1.00 67.00 226 ARG A O 1
ATOM 1771 N N . GLN A 1 227 ? -1.192 -19.777 -1.117 1.00 77.12 227 GLN A N 1
ATOM 1772 C CA . GLN A 1 227 ? -2.320 -20.688 -0.926 1.00 77.12 227 GLN A CA 1
ATOM 1773 C C . GLN A 1 227 ? -2.566 -21.525 -2.187 1.00 77.12 227 GLN A C 1
ATOM 1775 O O . GLN A 1 227 ? -2.741 -22.731 -2.089 1.00 77.12 227 GLN A O 1
ATOM 1780 N N . LEU A 1 228 ? -2.525 -20.904 -3.372 1.00 76.38 228 LEU A N 1
ATOM 1781 C CA . LEU A 1 228 ? -2.686 -21.619 -4.644 1.00 76.38 228 LEU A CA 1
ATOM 1782 C C . LEU A 1 228 ? -1.589 -22.665 -4.882 1.00 76.38 228 LEU A C 1
ATOM 1784 O O . LEU A 1 228 ? -1.910 -23.775 -5.291 1.00 76.38 228 LEU A O 1
ATOM 1788 N N . ALA A 1 229 ? -0.328 -22.331 -4.594 1.00 69.88 229 ALA A N 1
ATOM 1789 C CA . ALA A 1 229 ? 0.786 -23.276 -4.705 1.00 69.88 229 ALA A CA 1
ATOM 1790 C C . ALA A 1 229 ? 0.621 -24.474 -3.752 1.00 69.88 229 ALA A C 1
ATOM 1792 O O . ALA A 1 229 ? 0.823 -25.619 -4.144 1.00 69.88 229 ALA A O 1
ATOM 1793 N N . TRP A 1 230 ? 0.155 -24.221 -2.526 1.00 81.94 230 TRP A N 1
ATOM 1794 C CA . TRP A 1 230 ? -0.110 -25.277 -1.551 1.00 81.94 230 TRP A CA 1
ATOM 1795 C C . TRP A 1 230 ? -1.180 -26.271 -2.033 1.00 81.94 230 TRP A C 1
ATOM 1797 O O . TRP A 1 230 ? -0.974 -27.481 -1.945 1.00 81.94 230 TRP A O 1
ATOM 1807 N N . TYR A 1 231 ? -2.292 -25.788 -2.606 1.00 82.88 231 TYR A N 1
ATOM 1808 C CA . TYR A 1 231 ? -3.336 -26.672 -3.154 1.00 82.88 231 TYR A CA 1
ATOM 1809 C C . TYR A 1 231 ? -2.877 -27.464 -4.384 1.00 82.88 231 TYR A C 1
ATOM 1811 O O . TYR A 1 231 ? -3.426 -28.525 -4.655 1.00 82.88 231 TYR A O 1
ATOM 1819 N N . ALA A 1 232 ? -1.866 -26.982 -5.110 1.00 75.75 232 ALA A N 1
ATOM 1820 C CA . ALA A 1 232 ? -1.303 -27.674 -6.267 1.00 75.75 232 ALA A CA 1
ATOM 1821 C C . ALA A 1 232 ? -0.385 -28.864 -5.900 1.00 75.75 232 ALA A C 1
ATOM 1823 O O . ALA A 1 232 ? 0.161 -29.495 -6.801 1.00 75.75 232 ALA A O 1
ATOM 1824 N N . GLY A 1 233 ? -0.229 -29.195 -4.608 1.00 61.50 233 GLY A N 1
ATOM 1825 C CA . GLY A 1 233 ? 0.483 -30.398 -4.151 1.00 61.50 233 GLY A CA 1
ATOM 1826 C C . GLY A 1 233 ? 1.871 -30.162 -3.547 1.00 61.50 233 GLY A C 1
ATOM 1827 O O . GLY A 1 233 ? 2.561 -31.125 -3.226 1.00 61.50 233 GLY A O 1
ATOM 1828 N N . GLU A 1 234 ? 2.284 -28.915 -3.316 1.00 48.03 234 GLU A N 1
ATOM 1829 C CA . GLU A 1 234 ? 3.582 -28.577 -2.705 1.00 48.03 234 GLU A CA 1
ATOM 1830 C C . GLU A 1 234 ? 3.550 -28.679 -1.159 1.00 48.03 234 GLU A C 1
ATOM 1832 O O . GLU A 1 234 ? 3.853 -27.725 -0.436 1.00 48.03 234 GLU A O 1
ATOM 1837 N N . ARG A 1 235 ? 3.143 -29.836 -0.609 1.00 44.22 235 ARG A N 1
ATOM 1838 C CA . ARG A 1 235 ? 3.106 -30.064 0.849 1.00 44.22 235 ARG A CA 1
ATOM 1839 C C . ARG A 1 235 ? 4.530 -30.303 1.378 1.00 44.22 235 ARG A C 1
ATOM 1841 O O . ARG A 1 235 ? 5.073 -31.390 1.231 1.00 44.22 235 ARG A O 1
ATOM 1848 N N . GLY A 1 236 ? 5.123 -29.288 2.017 1.00 36.78 236 GLY A N 1
ATOM 1849 C CA . GLY A 1 236 ? 6.352 -29.437 2.818 1.00 36.78 236 GLY A CA 1
ATOM 1850 C C . GLY A 1 236 ? 7.653 -28.867 2.237 1.00 36.78 236 GLY A C 1
ATOM 1851 O O . GLY A 1 236 ? 8.727 -29.252 2.689 1.00 36.78 236 GLY A O 1
ATOM 1852 N N . ILE A 1 237 ? 7.601 -27.935 1.281 1.00 29.02 237 ILE A N 1
ATOM 1853 C CA . ILE A 1 237 ? 8.807 -27.346 0.674 1.00 29.02 237 ILE A CA 1
ATOM 1854 C C . ILE A 1 237 ? 9.089 -25.941 1.245 1.00 29.02 237 ILE A C 1
ATOM 1856 O O . ILE A 1 237 ? 8.284 -25.013 1.133 1.00 29.02 237 ILE A O 1
ATOM 1860 N N . ARG A 1 238 ? 10.269 -25.786 1.873 1.00 29.38 238 ARG A N 1
ATOM 1861 C CA . ARG A 1 238 ? 10.939 -24.493 2.137 1.00 29.38 238 ARG A CA 1
ATOM 1862 C C . ARG A 1 238 ? 11.031 -23.706 0.814 1.00 29.38 238 ARG A C 1
ATOM 1864 O O . ARG A 1 238 ? 11.161 -24.317 -0.234 1.00 29.38 238 ARG A O 1
ATOM 1871 N N . PRO A 1 239 ? 10.997 -22.366 0.847 1.00 27.38 239 PRO A N 1
ATOM 1872 C CA . PRO A 1 239 ? 10.453 -21.518 -0.212 1.00 27.38 239 PRO A CA 1
ATOM 1873 C C . PRO A 1 239 ? 10.927 -21.884 -1.623 1.00 27.38 239 PRO A C 1
ATOM 1875 O O . PRO A 1 239 ? 12.088 -21.682 -1.959 1.00 27.38 239 PRO A O 1
ATOM 1878 N N . THR A 1 240 ? 9.983 -22.264 -2.479 1.00 26.88 240 THR A N 1
ATOM 1879 C CA . THR A 1 240 ? 10.116 -22.162 -3.936 1.00 26.88 240 THR A CA 1
ATOM 1880 C C . THR A 1 240 ? 9.142 -21.112 -4.469 1.00 26.88 240 THR A C 1
ATOM 1882 O O . THR A 1 240 ? 8.135 -20.776 -3.843 1.00 26.88 240 THR A O 1
ATOM 1885 N N . ALA A 1 241 ? 9.573 -20.443 -5.531 1.00 27.98 241 ALA A N 1
ATOM 1886 C CA . ALA A 1 241 ? 9.108 -19.147 -6.013 1.00 27.98 241 ALA A CA 1
ATOM 1887 C C . ALA A 1 241 ? 7.681 -19.177 -6.626 1.00 27.98 241 ALA A C 1
ATOM 1889 O O . ALA A 1 241 ? 7.116 -20.250 -6.824 1.00 27.98 241 ALA A O 1
ATOM 1890 N N . PRO A 1 242 ? 7.070 -18.009 -6.925 1.00 28.75 242 PRO A N 1
ATOM 1891 C CA . PRO A 1 242 ? 5.774 -17.928 -7.601 1.00 28.75 242 PRO A CA 1
ATOM 1892 C C . PRO A 1 242 ? 5.843 -18.612 -8.970 1.00 28.75 242 PRO A C 1
ATOM 1894 O O . PRO A 1 242 ? 6.900 -18.550 -9.591 1.00 28.75 242 PRO A O 1
ATOM 1897 N N . THR A 1 243 ? 4.718 -19.203 -9.410 1.00 33.06 243 THR A N 1
ATOM 1898 C CA . THR A 1 243 ? 4.391 -19.649 -10.786 1.00 33.06 243 THR A CA 1
ATOM 1899 C C . THR A 1 243 ? 5.590 -19.690 -11.719 1.00 33.06 243 THR A C 1
ATOM 1901 O O . THR A 1 243 ? 6.011 -18.612 -12.137 1.00 33.06 243 THR A O 1
ATOM 1904 N N . ALA A 1 244 ? 6.089 -20.895 -12.039 1.00 39.56 244 ALA A N 1
ATOM 1905 C CA . ALA A 1 244 ? 7.248 -21.137 -12.904 1.00 39.56 244 ALA A CA 1
ATOM 1906 C C . ALA A 1 244 ? 7.455 -19.989 -13.901 1.00 39.56 244 ALA A C 1
ATOM 1908 O O . ALA A 1 244 ? 6.763 -19.886 -14.920 1.00 39.56 244 ALA A O 1
ATOM 1909 N N . ARG A 1 245 ? 8.357 -19.070 -13.529 1.00 46.28 245 ARG A N 1
ATOM 1910 C CA . ARG A 1 245 ? 8.802 -18.009 -14.421 1.00 46.28 245 ARG A CA 1
ATOM 1911 C C . ARG A 1 245 ? 9.376 -18.694 -15.654 1.00 46.28 245 ARG A C 1
ATOM 1913 O O . ARG A 1 245 ? 10.001 -19.747 -15.502 1.00 46.28 245 ARG A O 1
ATOM 1920 N N . PRO A 1 246 ? 9.181 -18.130 -16.855 1.00 46.19 246 PRO A N 1
ATOM 1921 C CA . PRO A 1 246 ? 9.913 -18.593 -18.021 1.00 46.19 246 PRO A CA 1
ATOM 1922 C C . PRO A 1 246 ? 11.394 -18.702 -17.636 1.00 46.19 246 PRO A C 1
ATOM 1924 O O . PRO A 1 246 ? 11.943 -17.738 -17.099 1.00 46.19 246 PRO A O 1
ATOM 1927 N N . ALA A 1 247 ? 12.001 -19.880 -17.809 1.00 51.00 247 ALA A N 1
ATOM 1928 C CA . ALA A 1 247 ? 13.406 -20.072 -17.470 1.00 51.00 247 ALA A CA 1
ATOM 1929 C C . ALA A 1 247 ? 14.213 -19.022 -18.239 1.00 51.00 247 ALA A C 1
ATOM 1931 O O . ALA A 1 247 ? 14.164 -19.005 -19.470 1.00 51.00 247 ALA A O 1
ATOM 1932 N N . LEU A 1 248 ? 14.879 -18.112 -17.517 1.00 56.62 248 LEU A N 1
ATOM 1933 C CA . LEU A 1 248 ? 15.759 -17.116 -18.126 1.00 56.62 248 LEU A CA 1
ATOM 1934 C C . LEU A 1 248 ? 16.719 -17.860 -19.055 1.00 56.62 248 LEU A C 1
ATOM 1936 O O . LEU A 1 248 ? 17.255 -18.903 -18.676 1.00 56.62 248 LEU A O 1
ATOM 1940 N N . GLN A 1 249 ? 16.912 -17.357 -20.273 1.00 52.41 249 GLN A N 1
ATOM 1941 C CA . GLN A 1 249 ? 17.829 -17.996 -21.213 1.00 52.41 249 GLN A CA 1
ATOM 1942 C C . GLN A 1 249 ? 19.250 -17.959 -20.621 1.00 52.41 249 GLN A C 1
ATOM 1944 O O . GLN A 1 249 ? 19.892 -16.909 -20.578 1.00 52.41 249 GLN A O 1
ATOM 1949 N N . SER A 1 250 ? 19.732 -19.103 -20.126 1.00 44.34 250 SER A N 1
ATOM 1950 C CA . SER A 1 250 ? 21.097 -19.272 -19.631 1.00 44.34 250 SER A CA 1
ATOM 1951 C C . SER A 1 250 ? 22.044 -19.356 -20.826 1.00 44.34 250 SER A C 1
ATOM 1953 O O . SER A 1 250 ? 21.982 -20.319 -21.591 1.00 44.34 250 SER A O 1
ATOM 1955 N N . GLY A 1 251 ? 22.898 -18.348 -21.011 1.00 41.00 251 GLY A N 1
ATOM 1956 C CA . GLY A 1 251 ? 23.867 -18.346 -22.112 1.00 41.00 251 GLY A CA 1
ATOM 1957 C C . GLY A 1 251 ? 24.489 -16.994 -22.456 1.00 41.00 251 GLY A C 1
ATOM 1958 O O . GLY A 1 251 ? 25.538 -16.974 -23.088 1.00 41.00 251 GLY A O 1
ATOM 1959 N N . ARG A 1 252 ? 23.908 -15.866 -22.020 1.00 41.84 252 ARG A N 1
ATOM 1960 C CA . ARG A 1 252 ? 24.637 -14.588 -22.012 1.00 41.84 252 ARG A CA 1
ATOM 1961 C C . ARG A 1 252 ? 25.399 -14.479 -20.690 1.00 41.84 252 ARG A C 1
ATOM 1963 O O . ARG A 1 252 ? 24.745 -14.573 -19.647 1.00 41.84 252 ARG A O 1
ATOM 1970 N N . PRO A 1 253 ? 26.735 -14.325 -20.701 1.00 38.75 253 PRO A N 1
ATOM 1971 C CA . PRO A 1 253 ? 27.467 -14.043 -19.476 1.00 38.75 253 PRO A CA 1
ATOM 1972 C C . PRO A 1 253 ? 26.841 -12.824 -18.785 1.00 38.75 253 PRO A C 1
ATOM 1974 O O . PRO A 1 253 ? 26.294 -11.941 -19.452 1.00 38.75 253 PRO A O 1
ATOM 1977 N N . VAL A 1 254 ? 26.942 -12.744 -17.455 1.00 45.25 254 VAL A N 1
ATOM 1978 C CA . VAL A 1 254 ? 26.823 -11.459 -16.746 1.00 45.25 254 VAL A CA 1
ATOM 1979 C C . VAL A 1 254 ? 28.071 -10.645 -17.113 1.00 45.25 254 VAL A C 1
ATOM 1981 O O . VAL A 1 254 ? 28.983 -10.460 -16.317 1.00 45.25 254 VAL A O 1
ATOM 1984 N N . GLU A 1 255 ? 28.186 -10.271 -18.386 1.00 42.12 255 GLU A N 1
ATOM 1985 C CA . GLU A 1 255 ? 29.126 -9.259 -18.835 1.00 42.12 255 GLU A CA 1
ATOM 1986 C C . GLU A 1 255 ? 28.653 -7.937 -18.238 1.00 42.12 255 GLU A C 1
ATOM 1988 O O . GLU A 1 255 ? 27.455 -7.665 -18.260 1.00 42.12 255 GLU A O 1
ATOM 1993 N N . ARG A 1 256 ? 29.611 -7.220 -17.631 1.00 47.75 256 ARG A N 1
ATOM 1994 C CA . ARG A 1 256 ? 29.607 -5.840 -17.109 1.00 47.75 256 ARG A CA 1
ATOM 1995 C C . ARG A 1 256 ? 28.274 -5.081 -17.146 1.00 47.75 256 ARG A C 1
ATOM 1997 O O . ARG A 1 256 ? 27.621 -5.043 -18.178 1.00 47.75 256 ARG A O 1
ATOM 2004 N N . ALA A 1 257 ? 27.988 -4.391 -16.031 1.00 54.91 257 ALA A N 1
ATOM 2005 C CA . ALA A 1 257 ? 27.044 -3.275 -15.886 1.00 54.91 257 ALA A CA 1
ATOM 2006 C C . ALA A 1 257 ? 26.463 -2.822 -17.232 1.00 54.91 257 ALA A C 1
ATOM 2008 O O . ALA A 1 257 ? 27.202 -2.284 -18.056 1.00 54.91 257 ALA A O 1
ATOM 2009 N N . VAL A 1 258 ? 25.178 -3.104 -17.474 1.00 64.69 258 VAL A N 1
ATOM 2010 C CA . VAL A 1 258 ? 24.512 -2.705 -18.718 1.00 64.69 258 VAL A CA 1
ATOM 2011 C C . VAL A 1 258 ? 24.602 -1.183 -18.798 1.00 64.69 258 VAL A C 1
ATOM 2013 O O . VAL A 1 258 ? 23.896 -0.477 -18.083 1.00 64.69 258 VAL A O 1
ATOM 2016 N N . GLU A 1 259 ? 25.548 -0.690 -19.592 1.00 74.31 259 GLU A N 1
ATOM 2017 C CA . GLU A 1 259 ? 25.943 0.713 -19.580 1.00 74.31 259 GLU A CA 1
ATOM 2018 C C . GLU A 1 259 ? 24.755 1.593 -19.978 1.00 74.31 259 GLU A C 1
ATOM 2020 O O . GLU A 1 259 ? 24.093 1.355 -20.998 1.00 74.31 259 GLU A O 1
ATOM 2025 N N . GLY A 1 260 ? 24.450 2.605 -19.166 1.00 89.62 260 GLY A N 1
ATOM 2026 C CA . GLY A 1 260 ? 23.337 3.498 -19.456 1.00 89.62 260 GLY A CA 1
ATOM 2027 C C . GLY A 1 260 ? 21.956 2.884 -19.207 1.00 89.62 260 GLY A C 1
ATOM 2028 O O . GLY A 1 260 ? 20.978 3.447 -19.699 1.00 89.62 260 GLY A O 1
ATOM 2029 N N . ILE A 1 261 ? 21.824 1.719 -18.554 1.00 92.88 261 ILE A N 1
ATOM 2030 C CA . ILE A 1 261 ? 20.515 1.061 -18.400 1.00 92.88 261 ILE A CA 1
ATOM 2031 C C . ILE A 1 261 ? 19.547 1.895 -17.568 1.00 92.88 261 ILE A C 1
ATOM 2033 O O . ILE A 1 261 ? 18.375 1.991 -17.933 1.00 92.88 261 ILE A O 1
ATOM 2037 N N . ALA A 1 262 ? 20.032 2.539 -16.504 1.00 94.94 262 ALA A N 1
ATOM 2038 C CA . ALA A 1 262 ? 19.224 3.442 -15.698 1.00 94.94 262 ALA A CA 1
ATOM 2039 C C . ALA A 1 262 ? 18.786 4.634 -16.550 1.00 94.94 262 ALA A C 1
ATOM 2041 O O . ALA A 1 262 ? 17.583 4.862 -16.671 1.00 94.94 262 ALA A O 1
ATOM 2042 N N . ARG A 1 263 ? 19.731 5.283 -17.253 1.00 95.69 263 ARG A N 1
ATOM 2043 C CA . ARG A 1 263 ? 19.435 6.390 -18.178 1.00 95.69 263 ARG A CA 1
ATOM 2044 C C . ARG A 1 263 ? 18.365 6.021 -19.200 1.00 95.69 263 ARG A C 1
ATOM 2046 O O . ARG A 1 263 ? 17.393 6.750 -19.340 1.00 95.69 263 ARG A O 1
ATOM 2053 N N . LYS A 1 264 ? 18.504 4.881 -19.889 1.00 96.06 264 LYS A N 1
ATOM 2054 C CA . LYS A 1 264 ? 17.540 4.420 -20.908 1.00 96.06 264 LYS A CA 1
ATOM 2055 C C . LYS A 1 264 ? 16.134 4.294 -20.330 1.00 96.06 264 LYS A C 1
ATOM 2057 O O . LYS A 1 264 ? 15.189 4.782 -20.934 1.00 96.06 264 LYS A O 1
ATOM 2062 N N . ILE A 1 265 ? 15.997 3.647 -19.171 1.00 96.62 265 ILE A N 1
ATOM 2063 C CA . ILE A 1 265 ? 14.695 3.455 -18.518 1.00 96.62 265 ILE A CA 1
ATOM 2064 C C . ILE A 1 265 ? 14.099 4.803 -18.115 1.00 96.62 265 ILE A C 1
ATOM 2066 O O . ILE A 1 265 ? 12.917 5.049 -18.349 1.00 96.62 265 ILE A O 1
ATOM 2070 N N . THR A 1 266 ? 14.903 5.662 -17.491 1.00 96.75 266 THR A N 1
ATOM 2071 C CA . THR A 1 266 ? 14.413 6.903 -16.896 1.00 96.75 266 THR A CA 1
ATOM 2072 C C . THR A 1 266 ? 14.168 7.998 -17.924 1.00 96.75 266 THR A C 1
ATOM 2074 O O . THR A 1 266 ? 13.211 8.739 -17.764 1.00 96.75 266 THR A O 1
ATOM 2077 N N . GLU A 1 267 ? 14.960 8.083 -18.997 1.00 95.75 267 GLU A N 1
ATOM 2078 C CA . GLU A 1 267 ? 14.708 8.995 -20.123 1.00 95.75 267 GLU A CA 1
ATOM 2079 C C . GLU A 1 267 ? 13.465 8.582 -20.904 1.00 95.75 267 GLU A C 1
ATOM 2081 O O . GLU A 1 267 ? 12.602 9.423 -21.135 1.00 95.75 267 GLU A O 1
ATOM 2086 N N . ASP A 1 268 ? 13.335 7.296 -21.261 1.00 96.56 268 ASP A N 1
ATOM 2087 C CA . ASP A 1 268 ? 12.157 6.821 -21.997 1.00 96.56 268 ASP A CA 1
ATOM 2088 C C . ASP A 1 268 ? 10.882 7.071 -21.172 1.00 96.56 268 ASP A C 1
ATOM 2090 O O . ASP A 1 268 ? 9.852 7.489 -21.701 1.00 96.56 268 ASP A O 1
ATOM 2094 N N . PHE A 1 269 ? 10.962 6.880 -19.850 1.00 96.62 269 PHE A N 1
ATOM 2095 C CA . PHE A 1 269 ? 9.890 7.248 -18.933 1.00 96.62 269 PHE A CA 1
ATOM 2096 C C . PHE A 1 269 ? 9.727 8.766 -18.770 1.00 96.62 269 PHE A C 1
ATOM 2098 O O . PHE A 1 269 ? 8.617 9.236 -18.625 1.00 96.62 269 PHE A O 1
ATOM 2105 N N . ALA A 1 270 ? 10.771 9.585 -18.747 1.00 93.44 270 ALA A N 1
ATOM 2106 C CA . ALA A 1 270 ? 10.595 11.030 -18.582 1.00 93.44 270 ALA A CA 1
ATOM 2107 C C . ALA A 1 270 ? 9.953 11.666 -19.827 1.00 93.44 270 ALA A C 1
ATOM 2109 O O . ALA A 1 270 ? 9.079 12.527 -19.705 1.00 93.44 270 ALA A O 1
ATOM 2110 N N . ASN A 1 271 ? 10.346 11.198 -21.012 1.00 94.25 271 ASN A N 1
ATOM 2111 C CA . ASN A 1 271 ? 9.932 11.743 -22.302 1.00 94.25 271 ASN A CA 1
ATOM 2112 C C . ASN A 1 271 ? 8.581 11.213 -22.795 1.00 94.25 271 ASN A C 1
ATOM 2114 O O . ASN A 1 271 ? 7.971 11.818 -23.676 1.00 94.25 271 ASN A O 1
ATOM 2118 N N . GLY A 1 272 ? 8.080 10.113 -22.227 1.00 94.25 272 GLY A N 1
ATOM 2119 C CA . GLY A 1 272 ? 6.870 9.471 -22.732 1.00 94.25 272 GLY A CA 1
ATOM 2120 C C . GLY A 1 272 ? 7.116 8.462 -23.855 1.00 94.25 272 GLY A C 1
ATOM 2121 O O . GLY A 1 272 ? 6.166 8.102 -24.546 1.00 94.25 272 GLY A O 1
ATOM 2122 N N . ASP A 1 273 ? 8.352 7.997 -24.033 1.00 95.00 273 ASP A N 1
ATOM 2123 C CA . ASP A 1 273 ? 8.785 7.202 -25.186 1.00 95.00 273 ASP A CA 1
ATOM 2124 C C . ASP A 1 273 ? 8.469 5.702 -25.054 1.00 95.00 273 ASP A C 1
ATOM 2126 O O . ASP A 1 273 ? 8.793 4.929 -25.960 1.00 95.00 273 ASP A O 1
ATOM 2130 N N . PHE A 1 274 ? 7.835 5.248 -23.959 1.00 94.50 274 PHE A N 1
ATOM 2131 C CA . PHE A 1 274 ? 7.417 3.847 -23.903 1.00 94.50 274 PHE A CA 1
ATOM 2132 C C . PHE A 1 274 ? 6.294 3.546 -24.908 1.00 94.50 274 PHE A C 1
ATOM 2134 O O . PHE A 1 274 ? 5.218 4.145 -24.851 1.00 94.50 274 PHE A O 1
ATOM 2141 N N . ASP A 1 275 ? 6.494 2.541 -25.765 1.00 94.06 275 ASP A N 1
ATOM 2142 C CA . ASP A 1 275 ? 5.447 2.027 -26.650 1.00 94.06 275 ASP A CA 1
ATOM 2143 C C . ASP A 1 275 ? 4.442 1.190 -25.850 1.00 94.06 275 ASP A C 1
ATOM 2145 O O . ASP A 1 275 ? 4.680 0.044 -25.454 1.00 94.06 275 ASP A O 1
ATOM 2149 N N . LEU A 1 276 ? 3.288 1.800 -25.597 1.00 91.25 276 LEU A N 1
ATOM 2150 C CA . LEU A 1 276 ? 2.175 1.213 -24.860 1.00 91.25 276 LEU A CA 1
ATOM 2151 C C . LEU A 1 276 ? 0.966 0.939 -25.765 1.00 91.25 276 LEU A C 1
ATOM 2153 O O . LEU A 1 276 ? -0.130 0.709 -25.255 1.00 91.25 276 LEU A O 1
ATOM 2157 N N . SER A 1 277 ? 1.139 0.929 -27.092 1.00 88.06 277 SER A N 1
ATOM 2158 C CA . SER A 1 277 ? 0.054 0.719 -28.067 1.00 88.06 277 SER A CA 1
ATOM 2159 C C . SER A 1 277 ? -0.731 -0.581 -27.828 1.00 88.06 277 SER A C 1
ATOM 2161 O O . SER A 1 277 ? -1.955 -0.618 -27.945 1.00 88.06 277 SER A O 1
ATOM 2163 N N . GLU A 1 278 ? -0.047 -1.638 -27.384 1.00 83.50 278 GLU A N 1
ATOM 2164 C CA . GLU A 1 278 ? -0.645 -2.926 -27.013 1.00 83.50 278 GLU A CA 1
ATOM 2165 C C . GLU A 1 278 ? -1.126 -2.995 -25.543 1.00 83.50 278 GLU A C 1
ATOM 2167 O O . GLU A 1 278 ? -1.457 -4.079 -25.056 1.00 83.50 278 GLU A O 1
ATOM 2172 N N . ARG A 1 279 ? -1.126 -1.888 -24.785 1.00 84.06 279 ARG A N 1
ATOM 2173 C CA . ARG A 1 279 ? -1.411 -1.847 -23.335 1.00 84.06 279 ARG A CA 1
ATOM 2174 C C . ARG A 1 279 ? -2.677 -1.049 -23.032 1.00 84.06 279 ARG A C 1
ATOM 2176 O O . ARG A 1 279 ? -2.634 0.097 -22.590 1.00 84.06 279 ARG A O 1
ATOM 2183 N N . ALA A 1 280 ? -3.829 -1.689 -23.216 1.00 78.69 280 ALA A N 1
ATOM 2184 C CA . ALA A 1 280 ? -5.118 -1.069 -22.918 1.00 78.69 280 ALA A CA 1
ATOM 2185 C C . ALA A 1 280 ? -5.177 -0.524 -21.473 1.00 78.69 280 ALA A C 1
ATOM 2187 O O . ALA A 1 280 ? -4.962 -1.263 -20.509 1.00 78.69 280 ALA A O 1
ATOM 2188 N N . GLY A 1 281 ? -5.495 0.768 -21.340 1.00 78.38 281 GLY A N 1
ATOM 2189 C CA . GLY A 1 281 ? -5.650 1.449 -20.051 1.00 78.38 281 GLY A CA 1
ATOM 2190 C C . GLY A 1 281 ? -4.346 1.845 -19.351 1.00 78.38 281 GLY A C 1
ATOM 2191 O O . GLY A 1 281 ? -4.403 2.235 -18.186 1.00 78.38 281 GLY A O 1
ATOM 2192 N N . ALA A 1 282 ? -3.189 1.745 -20.015 1.00 82.75 282 ALA A N 1
ATOM 2193 C CA . ALA A 1 282 ? -1.945 2.261 -19.457 1.00 82.75 282 ALA A CA 1
ATOM 2194 C C . ALA A 1 282 ? -1.965 3.804 -19.414 1.00 82.75 282 ALA A C 1
ATOM 2196 O O . ALA A 1 282 ? -2.332 4.429 -20.412 1.00 82.75 282 ALA A O 1
ATOM 2197 N N . PRO A 1 283 ? -1.590 4.434 -18.284 1.00 85.50 283 PRO A N 1
ATOM 2198 C CA . PRO A 1 283 ? -1.396 5.877 -18.240 1.00 85.50 283 PRO A CA 1
ATOM 2199 C C . PRO A 1 283 ? -0.167 6.272 -19.075 1.00 85.50 283 PRO A C 1
ATOM 2201 O O . PRO A 1 283 ? 0.679 5.414 -19.347 1.00 85.50 283 PRO A O 1
ATOM 2204 N N . PRO A 1 284 ? -0.030 7.551 -19.469 1.00 88.88 284 PRO A N 1
ATOM 2205 C CA . PRO A 1 284 ? 1.179 8.012 -20.135 1.00 88.88 284 PRO A CA 1
ATOM 2206 C C . PRO A 1 284 ? 2.418 7.701 -19.273 1.00 88.88 284 PRO A C 1
ATOM 2208 O O . PRO A 1 284 ? 2.372 7.883 -18.052 1.00 88.88 284 PRO A O 1
ATOM 2211 N N . PRO A 1 285 ? 3.517 7.218 -19.866 1.00 89.75 285 PRO A N 1
ATOM 2212 C CA . PRO A 1 285 ? 4.715 6.851 -19.132 1.00 89.75 285 PRO A CA 1
ATOM 2213 C C . PRO A 1 285 ? 5.506 8.118 -18.855 1.00 89.75 285 PRO A C 1
ATOM 2215 O O . PRO A 1 285 ? 6.380 8.435 -19.637 1.00 89.75 285 PRO A O 1
ATOM 2218 N N . LYS A 1 286 ? 5.119 8.888 -17.833 1.00 92.88 286 LYS A N 1
ATOM 2219 C CA . LYS A 1 286 ? 5.815 10.107 -17.398 1.00 92.88 286 LYS A CA 1
ATOM 2220 C C . LYS A 1 286 ? 5.480 10.495 -15.970 1.00 92.88 286 LYS A C 1
ATOM 2222 O O . LYS A 1 286 ? 4.407 10.154 -15.467 1.00 92.88 286 LYS A O 1
ATOM 2227 N N . TRP A 1 287 ? 6.367 11.274 -15.355 1.00 91.12 287 TRP A N 1
ATOM 2228 C CA . TRP A 1 287 ? 6.232 11.788 -13.987 1.00 91.12 287 TRP A CA 1
ATOM 2229 C C . TRP A 1 287 ? 4.869 12.431 -13.730 1.00 91.12 287 TRP A C 1
ATOM 2231 O O . TRP A 1 287 ? 4.159 12.014 -12.820 1.00 91.12 287 TRP A O 1
ATOM 2241 N N . ASP A 1 288 ? 4.425 13.327 -14.614 1.00 90.31 288 ASP A N 1
ATOM 2242 C CA . ASP A 1 288 ? 3.132 14.009 -14.473 1.00 90.31 288 ASP A CA 1
ATOM 2243 C C . ASP A 1 288 ? 1.923 13.073 -14.440 1.00 90.31 288 ASP A C 1
ATOM 2245 O O . ASP A 1 288 ? 0.845 13.473 -14.000 1.00 90.31 288 ASP A O 1
ATOM 2249 N N . SER A 1 289 ? 2.060 11.857 -14.965 1.00 90.25 289 SER A N 1
ATOM 2250 C CA . SER A 1 289 ? 0.980 10.869 -15.037 1.00 90.25 289 SER A CA 1
ATOM 2251 C C . SER A 1 289 ? 1.000 9.885 -13.873 1.00 90.25 289 SER A C 1
ATOM 2253 O O . SER A 1 289 ? 0.079 9.079 -13.753 1.00 90.25 289 SER A O 1
ATOM 2255 N N . MET A 1 290 ? 2.010 9.962 -13.002 1.00 91.50 290 MET A N 1
ATOM 2256 C CA . MET A 1 290 ? 2.038 9.192 -11.766 1.00 91.50 290 MET A CA 1
ATOM 2257 C C . MET A 1 290 ? 0.888 9.627 -10.843 1.00 91.50 290 MET A C 1
ATOM 2259 O O . MET A 1 290 ? 0.612 10.830 -10.746 1.00 91.50 290 MET A O 1
ATOM 2263 N N . PRO A 1 291 ? 0.216 8.686 -10.149 1.00 92.56 291 PRO A N 1
ATOM 2264 C CA . PRO A 1 291 ? -0.925 8.989 -9.284 1.00 92.56 291 PRO A CA 1
ATOM 2265 C C . PRO A 1 291 ? -0.664 10.116 -8.281 1.00 92.56 291 PRO A C 1
ATOM 2267 O O . PRO A 1 291 ? -1.551 10.926 -8.020 1.00 92.56 291 PRO A O 1
ATOM 2270 N N . GLU A 1 292 ? 0.556 10.190 -7.754 1.00 94.94 292 GLU A N 1
ATOM 2271 C CA . GLU A 1 292 ? 0.964 11.157 -6.739 1.00 94.94 292 GLU A CA 1
ATOM 2272 C C . GLU A 1 292 ? 1.064 12.582 -7.304 1.00 94.94 292 GLU A C 1
ATOM 2274 O O .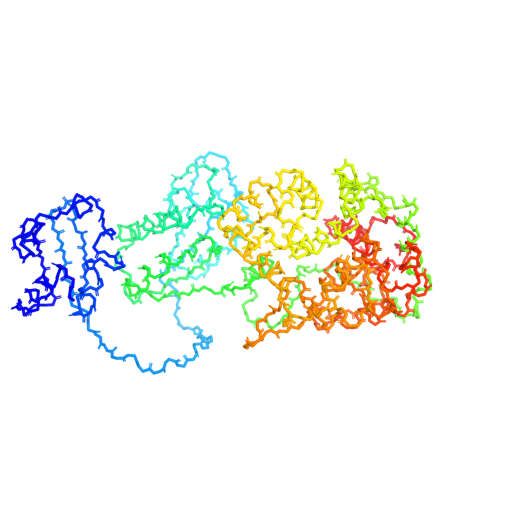 GLU A 1 292 ? 0.569 13.518 -6.679 1.00 94.94 292 GLU A O 1
ATOM 2279 N N . PHE A 1 293 ? 1.602 12.749 -8.517 1.00 95.00 293 PHE A N 1
ATOM 2280 C CA . PHE A 1 293 ? 1.676 14.045 -9.216 1.00 95.00 293 PHE A CA 1
ATOM 2281 C C . PHE A 1 293 ? 0.309 14.485 -9.756 1.00 95.00 293 PHE A C 1
ATOM 2283 O O . PHE A 1 293 ? -0.038 15.666 -9.761 1.00 95.00 293 PHE A O 1
ATOM 2290 N N . VAL A 1 294 ? -0.527 13.536 -10.188 1.00 95.12 294 VAL A N 1
ATOM 2291 C CA . VAL A 1 294 ? -1.928 13.832 -10.524 1.00 95.12 294 VAL A CA 1
ATOM 2292 C C . VAL A 1 294 ? -2.682 14.325 -9.284 1.00 95.12 294 VAL A C 1
ATOM 2294 O O . VAL A 1 294 ? -3.499 15.245 -9.389 1.00 95.12 294 VAL A O 1
ATOM 2297 N N . ALA A 1 295 ? -2.412 13.732 -8.117 1.00 97.31 295 ALA A N 1
ATOM 2298 C CA . ALA A 1 295 ? -3.033 14.121 -6.859 1.00 97.31 295 ALA A CA 1
ATOM 2299 C C . ALA A 1 295 ? -2.563 15.493 -6.361 1.00 97.31 295 ALA A C 1
ATOM 2301 O O . ALA A 1 295 ? -3.408 16.289 -5.957 1.00 97.31 295 ALA A O 1
ATOM 2302 N N . GLU A 1 296 ? -1.267 15.799 -6.462 1.00 97.56 296 GLU A N 1
ATOM 2303 C CA . GLU A 1 296 ? -0.702 17.129 -6.189 1.00 97.56 296 GLU A CA 1
ATOM 2304 C C . GLU A 1 296 ? -1.460 18.227 -6.949 1.00 97.56 296 GLU A C 1
ATOM 2306 O O . GLU A 1 296 ? -2.052 19.104 -6.326 1.00 97.56 296 GLU A O 1
ATOM 2311 N N . ARG A 1 297 ? -1.575 18.129 -8.280 1.00 96.94 297 ARG A N 1
ATOM 2312 C CA . ARG A 1 297 ? -2.340 19.110 -9.081 1.00 96.94 297 ARG A CA 1
ATOM 2313 C C . ARG A 1 297 ? -3.829 19.147 -8.727 1.00 96.94 297 ARG A C 1
ATOM 2315 O O . ARG A 1 297 ? -4.538 20.122 -8.986 1.00 96.94 297 ARG A O 1
ATOM 2322 N N . GLY A 1 298 ? -4.366 18.046 -8.203 1.00 97.81 298 GLY A N 1
ATOM 2323 C CA . GLY A 1 298 ? -5.704 18.002 -7.616 1.00 97.81 298 GLY A CA 1
ATOM 2324 C C . GLY A 1 298 ? -5.805 18.869 -6.363 1.00 97.81 298 GLY A C 1
ATOM 2325 O O . GLY A 1 298 ? -6.728 19.670 -6.251 1.00 97.81 298 GLY A O 1
ATOM 2326 N N . LEU A 1 299 ? -4.832 18.745 -5.464 1.00 98.19 299 LEU A N 1
ATOM 2327 C CA . LEU A 1 299 ? -4.730 19.516 -4.230 1.00 98.19 299 LEU A CA 1
ATOM 2328 C C . LEU A 1 299 ? -4.456 21.002 -4.471 1.00 98.19 299 LEU A C 1
ATOM 2330 O O . LEU A 1 299 ? -5.077 21.835 -3.814 1.00 98.19 299 LEU A O 1
ATOM 2334 N N . GLU A 1 300 ? -3.605 21.349 -5.435 1.00 97.12 300 GLU A N 1
ATOM 2335 C CA . GLU A 1 300 ? -3.363 22.742 -5.833 1.00 97.12 300 GLU A CA 1
ATOM 2336 C C . GLU A 1 300 ? -4.664 23.437 -6.251 1.00 97.12 300 GLU A C 1
ATOM 2338 O O . GLU A 1 300 ? -4.973 24.532 -5.783 1.00 97.12 300 GLU A O 1
ATOM 2343 N N . ARG A 1 301 ? -5.494 22.762 -7.059 1.00 98.06 301 ARG A N 1
ATOM 2344 C CA . ARG A 1 301 ? -6.820 23.270 -7.456 1.00 98.06 301 ARG A CA 1
ATOM 2345 C C . ARG A 1 301 ? -7.788 23.417 -6.282 1.00 98.06 301 ARG A C 1
ATOM 2347 O O . ARG A 1 301 ? -8.700 24.235 -6.355 1.00 98.06 301 ARG A O 1
ATOM 2354 N N . LEU A 1 302 ? -7.595 22.646 -5.213 1.00 98.06 302 LEU A N 1
ATOM 2355 C CA . LEU A 1 302 ? -8.341 22.752 -3.954 1.00 98.06 302 LEU A CA 1
ATOM 2356 C C . LEU A 1 302 ? -7.704 23.752 -2.966 1.00 98.06 302 LEU A C 1
ATOM 2358 O O . LEU A 1 302 ? -8.125 23.831 -1.808 1.00 98.06 302 LEU A O 1
ATOM 2362 N N . GLY A 1 303 ? -6.684 24.505 -3.392 1.00 98.19 303 GLY A N 1
ATOM 2363 C CA . GLY A 1 303 ? -5.995 25.490 -2.561 1.00 98.19 303 GLY A CA 1
ATOM 2364 C C . GLY A 1 303 ? -5.258 24.859 -1.380 1.00 98.19 303 GLY A C 1
ATOM 2365 O O . GLY A 1 303 ? -5.322 25.380 -0.266 1.00 98.19 303 GLY A O 1
ATOM 2366 N N . ALA A 1 304 ? -4.639 23.692 -1.571 1.00 98.44 304 ALA A N 1
ATOM 2367 C CA . ALA A 1 304 ? -3.785 23.086 -0.556 1.00 98.44 304 ALA A CA 1
ATOM 2368 C C . ALA A 1 304 ? -2.520 23.921 -0.323 1.00 98.44 304 ALA A C 1
ATOM 2370 O O . ALA A 1 304 ? -1.865 24.373 -1.259 1.00 98.44 304 ALA A O 1
ATOM 2371 N N . THR A 1 305 ? -2.156 24.100 0.942 1.00 98.44 305 THR A N 1
ATOM 2372 C CA . THR A 1 305 ? -0.855 24.654 1.326 1.00 98.44 305 THR A CA 1
ATOM 2373 C C . THR A 1 305 ? 0.255 23.608 1.139 1.00 98.44 305 THR A C 1
ATOM 2375 O O . THR A 1 305 ? -0.022 22.405 1.184 1.00 98.44 305 THR A O 1
ATOM 2378 N N . PRO A 1 306 ? 1.537 24.014 1.032 1.00 98.50 306 PRO A N 1
ATOM 2379 C CA . PRO A 1 306 ? 2.653 23.064 0.959 1.00 98.50 306 PRO A CA 1
ATOM 2380 C C . PRO A 1 306 ? 2.704 22.086 2.144 1.00 98.50 306 PRO A C 1
ATOM 2382 O O . PRO A 1 306 ? 3.028 20.911 1.986 1.00 98.50 306 PRO A O 1
ATOM 2385 N N . ARG A 1 307 ? 2.337 22.555 3.342 1.00 98.31 307 ARG A N 1
ATOM 2386 C CA . ARG A 1 307 ? 2.221 21.712 4.538 1.00 98.31 307 ARG A CA 1
ATOM 2387 C C . ARG A 1 307 ? 1.152 20.633 4.363 1.00 98.31 307 ARG A C 1
ATOM 2389 O O . ARG A 1 307 ? 1.393 19.468 4.672 1.00 98.31 307 ARG A O 1
ATOM 2396 N N . GLU A 1 308 ? -0.026 21.011 3.875 1.00 98.56 308 GLU A N 1
ATOM 2397 C CA . GLU A 1 308 ? -1.129 20.073 3.653 1.00 98.56 308 GLU A CA 1
ATOM 2398 C C . GLU A 1 308 ? -0.803 19.048 2.574 1.00 98.56 308 GLU A C 1
ATOM 2400 O O . GLU A 1 308 ? -1.144 17.882 2.746 1.00 98.56 308 GLU A O 1
ATOM 2405 N N . LEU A 1 309 ? -0.087 19.441 1.516 1.00 98.69 309 LEU A N 1
ATOM 2406 C CA . LEU A 1 309 ? 0.416 18.508 0.509 1.00 98.69 309 LEU A CA 1
ATOM 2407 C C . LEU A 1 309 ? 1.317 17.435 1.140 1.00 98.69 309 LEU A C 1
ATOM 2409 O O . LEU A 1 309 ? 1.137 16.245 0.886 1.00 98.69 309 LEU A O 1
ATOM 2413 N N . ARG A 1 310 ? 2.244 17.819 2.026 1.00 98.75 310 ARG A N 1
ATOM 2414 C CA . ARG A 1 310 ? 3.131 16.858 2.708 1.00 98.75 310 ARG A CA 1
ATOM 2415 C C . ARG A 1 310 ? 2.400 15.981 3.720 1.00 98.75 310 ARG A C 1
ATOM 2417 O O . ARG A 1 310 ? 2.693 14.786 3.815 1.00 98.75 310 ARG A O 1
ATOM 2424 N N . ALA A 1 311 ? 1.426 16.530 4.444 1.00 98.62 311 ALA A N 1
ATOM 2425 C CA . ALA A 1 311 ? 0.574 15.748 5.339 1.00 98.62 311 ALA A CA 1
ATOM 2426 C C . ALA A 1 311 ? -0.280 14.737 4.552 1.00 98.62 311 ALA A C 1
ATOM 2428 O O . ALA A 1 311 ? -0.359 13.562 4.919 1.00 98.62 311 ALA A O 1
ATOM 2429 N N . PHE A 1 312 ? -0.848 15.174 3.427 1.00 98.75 312 PHE A N 1
ATOM 2430 C CA . PHE A 1 312 ? -1.584 14.338 2.489 1.00 98.75 312 PHE A CA 1
ATOM 2431 C C . PHE A 1 312 ? -0.734 13.185 1.969 1.00 98.75 312 PHE A C 1
ATOM 2433 O O . PHE A 1 312 ? -1.098 12.025 2.152 1.00 98.75 312 PHE A O 1
ATOM 2440 N N . VAL A 1 313 ? 0.426 13.494 1.387 1.00 98.38 313 VAL A N 1
ATOM 2441 C CA . VAL A 1 313 ? 1.364 12.500 0.860 1.00 98.38 313 VAL A CA 1
ATOM 2442 C C . VAL A 1 313 ? 1.762 11.497 1.941 1.00 98.38 313 VAL A C 1
ATOM 2444 O O . VAL A 1 313 ? 1.781 10.296 1.685 1.00 98.38 313 VAL A O 1
ATOM 2447 N N . THR A 1 314 ? 2.026 11.965 3.162 1.00 98.56 314 THR A N 1
ATOM 2448 C CA . THR A 1 314 ? 2.407 11.102 4.287 1.00 98.56 314 THR A CA 1
ATOM 2449 C C . THR A 1 314 ? 1.309 10.099 4.637 1.00 98.56 314 THR A C 1
ATOM 2451 O O . THR A 1 314 ? 1.571 8.901 4.757 1.00 98.56 314 THR A O 1
ATOM 2454 N N . LEU A 1 315 ? 0.067 10.562 4.782 1.00 98.44 315 LEU A N 1
ATOM 2455 C CA . LEU A 1 315 ? -1.050 9.699 5.164 1.00 98.44 315 LEU A CA 1
ATOM 2456 C C . LEU A 1 315 ? -1.466 8.756 4.026 1.00 98.44 315 LEU A C 1
ATOM 2458 O O . LEU A 1 315 ? -1.768 7.589 4.282 1.00 98.44 315 LEU A O 1
ATOM 2462 N N . LEU A 1 316 ? -1.415 9.210 2.769 1.00 97.88 316 LEU A N 1
ATOM 2463 C CA . LEU A 1 316 ? -1.712 8.367 1.606 1.00 97.88 316 LEU A CA 1
ATOM 2464 C C . LEU A 1 316 ? -0.629 7.314 1.363 1.00 97.88 316 LEU A C 1
ATOM 2466 O O . LEU A 1 316 ? -0.972 6.155 1.131 1.00 97.88 316 LEU A O 1
ATOM 2470 N N . ALA A 1 317 ? 0.654 7.660 1.502 1.00 96.94 317 ALA A N 1
ATOM 2471 C CA . ALA A 1 317 ? 1.754 6.702 1.371 1.00 96.94 317 ALA A CA 1
ATOM 2472 C C . ALA A 1 317 ? 1.627 5.541 2.374 1.00 96.94 317 ALA A C 1
ATOM 2474 O O . ALA A 1 317 ? 1.882 4.388 2.028 1.00 96.94 317 ALA A O 1
ATOM 2475 N N . ALA A 1 318 ? 1.142 5.809 3.592 1.00 95.19 318 ALA A N 1
ATOM 2476 C CA . ALA A 1 318 ? 0.867 4.773 4.590 1.00 95.19 318 ALA A CA 1
ATOM 2477 C C . ALA A 1 318 ? -0.233 3.785 4.145 1.00 95.19 318 ALA A C 1
ATOM 2479 O O . ALA A 1 318 ? -0.265 2.624 4.572 1.00 95.19 318 ALA A O 1
ATOM 2480 N N . MET A 1 319 ? -1.155 4.238 3.292 1.00 93.00 319 MET A N 1
ATOM 2481 C CA . MET A 1 319 ? -2.240 3.428 2.737 1.00 93.00 319 MET A CA 1
ATOM 2482 C C . MET A 1 319 ? -1.863 2.747 1.415 1.00 93.00 319 MET A C 1
ATOM 2484 O O . MET A 1 319 ? -2.556 1.812 1.000 1.00 93.00 319 MET A O 1
ATOM 2488 N N . ASP A 1 320 ? -0.763 3.153 0.777 1.00 88.25 320 ASP A N 1
ATOM 2489 C CA . ASP A 1 320 ? -0.361 2.721 -0.564 1.00 88.25 320 ASP A CA 1
ATOM 2490 C C . ASP A 1 320 ? 0.390 1.382 -0.568 1.00 88.25 320 ASP A C 1
ATOM 2492 O O . ASP A 1 320 ? 1.570 1.245 -0.903 1.00 88.25 320 ASP A O 1
ATOM 2496 N N . ARG A 1 321 ? -0.316 0.340 -0.122 1.00 78.56 321 ARG A N 1
ATOM 2497 C CA . ARG A 1 321 ? 0.206 -1.027 -0.054 1.00 78.56 321 ARG A CA 1
ATOM 2498 C C . ARG A 1 321 ? -0.866 -2.052 -0.382 1.00 78.56 321 ARG A C 1
ATOM 2500 O O . ARG A 1 321 ? -1.917 -2.093 0.252 1.00 78.56 321 ARG A O 1
ATOM 2507 N N . ALA A 1 322 ? -0.564 -2.936 -1.335 1.00 67.75 322 ALA A N 1
ATOM 2508 C CA . ALA A 1 322 ? -1.486 -3.969 -1.820 1.00 67.75 322 ALA A CA 1
ATOM 2509 C C . ALA A 1 322 ? -2.837 -3.403 -2.315 1.00 67.75 322 ALA A C 1
ATOM 2511 O O . ALA A 1 322 ? -3.880 -4.029 -2.132 1.00 67.75 322 ALA A O 1
ATOM 2512 N N . ARG A 1 323 ? -2.807 -2.215 -2.934 1.00 79.75 323 ARG A N 1
ATOM 2513 C CA . ARG A 1 323 ? -3.969 -1.516 -3.498 1.00 79.75 323 ARG A CA 1
ATOM 2514 C C . ARG A 1 323 ? -3.673 -1.044 -4.912 1.00 79.75 323 ARG A C 1
ATOM 2516 O O . ARG A 1 323 ? -2.539 -1.088 -5.380 1.00 79.75 323 ARG A O 1
ATOM 2523 N N . ASP A 1 324 ? -4.730 -0.605 -5.573 1.00 81.50 324 ASP A N 1
ATOM 2524 C CA . ASP A 1 324 ? -4.632 0.165 -6.801 1.00 81.50 324 ASP A CA 1
ATOM 2525 C C . ASP A 1 324 ? -4.254 1.611 -6.439 1.00 81.50 324 ASP A C 1
ATOM 2527 O O . ASP A 1 324 ? -5.066 2.325 -5.843 1.00 81.50 324 ASP A O 1
ATOM 2531 N N . ALA A 1 325 ? -3.010 2.001 -6.735 1.00 85.88 325 ALA A N 1
ATOM 2532 C CA . ALA A 1 325 ? -2.484 3.327 -6.418 1.00 85.88 325 ALA A CA 1
ATOM 2533 C C . ALA A 1 325 ? -3.290 4.428 -7.131 1.00 85.88 325 ALA A C 1
ATOM 2535 O O . ALA A 1 325 ? -3.744 5.373 -6.490 1.00 85.88 325 ALA A O 1
ATOM 2536 N N . ASP A 1 326 ? -3.577 4.265 -8.425 1.00 85.25 326 ASP A N 1
ATOM 2537 C CA . ASP A 1 326 ? -4.360 5.221 -9.216 1.00 85.25 326 ASP A CA 1
ATOM 2538 C C . ASP A 1 326 ? -5.723 5.529 -8.574 1.00 85.25 326 ASP A C 1
ATOM 2540 O O . ASP A 1 326 ? -6.175 6.675 -8.540 1.00 85.25 326 ASP A O 1
ATOM 2544 N N . ARG A 1 327 ? -6.411 4.508 -8.051 1.00 89.19 327 ARG A N 1
ATOM 2545 C CA . ARG A 1 327 ? -7.673 4.683 -7.324 1.00 89.19 327 ARG A CA 1
ATOM 2546 C C . ARG A 1 327 ? -7.468 5.318 -5.952 1.00 89.19 327 ARG A C 1
ATOM 2548 O O . ARG A 1 327 ? -8.238 6.204 -5.595 1.00 89.19 327 ARG A O 1
ATOM 2555 N N . LEU A 1 328 ? -6.469 4.870 -5.196 1.00 94.62 328 LEU A N 1
ATOM 2556 C CA . LEU A 1 328 ? -6.192 5.365 -3.849 1.00 94.62 328 LEU A CA 1
ATOM 2557 C C . LEU A 1 328 ? -5.907 6.873 -3.848 1.00 94.62 328 LEU A C 1
ATOM 2559 O O . LEU A 1 328 ? -6.549 7.607 -3.103 1.00 94.62 328 LEU A O 1
ATOM 2563 N N . TRP A 1 329 ? -4.993 7.336 -4.700 1.00 96.62 329 TRP A N 1
ATOM 2564 C CA . TRP A 1 329 ? -4.575 8.739 -4.737 1.00 96.62 329 TRP A CA 1
ATOM 2565 C C . TRP A 1 329 ? -5.690 9.664 -5.243 1.00 96.62 329 TRP A C 1
ATOM 2567 O O . TRP A 1 329 ? -5.922 10.719 -4.652 1.00 96.62 329 TRP A O 1
ATOM 2577 N N . ARG A 1 330 ? -6.477 9.239 -6.246 1.00 95.50 330 ARG A N 1
ATOM 2578 C CA . ARG A 1 330 ? -7.686 9.973 -6.679 1.00 95.50 330 ARG A CA 1
ATOM 2579 C C . ARG A 1 330 ? -8.735 10.080 -5.574 1.00 95.50 330 ARG A C 1
ATOM 2581 O O . ARG A 1 330 ? -9.278 11.159 -5.356 1.00 95.50 330 ARG A O 1
ATOM 2588 N N . ASN A 1 331 ? -9.002 8.979 -4.874 1.00 97.25 331 ASN A N 1
ATOM 2589 C CA . ASN A 1 331 ? -9.912 8.966 -3.730 1.00 97.25 331 ASN A CA 1
ATOM 2590 C C . ASN A 1 331 ? -9.382 9.834 -2.580 1.00 97.25 331 ASN A C 1
ATOM 2592 O O . ASN A 1 331 ? -10.165 10.466 -1.880 1.00 97.25 331 ASN A O 1
ATOM 2596 N N . GLY A 1 332 ? -8.059 9.911 -2.416 1.00 98.31 332 GLY A N 1
ATOM 2597 C CA . GLY A 1 332 ? -7.411 10.840 -1.500 1.00 98.31 332 GLY A CA 1
ATOM 2598 C C . GLY A 1 332 ? -7.764 12.291 -1.817 1.00 98.31 332 GLY A C 1
ATOM 2599 O O . GLY A 1 332 ? -8.181 13.016 -0.920 1.00 98.31 332 GLY A O 1
ATOM 2600 N N . VAL A 1 333 ? -7.642 12.720 -3.078 1.00 98.56 333 VAL A N 1
ATOM 2601 C CA . VAL A 1 333 ? -7.999 14.096 -3.481 1.00 98.56 333 VAL A CA 1
ATOM 2602 C C . VAL A 1 333 ? -9.472 14.396 -3.195 1.00 98.56 333 VAL A C 1
ATOM 2604 O O . VAL A 1 333 ? -9.779 15.464 -2.670 1.00 98.56 333 VAL A O 1
ATOM 2607 N N . ALA A 1 334 ? -10.374 13.454 -3.492 1.00 97.56 334 ALA A N 1
ATOM 2608 C CA . ALA A 1 334 ? -11.795 13.595 -3.162 1.00 97.56 334 ALA A CA 1
ATOM 2609 C C . ALA A 1 334 ? -12.005 13.751 -1.646 1.00 97.56 334 ALA A C 1
ATOM 2611 O O . ALA A 1 334 ? -12.617 14.721 -1.208 1.00 97.56 334 ALA A O 1
ATOM 2612 N N . LEU A 1 335 ? -11.377 12.882 -0.845 1.00 98.38 335 LEU A N 1
ATOM 2613 C CA . LEU A 1 335 ? -11.395 12.968 0.614 1.00 98.38 335 LEU A CA 1
ATOM 2614 C C . LEU A 1 335 ? -10.862 14.314 1.125 1.00 98.38 335 LEU A C 1
ATOM 2616 O O . LEU A 1 335 ? -11.385 14.847 2.098 1.00 98.38 335 LEU A O 1
ATOM 2620 N N . PHE A 1 336 ? -9.826 14.871 0.497 1.00 98.69 336 PHE A N 1
ATOM 2621 C CA . PHE A 1 336 ? -9.281 16.169 0.891 1.00 98.69 336 PHE A CA 1
ATOM 2622 C C . PHE A 1 336 ? -10.285 17.302 0.656 1.00 98.69 336 PHE A C 1
ATOM 2624 O O . PHE A 1 336 ? -10.387 18.202 1.487 1.00 98.69 336 PHE A O 1
ATOM 2631 N N . GLY A 1 337 ? -11.045 17.248 -0.440 1.00 97.44 337 GLY A N 1
ATOM 2632 C CA . GLY A 1 337 ? -12.143 18.181 -0.696 1.00 97.44 337 GLY A CA 1
ATOM 2633 C C . GLY A 1 337 ? -13.298 18.014 0.295 1.00 97.44 337 GLY A C 1
ATOM 2634 O O . GLY A 1 337 ? -13.748 18.996 0.882 1.00 97.44 337 GLY A O 1
ATOM 2635 N N . ASP A 1 338 ? -13.731 16.774 0.525 1.00 95.81 338 ASP A N 1
ATOM 2636 C CA . ASP A 1 338 ? -14.932 16.462 1.310 1.00 95.81 338 ASP A CA 1
ATOM 2637 C C . ASP A 1 338 ? -14.704 16.567 2.826 1.00 95.81 338 ASP A C 1
ATOM 2639 O O . ASP A 1 338 ? -15.588 16.963 3.589 1.00 95.81 338 ASP A O 1
ATOM 2643 N N . ALA A 1 339 ? -13.513 16.194 3.287 1.00 96.56 339 ALA A N 1
ATOM 2644 C CA . ALA A 1 339 ? -13.175 16.062 4.696 1.00 96.56 339 ALA A CA 1
ATOM 2645 C C . ALA A 1 339 ? -11.705 16.419 4.963 1.00 96.56 339 ALA A C 1
ATOM 2647 O O . ALA A 1 339 ? -10.989 15.681 5.634 1.00 96.56 339 ALA A O 1
ATOM 2648 N N . ARG A 1 340 ? -11.267 17.596 4.498 1.00 98.00 340 ARG A N 1
ATOM 2649 C CA . ARG A 1 340 ? -9.898 18.140 4.651 1.00 98.00 340 ARG A CA 1
ATOM 2650 C C . ARG A 1 340 ? -9.261 17.922 6.027 1.00 98.00 340 ARG A C 1
ATOM 2652 O O . ARG A 1 340 ? -8.064 17.673 6.134 1.00 98.00 340 ARG A O 1
ATOM 2659 N N . TRP A 1 341 ? -10.073 17.962 7.083 1.00 98.25 341 TRP A N 1
ATOM 2660 C CA . TRP A 1 341 ? -9.649 17.722 8.459 1.00 98.25 341 TRP A CA 1
ATOM 2661 C C . TRP A 1 341 ? -8.967 16.368 8.693 1.00 98.25 341 TRP A C 1
ATOM 2663 O O . TRP A 1 341 ? -8.196 16.257 9.641 1.00 98.25 341 TRP A O 1
ATOM 2673 N N . THR A 1 342 ? -9.214 15.345 7.865 1.00 98.38 342 THR A N 1
ATOM 2674 C CA . THR A 1 342 ? -8.543 14.041 7.998 1.00 98.38 342 THR A CA 1
ATOM 2675 C C . THR A 1 342 ? -7.037 14.143 7.772 1.00 98.38 342 THR A C 1
ATOM 2677 O O . THR A 1 342 ? -6.296 13.263 8.207 1.00 98.38 342 THR A O 1
ATOM 2680 N N . PHE A 1 343 ? -6.586 15.202 7.096 1.00 98.50 343 PHE A N 1
ATOM 2681 C CA . PHE A 1 343 ? -5.183 15.478 6.793 1.00 98.50 343 PHE A CA 1
ATOM 2682 C C . PHE A 1 343 ? -4.529 16.468 7.753 1.00 98.50 343 PHE A C 1
ATOM 2684 O O . PHE A 1 343 ? -3.316 16.647 7.693 1.00 98.50 343 PHE A O 1
ATOM 2691 N N . ASP A 1 344 ? -5.295 17.079 8.656 1.00 98.25 344 ASP A N 1
ATOM 2692 C CA . ASP A 1 344 ? -4.744 17.868 9.750 1.00 98.25 344 ASP A CA 1
ATOM 2693 C C . ASP A 1 344 ? -4.560 16.958 10.977 1.00 98.25 344 ASP A C 1
ATOM 2695 O O . ASP A 1 344 ? -5.554 16.465 11.522 1.00 98.25 344 ASP A O 1
ATOM 2699 N N . PRO A 1 345 ? -3.321 16.697 11.436 1.00 97.06 345 PRO A N 1
ATOM 2700 C CA . PRO A 1 345 ? -3.088 15.781 12.548 1.00 97.06 345 PRO A CA 1
ATOM 2701 C C . PRO A 1 345 ? -3.843 16.161 13.825 1.00 97.06 345 PRO A C 1
ATOM 2703 O O . PRO A 1 345 ? -4.361 15.283 14.518 1.00 97.06 345 PRO A O 1
ATOM 2706 N N . THR A 1 346 ? -3.942 17.453 14.136 1.00 97.06 346 THR A N 1
ATOM 2707 C CA . THR A 1 346 ? -4.624 17.977 15.325 1.00 97.06 346 THR A CA 1
ATOM 2708 C C . THR A 1 346 ? -6.129 17.761 15.230 1.00 97.06 346 THR A C 1
ATOM 2710 O O . THR A 1 346 ? -6.719 17.151 16.124 1.00 97.06 346 THR A O 1
ATOM 2713 N N . LEU A 1 347 ? -6.759 18.187 14.131 1.00 97.69 347 LEU A N 1
ATOM 2714 C CA . LEU A 1 347 ? -8.204 18.017 13.933 1.00 97.69 347 LEU A CA 1
ATOM 2715 C C . LEU A 1 347 ? -8.597 16.545 13.798 1.00 97.69 347 LEU A C 1
ATOM 2717 O O . LEU A 1 347 ? -9.669 16.144 14.256 1.00 97.69 347 LEU A O 1
ATOM 2721 N N . CYS A 1 348 ? -7.729 15.733 13.192 1.00 95.94 348 CYS A N 1
ATOM 2722 C CA . CYS A 1 348 ? -7.884 14.289 13.158 1.00 95.94 348 CYS A CA 1
ATOM 2723 C C . CYS A 1 348 ? -7.939 13.744 14.590 1.00 95.94 348 CYS A C 1
ATOM 2725 O O . CYS A 1 348 ? -8.908 13.072 14.932 1.00 95.94 348 CYS A O 1
ATOM 2727 N N . CYS A 1 349 ? -6.981 14.105 15.455 1.00 92.50 349 CYS A N 1
ATOM 2728 C CA . CYS A 1 349 ? -6.917 13.632 16.844 1.00 92.50 349 CYS A CA 1
ATOM 2729 C C . CYS A 1 349 ? -8.121 14.041 17.709 1.00 92.50 349 CYS A C 1
ATOM 2731 O O . CYS A 1 349 ? -8.505 13.296 18.609 1.00 92.50 349 CYS A O 1
ATOM 2733 N N . GLN A 1 350 ? -8.743 15.184 17.426 1.00 93.81 350 GLN A N 1
ATOM 2734 C CA . GLN A 1 350 ? -9.900 15.689 18.177 1.00 93.81 350 GLN A CA 1
ATOM 2735 C C . GLN A 1 350 ? -11.211 14.953 17.870 1.00 93.81 350 GLN A C 1
ATOM 2737 O O . GLN A 1 350 ? -12.142 14.985 18.673 1.00 93.81 350 GLN A O 1
ATOM 2742 N N . ARG A 1 351 ? -11.302 14.279 16.720 1.00 93.25 351 ARG A N 1
ATOM 2743 C CA . ARG A 1 351 ? -12.496 13.529 16.309 1.00 93.25 351 ARG A CA 1
ATOM 2744 C C . ARG A 1 351 ? -12.448 12.074 16.740 1.00 93.25 351 ARG A C 1
ATOM 2746 O O . ARG A 1 351 ? -11.382 11.531 17.032 1.00 93.25 351 ARG A O 1
ATOM 2753 N N . SER A 1 352 ? -13.600 11.407 16.727 1.00 88.69 352 SER A N 1
ATOM 2754 C CA . SER A 1 352 ? -13.679 9.990 17.089 1.00 88.69 352 SER A CA 1
ATOM 2755 C C . SER A 1 352 ? -13.027 9.084 16.034 1.00 88.69 352 SER A C 1
ATOM 2757 O O . SER A 1 352 ? -13.019 9.384 14.838 1.00 88.69 352 SER A O 1
ATOM 2759 N N . LEU A 1 353 ? -12.518 7.924 16.463 1.00 77.06 353 LEU A N 1
ATOM 2760 C CA . LEU A 1 353 ? -11.979 6.921 15.538 1.00 77.06 353 LEU A CA 1
ATOM 2761 C C . LEU A 1 353 ? -13.066 6.341 14.613 1.00 77.06 353 LEU A C 1
ATOM 2763 O O . LEU A 1 353 ? -12.761 5.982 13.479 1.00 77.06 353 LEU A O 1
ATOM 2767 N N . SER A 1 354 ? -14.324 6.263 15.074 1.00 78.06 354 SER A N 1
ATOM 2768 C CA . SER A 1 354 ? -15.443 5.805 14.235 1.00 78.06 354 SER A CA 1
ATOM 2769 C C . SER A 1 354 ? -15.711 6.782 13.098 1.00 78.06 354 SER A C 1
ATOM 2771 O O . SER A 1 354 ? -15.808 6.353 11.958 1.00 78.06 354 SER A O 1
ATOM 2773 N N . GLU A 1 355 ? -15.756 8.082 13.389 1.00 86.75 355 GLU A N 1
ATOM 2774 C CA . GLU A 1 355 ? -15.961 9.118 12.371 1.00 86.75 355 GLU A CA 1
ATOM 2775 C C . GLU A 1 355 ? -14.845 9.094 11.322 1.00 86.75 355 GLU A C 1
ATOM 2777 O O . GLU A 1 355 ? -15.127 9.056 10.127 1.00 86.75 355 GLU A O 1
ATOM 2782 N N . LEU A 1 356 ? -13.579 9.016 11.756 1.00 86.19 356 LEU A N 1
ATOM 2783 C CA . LEU A 1 356 ? -12.444 8.868 10.842 1.00 86.19 356 LEU A CA 1
ATOM 2784 C C . LEU A 1 356 ? -12.584 7.610 9.977 1.00 86.19 356 LEU A C 1
ATOM 2786 O O . LEU A 1 356 ? -12.435 7.676 8.761 1.00 86.19 356 LEU A O 1
ATOM 2790 N N . ARG A 1 357 ? -12.898 6.464 10.588 1.00 85.75 357 ARG A N 1
ATOM 2791 C CA . ARG A 1 357 ? -13.101 5.205 9.864 1.00 85.75 357 ARG A CA 1
ATOM 2792 C C . ARG A 1 357 ? -14.188 5.336 8.802 1.00 85.75 357 ARG A C 1
ATOM 2794 O O . ARG A 1 357 ? -13.973 4.905 7.672 1.00 85.75 357 ARG A O 1
ATOM 2801 N N . ASP A 1 358 ? -15.333 5.891 9.174 1.00 79.00 358 ASP A N 1
ATOM 2802 C CA . ASP A 1 358 ? -16.505 5.966 8.308 1.00 79.00 358 ASP A CA 1
ATOM 2803 C C . ASP A 1 358 ? -16.235 6.921 7.136 1.00 79.00 358 ASP A C 1
ATOM 2805 O O . ASP A 1 358 ? -16.476 6.559 5.986 1.00 79.00 358 ASP A O 1
ATOM 2809 N N . VAL A 1 359 ? -15.604 8.072 7.388 1.00 89.06 359 VAL A N 1
ATOM 2810 C CA . VAL A 1 359 ? -15.203 9.028 6.343 1.00 89.06 359 VAL A CA 1
ATOM 2811 C C . VAL A 1 359 ? -14.169 8.430 5.380 1.00 89.06 359 VAL A C 1
ATOM 2813 O O . VAL A 1 359 ? -14.327 8.555 4.163 1.00 89.06 359 VAL A O 1
ATOM 2816 N N . LEU A 1 360 ? -13.146 7.729 5.886 1.00 88.38 360 LEU A N 1
ATOM 2817 C CA . LEU A 1 360 ? -12.150 7.048 5.044 1.00 88.38 360 LEU A CA 1
ATOM 2818 C C . LEU A 1 360 ? -12.770 5.923 4.196 1.00 88.38 360 LEU A C 1
ATOM 2820 O O . LEU A 1 360 ? -12.317 5.674 3.075 1.00 88.38 360 LEU A O 1
ATOM 2824 N N . ALA A 1 361 ? -13.773 5.222 4.732 1.00 83.12 361 ALA A N 1
ATOM 2825 C CA . ALA A 1 361 ? -14.487 4.152 4.040 1.00 83.12 361 ALA A CA 1
ATOM 2826 C C . ALA A 1 361 ? -15.414 4.700 2.946 1.00 83.12 361 ALA A C 1
ATOM 2828 O O . ALA A 1 361 ? -15.340 4.240 1.808 1.00 83.12 361 ALA A O 1
ATOM 2829 N N . VAL A 1 362 ? -16.226 5.715 3.262 1.00 85.94 362 VAL A N 1
ATOM 2830 C CA . VAL A 1 362 ? -17.154 6.366 2.318 1.00 85.94 362 VAL A CA 1
ATOM 2831 C C . VAL A 1 362 ? -16.406 6.958 1.125 1.00 85.94 362 VAL A C 1
ATOM 2833 O O . VAL A 1 362 ? -16.829 6.782 -0.014 1.00 85.94 362 VAL A O 1
ATOM 2836 N N . ASN A 1 363 ? -15.246 7.570 1.368 1.00 89.69 363 ASN A N 1
ATOM 2837 C CA . ASN A 1 363 ? -14.392 8.109 0.308 1.00 89.69 363 ASN A CA 1
ATOM 2838 C C . ASN A 1 363 ? -13.581 7.032 -0.437 1.00 89.69 363 ASN A C 1
ATOM 2840 O O . ASN A 1 363 ? -12.842 7.332 -1.371 1.00 89.69 363 ASN A O 1
ATOM 2844 N N . GLY A 1 364 ? -13.672 5.761 -0.033 1.00 84.69 364 GLY A N 1
ATOM 2845 C CA . GLY A 1 364 ? -12.975 4.651 -0.680 1.00 84.69 364 GLY A CA 1
ATOM 2846 C C . GLY A 1 364 ? -11.448 4.698 -0.555 1.00 84.69 364 GLY A C 1
ATOM 2847 O O . GLY A 1 364 ? -10.759 4.065 -1.358 1.00 84.69 364 GLY A O 1
ATOM 2848 N N . VAL A 1 365 ? -10.911 5.451 0.410 1.00 90.44 365 VAL A N 1
ATOM 2849 C CA . VAL A 1 365 ? -9.474 5.482 0.742 1.00 90.44 365 VAL A CA 1
ATOM 2850 C C . VAL A 1 365 ? -9.095 4.248 1.561 1.00 90.44 365 VAL A C 1
ATOM 2852 O O . VAL A 1 365 ? -8.017 3.670 1.389 1.00 90.44 365 VAL A O 1
ATOM 2855 N N . SER A 1 366 ? -10.003 3.799 2.429 1.00 84.75 366 SER A N 1
ATOM 2856 C CA . SER A 1 366 ? -9.800 2.614 3.251 1.00 84.75 366 SER A CA 1
ATOM 2857 C C . SER A 1 366 ? -10.376 1.343 2.619 1.00 84.75 366 SER A C 1
ATOM 2859 O O . SER A 1 366 ? -11.506 1.328 2.145 1.00 84.75 366 SER A O 1
ATOM 2861 N N . GLN A 1 367 ? -9.609 0.251 2.696 1.00 77.94 367 GLN A N 1
ATOM 2862 C CA . GLN A 1 367 ? -10.063 -1.113 2.378 1.00 77.94 367 GLN A CA 1
ATOM 2863 C C . GLN A 1 367 ? -10.134 -2.009 3.617 1.00 77.94 367 GLN A C 1
ATOM 2865 O O . GLN A 1 367 ? -10.884 -2.978 3.656 1.00 77.94 367 GLN A O 1
ATOM 2870 N N . ARG A 1 368 ? -9.312 -1.723 4.632 1.00 76.69 368 ARG A N 1
ATOM 2871 C CA . ARG A 1 368 ? -9.307 -2.428 5.916 1.00 76.69 368 ARG A CA 1
ATOM 2872 C C . ARG A 1 368 ? -9.691 -1.432 6.994 1.00 76.69 368 ARG A C 1
ATOM 2874 O O . ARG A 1 368 ? -8.847 -1.033 7.787 1.00 76.69 368 ARG A O 1
ATOM 2881 N N . HIS A 1 369 ? -10.963 -1.042 7.002 1.00 80.19 369 HIS A N 1
ATOM 2882 C CA . HIS A 1 369 ? -11.501 0.101 7.753 1.00 80.19 369 HIS A CA 1
ATOM 2883 C C . HIS A 1 369 ? -10.930 0.265 9.163 1.00 80.19 369 HIS A C 1
ATOM 2885 O O . HIS A 1 369 ? -10.415 1.329 9.489 1.00 80.19 369 HIS A O 1
ATOM 2891 N N . GLY A 1 370 ? -10.934 -0.793 9.979 1.00 75.25 370 GLY A N 1
ATOM 2892 C CA . GLY A 1 370 ? -10.364 -0.729 11.328 1.00 75.25 370 GLY A CA 1
ATOM 2893 C C . GLY A 1 370 ? -8.852 -0.478 11.348 1.00 75.25 370 GLY A C 1
ATOM 2894 O O . GLY A 1 370 ? -8.389 0.434 12.025 1.00 75.25 370 GLY A O 1
ATOM 2895 N N . ALA A 1 371 ? -8.080 -1.270 10.601 1.00 77.25 371 ALA A N 1
ATOM 2896 C CA . ALA A 1 371 ? -6.619 -1.187 10.604 1.00 77.25 371 ALA A CA 1
ATOM 2897 C C . ALA A 1 371 ? -6.102 0.105 9.952 1.00 77.25 371 ALA A C 1
ATOM 2899 O O . ALA A 1 371 ? -5.130 0.686 10.425 1.00 77.25 371 ALA A O 1
ATOM 2900 N N . ASP A 1 372 ? -6.759 0.550 8.883 1.00 85.00 372 ASP A N 1
ATOM 2901 C CA . ASP A 1 372 ? -6.407 1.769 8.159 1.00 85.00 372 ASP A CA 1
ATOM 2902 C C . ASP A 1 372 ? -6.688 3.005 9.011 1.00 85.00 372 ASP A C 1
ATOM 2904 O O . ASP A 1 372 ? -5.793 3.820 9.200 1.00 85.00 372 ASP A O 1
ATOM 2908 N N . ALA A 1 373 ? -7.893 3.112 9.589 1.00 83.38 373 ALA A N 1
ATOM 2909 C CA . ALA A 1 373 ? -8.251 4.232 10.456 1.00 83.38 373 ALA A CA 1
ATOM 2910 C C . ALA A 1 373 ? -7.381 4.276 11.718 1.00 83.38 373 ALA A C 1
ATOM 2912 O O . ALA A 1 373 ? -6.976 5.355 12.142 1.00 83.38 373 ALA A O 1
ATOM 2913 N N . ALA A 1 374 ? -7.049 3.115 12.294 1.00 83.62 374 ALA A N 1
ATOM 2914 C CA . ALA A 1 374 ? -6.135 3.036 13.429 1.00 83.62 374 ALA A CA 1
ATOM 2915 C C . ALA A 1 374 ? -4.725 3.511 13.056 1.00 83.62 374 ALA A C 1
ATOM 2917 O O . ALA A 1 374 ? -4.154 4.325 13.773 1.00 83.62 374 ALA A O 1
ATOM 2918 N N . ALA A 1 375 ? -4.164 3.057 11.931 1.00 90.38 375 ALA A N 1
ATOM 2919 C CA . ALA A 1 375 ? -2.844 3.507 11.493 1.00 90.38 375 ALA A CA 1
ATOM 2920 C C . ALA A 1 375 ? -2.827 5.005 11.161 1.00 90.38 375 ALA A C 1
ATOM 2922 O O . ALA A 1 375 ? -1.923 5.710 11.599 1.00 90.38 375 ALA A O 1
ATOM 2923 N N . TRP A 1 376 ? -3.854 5.495 10.463 1.00 97.19 376 TRP A N 1
ATOM 2924 C CA . TRP A 1 376 ? -4.041 6.914 10.164 1.00 97.19 376 TRP A CA 1
ATOM 2925 C C . TRP A 1 376 ? -4.080 7.750 11.448 1.00 97.19 376 TRP A C 1
ATOM 2927 O O . TRP A 1 376 ? -3.342 8.724 11.573 1.00 97.19 376 TRP A O 1
ATOM 2937 N N . ARG A 1 377 ? -4.870 7.318 12.442 1.00 96.75 377 ARG A N 1
ATOM 2938 C CA . ARG A 1 377 ? -4.935 7.943 13.768 1.00 96.75 377 ARG A CA 1
ATOM 2939 C C . ARG A 1 377 ? -3.583 7.939 14.475 1.00 96.75 377 ARG A C 1
ATOM 2941 O O . ARG A 1 377 ? -3.168 8.984 14.953 1.00 96.75 377 ARG A O 1
ATOM 2948 N N . ILE A 1 378 ? -2.893 6.800 14.522 1.00 95.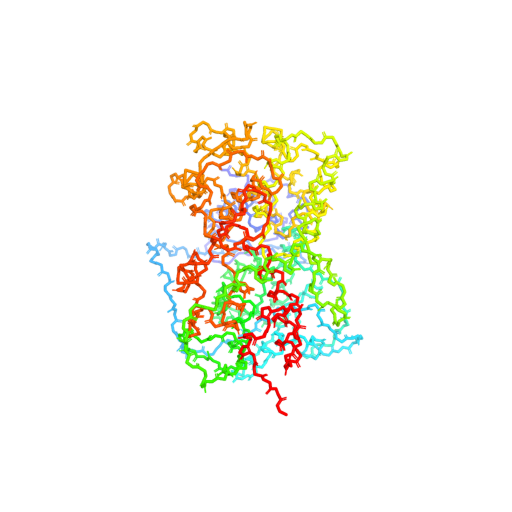81 378 ILE A N 1
ATOM 2949 C CA . ILE A 1 378 ? -1.602 6.675 15.213 1.00 95.81 378 ILE A CA 1
ATOM 2950 C C . ILE A 1 378 ? -0.548 7.596 14.587 1.00 95.81 378 ILE A C 1
ATOM 2952 O O . ILE A 1 378 ? 0.227 8.202 15.323 1.00 95.81 378 ILE A O 1
ATOM 2956 N N . ILE A 1 379 ? -0.524 7.725 13.255 1.00 97.88 379 ILE A N 1
ATOM 2957 C CA . ILE A 1 379 ? 0.363 8.674 12.566 1.00 97.88 379 ILE A CA 1
ATOM 2958 C C . ILE A 1 379 ? 0.007 10.109 12.971 1.00 97.88 379 ILE A C 1
ATOM 2960 O O . ILE A 1 379 ? 0.897 10.863 13.349 1.00 97.88 379 ILE A O 1
ATOM 2964 N N . SER A 1 380 ? -1.278 10.485 12.953 1.00 98.19 380 SER A N 1
ATOM 2965 C CA . SER A 1 380 ? -1.714 11.819 13.390 1.00 98.19 380 SER A CA 1
ATOM 2966 C C . SER A 1 380 ? -1.349 12.113 14.851 1.00 98.19 380 SER A C 1
ATOM 2968 O O . SER A 1 380 ? -0.881 13.205 15.156 1.00 98.19 380 SER A O 1
ATOM 2970 N N . GLU A 1 381 ? -1.510 11.141 15.749 1.00 96.44 381 GLU A N 1
ATOM 2971 C CA . GLU A 1 381 ? -1.112 11.261 17.156 1.00 96.44 381 GLU A CA 1
ATOM 2972 C C . GLU A 1 381 ? 0.401 11.429 17.296 1.00 96.44 381 GLU A C 1
ATOM 2974 O O . GLU A 1 381 ? 0.847 12.284 18.053 1.00 96.44 381 GLU A O 1
ATOM 2979 N N . ALA A 1 382 ? 1.195 10.660 16.544 1.00 97.12 382 ALA A N 1
ATOM 2980 C CA . ALA A 1 382 ? 2.650 10.780 16.548 1.00 97.12 382 ALA A CA 1
ATOM 2981 C C . ALA A 1 382 ? 3.113 12.168 16.084 1.00 97.12 382 ALA A C 1
ATOM 2983 O O . ALA A 1 382 ? 4.049 12.719 16.650 1.00 97.12 382 ALA A O 1
ATOM 2984 N N . LEU A 1 383 ? 2.439 12.764 15.098 1.00 97.31 383 LEU A N 1
ATOM 2985 C CA . LEU A 1 383 ? 2.760 14.115 14.633 1.00 97.31 383 LEU A CA 1
ATOM 2986 C C . LEU A 1 383 ? 2.470 15.194 15.688 1.00 97.31 383 LEU A C 1
ATOM 2988 O O . LEU A 1 383 ? 3.127 16.230 15.668 1.00 97.31 383 LEU A O 1
ATOM 2992 N N . ASN A 1 384 ? 1.570 14.930 16.638 1.00 95.06 384 ASN A N 1
ATOM 2993 C CA . ASN A 1 384 ? 1.247 15.833 17.749 1.00 95.06 384 ASN A CA 1
ATOM 2994 C C . ASN A 1 384 ? 1.985 15.504 19.059 1.00 95.06 384 ASN A C 1
ATOM 2996 O O . ASN A 1 384 ? 1.783 16.190 20.058 1.00 95.06 384 ASN A O 1
ATOM 3000 N N . ASP A 1 385 ? 2.794 14.443 19.093 1.00 94.19 385 ASP A N 1
ATOM 3001 C CA . ASP A 1 385 ? 3.494 13.988 20.295 1.00 94.19 385 ASP A CA 1
ATOM 3002 C C . ASP A 1 385 ? 4.959 14.445 20.272 1.00 94.19 385 ASP A C 1
ATOM 3004 O O . ASP A 1 385 ? 5.732 14.088 19.380 1.00 94.19 385 ASP A O 1
ATOM 3008 N N . ASP A 1 386 ? 5.376 15.207 21.283 1.00 94.31 386 ASP A N 1
ATOM 3009 C CA . ASP A 1 386 ? 6.759 15.685 21.408 1.00 94.31 386 ASP A CA 1
ATOM 3010 C C . ASP A 1 386 ? 7.773 14.563 21.674 1.00 94.31 386 ASP A C 1
ATOM 3012 O O . ASP A 1 386 ? 8.973 14.754 21.490 1.00 94.31 386 ASP A O 1
ATOM 3016 N N . ARG A 1 387 ? 7.309 13.375 22.078 1.00 94.38 387 ARG A N 1
ATOM 3017 C CA . ARG A 1 387 ? 8.156 12.185 22.258 1.00 94.38 387 ARG A CA 1
ATOM 3018 C C . ARG A 1 387 ? 8.406 11.444 20.948 1.00 94.38 387 ARG A C 1
ATOM 3020 O O . ARG A 1 387 ? 9.283 10.579 20.906 1.00 94.38 387 ARG A O 1
ATOM 3027 N N . ALA A 1 388 ? 7.619 11.718 19.908 1.00 95.38 388 ALA A N 1
ATOM 3028 C CA . ALA A 1 388 ? 7.856 11.151 18.592 1.00 95.38 388 ALA A CA 1
ATOM 3029 C C . ALA A 1 388 ? 9.095 11.802 17.951 1.00 95.38 388 ALA A C 1
ATOM 3031 O O . ALA A 1 388 ? 9.408 12.960 18.240 1.00 95.38 388 ALA A O 1
ATOM 3032 N N . PRO A 1 389 ? 9.797 11.100 17.046 1.00 97.19 389 PRO A N 1
ATOM 3033 C CA . PRO A 1 389 ? 10.918 11.679 16.314 1.00 97.19 389 PRO A CA 1
ATOM 3034 C C . PRO A 1 389 ? 10.549 12.987 15.595 1.00 97.19 389 PRO A C 1
ATOM 3036 O O . PRO A 1 389 ? 9.746 13.000 14.659 1.00 97.19 389 PRO A O 1
ATOM 3039 N N . ALA A 1 390 ? 11.183 14.091 16.003 1.00 97.19 390 ALA A N 1
ATOM 3040 C CA . ALA A 1 390 ? 10.878 15.430 15.496 1.00 97.19 390 ALA A CA 1
ATOM 3041 C C . ALA A 1 390 ? 11.156 15.599 13.991 1.00 97.19 390 ALA A C 1
ATOM 3043 O O . ALA A 1 390 ? 10.554 16.464 13.357 1.00 97.19 390 ALA A O 1
ATOM 3044 N N . ALA A 1 391 ? 12.033 14.771 13.410 1.00 98.38 391 ALA A N 1
ATOM 3045 C CA . ALA A 1 391 ? 12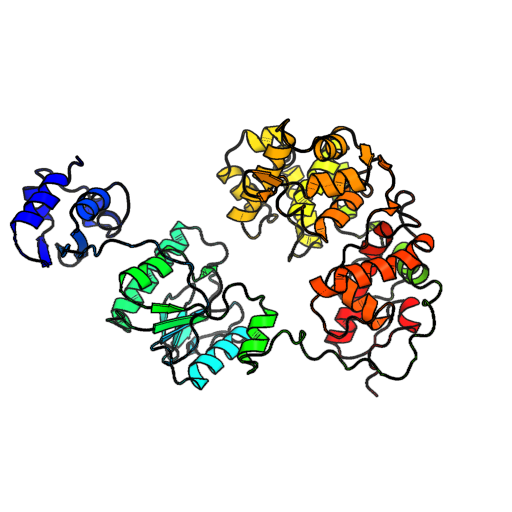.394 14.835 11.994 1.00 98.38 391 ALA A CA 1
ATOM 3046 C C . ALA A 1 391 ? 11.185 14.699 11.062 1.00 98.38 391 ALA A C 1
ATOM 3048 O O . ALA A 1 391 ? 11.057 15.465 10.111 1.00 98.38 391 ALA A O 1
ATOM 3049 N N . VAL A 1 392 ? 10.260 13.782 11.373 1.00 98.25 392 VAL A N 1
ATOM 3050 C CA . VAL A 1 392 ? 9.052 13.567 10.561 1.00 98.25 392 VAL A CA 1
ATOM 3051 C C . VAL A 1 392 ? 8.156 14.805 10.585 1.00 98.25 392 VAL A C 1
ATOM 3053 O O . VAL A 1 392 ? 7.718 15.272 9.534 1.00 98.25 392 VAL A O 1
ATOM 3056 N N . ARG A 1 393 ? 7.922 15.373 11.776 1.00 98.06 393 ARG A N 1
ATOM 3057 C CA . ARG A 1 393 ? 7.118 16.592 11.936 1.00 98.06 393 ARG A CA 1
ATOM 3058 C C . ARG A 1 393 ? 7.758 17.774 11.213 1.00 98.06 393 ARG A C 1
ATOM 3060 O O . ARG A 1 393 ? 7.081 18.443 10.445 1.00 98.06 393 ARG A O 1
ATOM 3067 N N . ARG A 1 394 ? 9.065 17.980 11.384 1.00 98.50 394 ARG A N 1
ATOM 3068 C CA . ARG A 1 394 ? 9.821 19.047 10.715 1.00 98.50 394 ARG A CA 1
ATOM 3069 C C . ARG A 1 394 ? 9.738 18.944 9.189 1.00 98.50 394 ARG A C 1
ATOM 3071 O O . ARG A 1 394 ? 9.470 19.941 8.525 1.00 98.50 394 ARG A O 1
ATOM 3078 N N . ALA A 1 395 ? 9.878 17.745 8.624 1.00 98.62 395 ALA A N 1
ATOM 3079 C CA . ALA A 1 395 ? 9.741 17.561 7.181 1.00 98.62 395 ALA A CA 1
ATOM 3080 C C . ALA A 1 395 ? 8.330 17.886 6.670 1.00 98.62 395 ALA A C 1
ATOM 3082 O O . ALA A 1 395 ? 8.194 18.433 5.580 1.00 98.62 395 ALA A O 1
ATOM 3083 N N . ILE A 1 396 ? 7.280 17.615 7.448 1.00 98.44 396 ILE A N 1
ATOM 3084 C CA . ILE A 1 396 ? 5.896 17.918 7.055 1.00 98.44 396 ILE A CA 1
ATOM 3085 C C . ILE A 1 396 ? 5.564 19.400 7.265 1.00 98.44 396 ILE A C 1
ATOM 3087 O O . ILE A 1 396 ? 5.092 20.061 6.339 1.00 98.44 396 ILE A O 1
ATOM 3091 N N . ASP A 1 397 ? 5.834 19.947 8.445 1.00 97.94 397 ASP A N 1
ATOM 3092 C CA . ASP A 1 397 ? 5.451 21.312 8.805 1.00 97.94 397 ASP A CA 1
ATOM 3093 C C . ASP A 1 397 ? 6.332 22.349 8.100 1.00 97.94 397 ASP A C 1
ATOM 3095 O O . ASP A 1 397 ? 5.818 23.258 7.448 1.00 97.94 397 ASP A O 1
ATOM 3099 N N . GLU A 1 398 ? 7.652 22.168 8.144 1.00 98.25 398 GLU A N 1
ATOM 3100 C CA . GLU A 1 398 ? 8.630 23.141 7.641 1.00 98.25 398 GLU A CA 1
ATOM 3101 C C . GLU A 1 398 ? 9.134 22.812 6.229 1.00 98.25 398 GLU A C 1
ATOM 3103 O O . GLU A 1 398 ? 9.674 23.680 5.546 1.00 98.25 398 GLU A O 1
ATOM 3108 N N . GLY A 1 399 ? 8.956 21.572 5.761 1.00 98.38 399 GLY A N 1
ATOM 3109 C CA . GLY A 1 399 ? 9.434 21.162 4.438 1.00 98.38 399 GLY A CA 1
ATOM 3110 C C . GLY A 1 399 ? 10.954 21.019 4.367 1.00 98.38 399 GLY A C 1
ATOM 3111 O O . GLY A 1 399 ? 11.533 21.287 3.316 1.00 98.38 399 GLY A O 1
ATOM 3112 N N . VAL A 1 400 ? 11.613 20.642 5.467 1.00 98.56 400 VAL A N 1
ATOM 3113 C CA . VAL A 1 400 ? 13.072 20.443 5.524 1.00 98.56 400 VAL A CA 1
ATOM 3114 C C . VAL A 1 400 ? 13.446 19.167 6.277 1.00 98.56 400 VAL A C 1
ATOM 3116 O O . VAL A 1 400 ? 12.769 18.772 7.226 1.00 98.56 400 VAL A O 1
ATOM 3119 N N . GLY A 1 401 ? 14.552 18.531 5.896 1.00 98.19 401 GLY A N 1
ATOM 3120 C CA . GLY A 1 401 ? 15.067 17.351 6.594 1.00 98.19 401 GLY A CA 1
ATOM 3121 C C . GLY A 1 401 ? 16.331 16.778 5.961 1.00 98.19 401 GLY A C 1
ATOM 3122 O O . GLY A 1 401 ? 16.849 17.322 4.990 1.00 98.19 401 GLY A O 1
ATOM 3123 N N . GLU A 1 402 ? 16.813 15.667 6.510 1.00 98.12 402 GLU A N 1
ATOM 3124 C CA . GLU A 1 402 ? 17.918 14.873 5.965 1.00 98.12 402 GLU A CA 1
ATOM 3125 C C . GLU A 1 402 ? 17.436 13.431 5.762 1.00 98.12 402 GLU A C 1
ATOM 3127 O O . GLU A 1 402 ? 16.645 12.913 6.557 1.00 98.12 402 GLU A O 1
ATOM 3132 N N . ALA A 1 403 ? 17.854 12.799 4.664 1.00 97.56 403 ALA A N 1
ATOM 3133 C CA . ALA A 1 403 ? 17.288 11.525 4.232 1.00 97.56 403 ALA A CA 1
ATOM 3134 C C . ALA A 1 403 ? 17.476 10.375 5.245 1.00 97.56 403 ALA A C 1
ATOM 3136 O O . ALA A 1 403 ? 16.511 9.662 5.525 1.00 97.56 403 ALA A O 1
ATOM 3137 N N . ARG A 1 404 ? 18.672 10.187 5.825 1.00 96.75 404 ARG A N 1
ATOM 3138 C CA . ARG A 1 404 ? 18.919 9.125 6.823 1.00 96.75 404 ARG A CA 1
ATOM 3139 C C . ARG A 1 404 ? 18.177 9.399 8.119 1.00 96.75 404 ARG A C 1
ATOM 3141 O O . ARG A 1 404 ? 17.544 8.490 8.645 1.00 96.75 404 ARG A O 1
ATOM 3148 N N . GLU A 1 405 ? 18.192 10.643 8.590 1.00 98.25 405 GLU A N 1
ATOM 3149 C CA . GLU A 1 405 ? 17.457 11.046 9.788 1.00 98.25 405 GLU A CA 1
ATOM 3150 C C . GLU A 1 405 ? 15.962 10.730 9.642 1.00 98.25 405 GLU A C 1
ATOM 3152 O O . GLU A 1 405 ? 15.349 10.192 10.563 1.00 98.25 405 GLU A O 1
ATOM 3157 N N . LEU A 1 406 ? 15.372 11.002 8.473 1.00 98.50 406 LEU A N 1
ATOM 3158 C CA . LEU A 1 406 ? 13.969 10.692 8.194 1.00 98.50 406 LEU A CA 1
ATOM 3159 C C . LEU A 1 406 ? 13.691 9.190 8.122 1.00 98.50 406 LEU A C 1
ATOM 3161 O O . LEU A 1 406 ? 12.673 8.741 8.653 1.00 98.50 406 LEU A O 1
ATOM 3165 N N . LEU A 1 407 ? 14.577 8.413 7.494 1.00 98.00 407 LEU A N 1
ATOM 3166 C CA . LEU A 1 407 ? 14.457 6.956 7.443 1.00 98.00 407 LEU A CA 1
ATOM 3167 C C . LEU A 1 407 ? 14.529 6.339 8.845 1.00 98.00 407 LEU A C 1
ATOM 3169 O O . LEU A 1 407 ? 13.696 5.495 9.182 1.00 98.00 407 LEU A O 1
ATOM 3173 N N . ASP A 1 408 ? 15.469 6.780 9.677 1.00 97.81 408 ASP A N 1
ATOM 3174 C CA . ASP A 1 408 ? 15.600 6.318 11.061 1.00 97.81 408 ASP A CA 1
ATOM 3175 C C . ASP A 1 408 ? 14.380 6.733 11.894 1.00 97.81 408 ASP A C 1
ATOM 3177 O O . ASP A 1 408 ? 13.791 5.920 12.611 1.00 97.81 408 ASP A O 1
ATOM 3181 N N . ALA A 1 409 ? 13.933 7.980 11.738 1.00 98.00 409 ALA A N 1
ATOM 3182 C CA . ALA A 1 409 ? 12.781 8.528 12.440 1.00 98.00 409 ALA A CA 1
ATOM 3183 C C . ALA A 1 409 ? 11.471 7.802 12.096 1.00 98.00 409 ALA A C 1
ATOM 3185 O O . ALA A 1 409 ? 10.707 7.451 12.996 1.00 98.00 409 ALA A O 1
ATOM 3186 N N . VAL A 1 410 ? 11.204 7.531 10.814 1.00 97.75 410 VAL A N 1
ATOM 3187 C CA . VAL A 1 410 ? 9.963 6.856 10.397 1.00 97.75 410 VAL A CA 1
ATOM 3188 C C . VAL A 1 410 ? 9.952 5.370 10.774 1.00 97.75 410 VAL A C 1
ATOM 3190 O O . VAL A 1 410 ? 8.888 4.782 10.977 1.00 97.75 410 VAL A O 1
ATOM 3193 N N . ARG A 1 411 ? 11.135 4.758 10.917 1.00 96.38 411 ARG A N 1
ATOM 3194 C CA . ARG A 1 411 ? 11.316 3.364 11.356 1.00 96.38 411 ARG A CA 1
ATOM 3195 C C . ARG A 1 411 ? 11.353 3.208 12.879 1.00 96.38 411 ARG A C 1
ATOM 3197 O O . ARG A 1 411 ? 11.284 2.081 13.369 1.00 96.38 411 ARG A O 1
ATOM 3204 N N . ALA A 1 412 ? 11.415 4.307 13.628 1.00 95.56 412 ALA A N 1
ATOM 3205 C CA . ALA A 1 412 ? 11.498 4.282 15.080 1.00 95.56 412 ALA A CA 1
ATOM 3206 C C . ALA A 1 412 ? 10.258 3.657 15.744 1.00 95.56 412 ALA A C 1
ATOM 3208 O O . ALA A 1 412 ? 9.113 3.780 15.287 1.00 95.56 412 ALA A O 1
ATOM 3209 N N . THR A 1 413 ? 10.483 3.039 16.904 1.00 93.62 413 THR A N 1
ATOM 3210 C CA . THR A 1 413 ? 9.442 2.392 17.708 1.00 93.62 413 THR A CA 1
ATOM 3211 C C . THR A 1 413 ? 9.251 3.066 19.066 1.00 93.62 413 THR A C 1
ATOM 3213 O O . THR A 1 413 ? 10.193 3.560 19.679 1.00 93.62 413 THR A O 1
ATOM 3216 N N . LYS A 1 414 ? 8.018 3.023 19.564 1.00 88.50 414 LYS A N 1
ATOM 3217 C CA . LYS A 1 414 ? 7.606 3.254 20.950 1.00 88.50 414 LYS A CA 1
ATOM 3218 C C . LYS A 1 414 ? 8.069 2.100 21.854 1.00 88.50 414 LYS A C 1
ATOM 3220 O O . LYS A 1 414 ? 8.574 1.070 21.396 1.00 88.50 414 LYS A O 1
ATOM 3225 N N . GLY A 1 415 ? 7.810 2.232 23.158 1.00 78.38 415 GLY A N 1
ATOM 3226 C CA . GLY A 1 415 ? 7.955 1.126 24.109 1.00 78.38 415 GLY A CA 1
ATOM 3227 C C . GLY A 1 415 ? 7.187 -0.128 23.660 1.00 78.38 415 GLY A C 1
ATOM 3228 O O . GLY A 1 415 ? 6.099 -0.025 23.093 1.00 78.38 415 GLY A O 1
ATOM 3229 N N . LYS A 1 416 ? 7.762 -1.312 23.920 1.00 73.19 416 LYS A N 1
ATOM 3230 C CA . LYS A 1 416 ? 7.287 -2.635 23.449 1.00 73.19 416 LYS A CA 1
ATOM 3231 C C . LYS A 1 416 ? 7.410 -2.883 21.933 1.00 73.19 416 LYS A C 1
ATOM 3233 O O . LYS A 1 416 ? 6.781 -3.805 21.425 1.00 73.19 416 LYS A O 1
ATOM 3238 N N . GLY A 1 417 ? 8.207 -2.089 21.210 1.00 83.38 417 GLY A N 1
ATOM 3239 C CA . GLY A 1 417 ? 8.504 -2.317 19.787 1.00 83.38 417 GLY A CA 1
ATOM 3240 C C . GLY A 1 417 ? 7.383 -1.915 18.822 1.00 83.38 417 GLY A C 1
ATOM 3241 O O . GLY A 1 417 ? 7.425 -2.265 17.646 1.00 83.38 417 GLY A O 1
ATOM 3242 N N . LEU A 1 418 ? 6.370 -1.181 19.293 1.00 84.88 418 LEU A N 1
ATOM 3243 C CA . LEU A 1 418 ? 5.291 -0.672 18.443 1.00 84.88 418 LEU A CA 1
ATOM 3244 C C . LEU A 1 418 ? 5.796 0.498 17.585 1.00 84.88 418 LEU A C 1
ATOM 3246 O O . LEU A 1 418 ? 6.420 1.395 18.138 1.00 84.88 418 LEU A O 1
ATOM 3250 N N . PRO A 1 419 ? 5.521 0.566 16.274 1.00 91.12 419 PRO A N 1
ATOM 3251 C CA . PRO A 1 419 ? 6.011 1.661 15.435 1.00 91.12 419 PRO A CA 1
ATOM 3252 C C . PRO A 1 419 ? 5.366 3.002 15.810 1.00 91.12 419 PRO A C 1
ATOM 3254 O O . PRO A 1 419 ? 4.173 3.061 16.120 1.00 91.12 419 PRO A O 1
ATOM 3257 N N . TRP A 1 420 ? 6.138 4.091 15.730 1.00 94.12 420 TRP A N 1
ATOM 3258 C CA . TRP A 1 420 ? 5.578 5.448 15.784 1.00 94.12 420 TRP A CA 1
ATOM 3259 C C . TRP A 1 420 ? 4.715 5.746 14.559 1.00 94.12 420 TRP A C 1
ATOM 3261 O O . TRP A 1 420 ? 3.626 6.298 14.696 1.00 94.12 420 TRP A O 1
ATOM 3271 N N . PHE A 1 421 ? 5.175 5.308 13.386 1.00 96.50 421 PHE A N 1
ATOM 3272 C CA . PHE A 1 421 ? 4.552 5.574 12.093 1.00 96.50 421 PHE A CA 1
ATOM 3273 C C . PHE A 1 421 ? 4.171 4.249 11.406 1.00 96.50 421 PHE A C 1
ATOM 3275 O O . PHE A 1 421 ? 4.892 3.759 10.527 1.00 96.50 421 PHE A O 1
ATOM 3282 N N . PRO A 1 422 ? 3.075 3.591 11.837 1.00 93.19 422 PRO A N 1
ATOM 3283 C CA . PRO A 1 422 ? 2.655 2.315 11.267 1.00 93.19 422 PRO A CA 1
ATOM 3284 C C . PRO A 1 422 ? 2.424 2.422 9.757 1.00 93.19 422 PRO A C 1
ATOM 3286 O O . PRO A 1 422 ? 1.960 3.435 9.251 1.00 93.19 422 PRO A O 1
ATOM 3289 N N . PHE A 1 423 ? 2.738 1.345 9.039 1.00 93.19 423 PHE A N 1
ATOM 3290 C CA . PHE A 1 423 ? 2.669 1.228 7.573 1.00 93.19 423 PHE A CA 1
ATOM 3291 C C . PHE A 1 423 ? 3.653 2.101 6.778 1.00 93.19 423 PHE A C 1
ATOM 3293 O O . PHE A 1 423 ? 3.937 1.737 5.640 1.00 93.19 423 PHE A O 1
ATOM 3300 N N . LEU A 1 424 ? 4.246 3.140 7.373 1.00 95.06 424 LEU A N 1
ATOM 3301 C CA . LEU A 1 424 ? 5.347 3.903 6.774 1.00 95.06 424 LEU A CA 1
ATOM 3302 C C . LEU A 1 424 ? 6.724 3.282 7.047 1.00 95.06 424 LEU A C 1
ATOM 3304 O O . LEU A 1 424 ? 7.611 3.364 6.206 1.00 95.06 424 LEU A O 1
ATOM 3308 N N . SER A 1 425 ? 6.895 2.595 8.179 1.00 91.44 425 SER A N 1
ATOM 3309 C CA . SER A 1 425 ? 8.184 2.040 8.628 1.00 91.44 425 SER A CA 1
ATOM 3310 C C . SER A 1 425 ? 8.736 0.862 7.805 1.00 91.44 425 SER A C 1
ATOM 3312 O O . SER A 1 425 ? 9.831 0.374 8.080 1.00 91.44 425 SER A O 1
ATOM 3314 N N . GLY A 1 426 ? 7.997 0.358 6.812 1.00 88.62 426 GLY A N 1
ATOM 3315 C CA . GLY A 1 426 ? 8.436 -0.777 5.996 1.00 88.62 426 GLY A CA 1
ATOM 3316 C C . GLY A 1 426 ? 9.580 -0.407 5.040 1.00 88.62 426 GLY A C 1
ATOM 3317 O O . GLY A 1 426 ? 9.584 0.705 4.520 1.00 88.62 426 GLY A O 1
ATOM 3318 N N . PRO A 1 427 ? 10.490 -1.342 4.702 1.00 85.94 427 PRO A N 1
ATOM 3319 C CA . PRO A 1 427 ? 11.718 -1.044 3.952 1.00 85.94 427 PRO A CA 1
ATOM 3320 C C . PRO A 1 427 ? 11.477 -0.490 2.542 1.00 85.94 427 PRO A C 1
ATOM 3322 O O . PRO A 1 427 ? 12.327 0.204 2.009 1.00 85.94 427 PRO A O 1
ATOM 3325 N N . LYS A 1 428 ? 10.319 -0.780 1.935 1.00 89.56 428 LYS A N 1
ATOM 3326 C CA . LYS A 1 428 ? 9.885 -0.154 0.678 1.00 89.56 428 LYS A CA 1
ATOM 3327 C C . LYS A 1 428 ? 9.252 1.220 0.923 1.00 89.56 428 LYS A C 1
ATOM 3329 O O . LYS A 1 428 ? 9.596 2.194 0.267 1.00 89.56 428 LYS A O 1
ATOM 3334 N N . ILE A 1 429 ? 8.264 1.267 1.819 1.00 93.31 429 ILE A N 1
ATOM 3335 C CA . ILE A 1 429 ? 7.396 2.438 1.979 1.00 93.31 429 ILE A CA 1
ATOM 3336 C C . ILE A 1 429 ? 8.160 3.611 2.589 1.00 93.31 429 ILE A C 1
ATOM 3338 O O . ILE A 1 429 ? 7.904 4.738 2.194 1.00 93.31 429 ILE A O 1
ATOM 3342 N N . SER A 1 430 ? 9.126 3.367 3.476 1.00 95.75 430 SER A N 1
ATOM 3343 C CA . SER A 1 430 ? 9.927 4.439 4.067 1.00 95.75 430 SER A CA 1
ATOM 3344 C C . SER A 1 430 ? 10.761 5.173 3.011 1.00 95.75 430 SER A C 1
ATOM 3346 O O . SER A 1 430 ? 10.765 6.396 3.000 1.00 95.75 430 SER A O 1
ATOM 3348 N N . GLU A 1 431 ? 11.413 4.438 2.099 1.00 95.62 431 GLU A N 1
ATOM 3349 C CA . GLU A 1 431 ? 12.201 5.021 0.994 1.00 95.62 431 GLU A CA 1
ATOM 3350 C C . GLU A 1 431 ? 11.282 5.813 0.053 1.00 95.62 431 GLU A C 1
ATOM 3352 O O . GLU A 1 431 ? 11.513 6.988 -0.234 1.00 95.62 431 GLU A O 1
ATOM 3357 N N . MET A 1 432 ? 10.162 5.191 -0.336 1.00 95.75 432 MET A N 1
ATOM 3358 C CA . MET A 1 432 ? 9.141 5.808 -1.181 1.00 95.75 432 MET A CA 1
ATOM 3359 C C . MET A 1 432 ? 8.560 7.082 -0.554 1.00 95.75 432 MET A C 1
ATOM 3361 O O . MET A 1 432 ? 8.341 8.062 -1.255 1.00 95.75 432 MET A O 1
ATOM 3365 N N . TRP A 1 433 ? 8.302 7.085 0.753 1.00 97.69 433 TRP A N 1
ATOM 3366 C CA . TRP A 1 433 ? 7.730 8.226 1.461 1.00 97.69 433 TRP A CA 1
ATOM 3367 C C . TRP A 1 433 ? 8.688 9.419 1.499 1.00 97.69 433 TRP A C 1
ATOM 3369 O O . TRP A 1 433 ? 8.256 10.529 1.198 1.00 97.69 433 TRP A O 1
ATOM 3379 N N . VAL A 1 434 ? 9.980 9.210 1.790 1.00 97.94 434 VAL A N 1
ATOM 3380 C CA . VAL A 1 434 ? 10.957 10.314 1.764 1.00 97.94 434 VAL A CA 1
ATOM 3381 C C . VAL A 1 434 ? 11.077 10.893 0.352 1.00 97.94 434 VAL A C 1
ATOM 3383 O O . VAL A 1 434 ? 11.053 12.113 0.201 1.00 97.94 434 VAL A O 1
ATOM 3386 N N . ARG A 1 435 ? 11.098 10.047 -0.691 1.00 96.50 435 ARG A N 1
ATOM 3387 C CA . ARG A 1 435 ? 11.031 10.509 -2.090 1.00 96.50 435 ARG A CA 1
ATOM 3388 C C . ARG A 1 435 ? 9.789 11.367 -2.336 1.00 96.50 435 ARG A C 1
ATOM 3390 O O . ARG A 1 435 ? 9.898 12.434 -2.926 1.00 96.50 435 ARG A O 1
ATOM 3397 N N . LEU A 1 436 ? 8.620 10.915 -1.885 1.00 97.38 436 LEU A N 1
ATOM 3398 C CA . LEU A 1 436 ? 7.362 11.631 -2.093 1.00 97.38 436 LEU A CA 1
ATOM 3399 C C . LEU A 1 436 ? 7.293 12.969 -1.345 1.00 97.38 436 LEU A C 1
ATOM 3401 O O . LEU A 1 436 ? 6.619 13.881 -1.820 1.00 97.38 436 LEU A O 1
ATOM 3405 N N . LEU A 1 437 ? 7.982 13.112 -0.208 1.00 98.25 437 LEU A N 1
ATOM 3406 C CA . LEU A 1 437 ? 8.128 14.405 0.465 1.00 98.25 437 LEU A CA 1
ATOM 3407 C C . LEU A 1 437 ? 8.922 15.405 -0.380 1.00 98.25 437 LEU A C 1
ATOM 3409 O O . LEU A 1 437 ? 8.613 16.590 -0.329 1.00 98.25 437 LEU A O 1
ATOM 3413 N N . VAL A 1 438 ? 9.914 14.943 -1.145 1.00 97.12 438 VAL A N 1
ATOM 3414 C CA . VAL A 1 438 ? 10.683 15.785 -2.074 1.00 97.12 438 VAL A CA 1
ATOM 3415 C C . VAL A 1 438 ? 9.857 16.095 -3.317 1.00 97.12 438 VAL A C 1
ATOM 3417 O O . VAL A 1 438 ? 9.587 17.256 -3.597 1.00 97.12 438 VAL A O 1
ATOM 3420 N N . ALA A 1 439 ? 9.397 15.060 -4.021 1.00 94.56 439 ALA A N 1
ATOM 3421 C CA . ALA A 1 439 ? 8.635 15.187 -5.256 1.00 94.56 439 ALA A CA 1
ATOM 3422 C C . ALA A 1 439 ? 7.461 14.183 -5.255 1.00 94.56 439 ALA A C 1
ATOM 3424 O O . ALA A 1 439 ? 7.695 12.965 -5.300 1.00 94.56 439 ALA A O 1
ATOM 3425 N N . PRO A 1 440 ? 6.196 14.648 -5.181 1.00 95.44 440 PRO A N 1
ATOM 3426 C CA . PRO A 1 440 ? 5.746 16.038 -5.371 1.00 95.44 440 PRO A CA 1
ATOM 3427 C C . PRO A 1 440 ? 5.748 16.943 -4.118 1.00 95.44 440 PRO A C 1
ATOM 3429 O O . PRO A 1 440 ? 5.373 18.102 -4.196 1.00 95.44 440 PRO A O 1
ATOM 3432 N N . GLY A 1 441 ? 6.114 16.462 -2.927 1.00 96.44 441 GLY A N 1
ATOM 3433 C CA . GLY A 1 441 ? 5.872 17.200 -1.673 1.00 96.44 441 GLY A CA 1
ATOM 3434 C C . GLY A 1 441 ? 6.623 18.534 -1.482 1.00 96.44 441 GLY A C 1
ATOM 3435 O O . GLY A 1 441 ? 6.333 19.263 -0.523 1.00 96.44 441 GLY A O 1
ATOM 3436 N N . GLY A 1 442 ? 7.586 18.856 -2.348 1.00 96.81 442 GLY A N 1
ATOM 3437 C CA . GLY A 1 442 ? 8.332 20.115 -2.361 1.00 96.81 442 GLY A CA 1
ATOM 3438 C C . GLY A 1 442 ? 9.226 20.341 -1.138 1.00 96.81 442 GLY A C 1
ATOM 3439 O O . GLY A 1 442 ? 9.611 21.477 -0.856 1.00 96.81 442 GLY A O 1
ATOM 3440 N N . ALA A 1 443 ? 9.521 19.301 -0.352 1.00 98.19 443 ALA A N 1
ATOM 3441 C CA . ALA A 1 443 ? 10.418 19.404 0.792 1.00 98.19 443 ALA A CA 1
ATOM 3442 C C . ALA A 1 443 ? 11.885 19.432 0.343 1.00 98.19 443 ALA A C 1
ATOM 3444 O O . ALA A 1 443 ? 12.321 18.642 -0.491 1.00 98.19 443 ALA A O 1
ATOM 3445 N N . ARG A 1 444 ? 12.685 20.287 0.982 1.00 98.00 444 ARG A N 1
ATOM 3446 C CA . ARG A 1 444 ? 14.140 20.325 0.815 1.00 98.00 444 ARG A CA 1
ATOM 3447 C C . ARG A 1 444 ? 14.782 19.290 1.731 1.00 98.00 444 ARG A C 1
ATOM 3449 O O . ARG A 1 444 ? 15.047 19.570 2.902 1.00 98.00 444 ARG A O 1
ATOM 3456 N N . ILE A 1 445 ? 15.014 18.097 1.195 1.00 98.00 445 ILE A N 1
ATOM 3457 C CA . ILE A 1 445 ? 15.667 17.001 1.914 1.00 98.00 445 ILE A CA 1
ATOM 3458 C C . ILE A 1 445 ? 17.118 16.869 1.448 1.00 98.00 445 ILE A C 1
ATOM 3460 O O . ILE A 1 445 ? 17.384 16.671 0.265 1.00 98.00 445 ILE A O 1
ATOM 3464 N N . THR A 1 446 ? 18.070 16.991 2.371 1.00 97.50 446 THR A N 1
ATOM 3465 C CA . THR A 1 446 ? 19.502 16.861 2.069 1.00 97.50 446 THR A CA 1
ATOM 3466 C C . THR A 1 446 ? 19.948 15.397 2.018 1.00 97.50 446 THR A C 1
ATOM 3468 O O . THR A 1 446 ? 19.294 14.508 2.569 1.00 97.50 446 THR A O 1
ATOM 3471 N N . ASN A 1 447 ? 21.082 15.152 1.346 1.00 95.25 447 ASN A N 1
ATOM 3472 C CA . ASN A 1 447 ? 21.684 13.827 1.142 1.00 95.25 447 ASN A CA 1
ATOM 3473 C C . ASN A 1 447 ? 20.713 12.785 0.565 1.00 95.25 447 ASN A C 1
ATOM 3475 O O . ASN A 1 447 ? 20.696 11.626 0.982 1.00 95.25 447 ASN A O 1
ATOM 3479 N N . ILE A 1 448 ? 19.899 13.193 -0.409 1.00 94.56 448 ILE A N 1
ATOM 3480 C CA . ILE A 1 448 ? 18.875 12.331 -1.010 1.00 94.56 448 ILE A CA 1
ATOM 3481 C C . ILE A 1 448 ? 19.459 11.081 -1.693 1.00 94.56 448 ILE A C 1
ATOM 3483 O O . ILE A 1 448 ? 18.786 10.059 -1.787 1.00 94.56 448 ILE A O 1
ATOM 3487 N N . SER A 1 449 ? 20.745 11.114 -2.059 1.00 91.25 449 SER A N 1
ATOM 3488 C CA . SER A 1 449 ? 21.515 9.964 -2.550 1.00 91.25 449 SER A CA 1
ATOM 3489 C C . SER A 1 449 ? 21.602 8.796 -1.560 1.00 91.25 449 SER A C 1
ATOM 3491 O O . SER A 1 449 ? 21.944 7.687 -1.958 1.00 91.25 449 SER A O 1
ATOM 3493 N N . HIS A 1 450 ? 21.282 9.008 -0.280 1.00 93.06 450 HIS A N 1
ATOM 3494 C CA . HIS A 1 450 ? 21.175 7.932 0.703 1.00 93.06 450 HIS A CA 1
ATOM 3495 C C . HIS A 1 450 ? 19.932 7.059 0.526 1.00 93.06 450 HIS A C 1
ATOM 3497 O O . HIS A 1 450 ? 19.938 5.923 1.008 1.00 93.06 450 HIS A O 1
ATOM 3503 N N . LEU A 1 451 ? 18.888 7.572 -0.134 1.00 94.81 451 LEU A N 1
ATOM 3504 C CA . LEU A 1 451 ? 17.712 6.771 -0.439 1.00 94.81 451 LEU A CA 1
ATOM 3505 C C . LEU A 1 451 ? 18.089 5.631 -1.372 1.00 94.81 451 LEU A C 1
ATOM 3507 O O . LEU A 1 451 ? 18.866 5.792 -2.314 1.00 94.81 451 LEU A O 1
ATOM 3511 N N . LYS A 1 452 ? 17.504 4.471 -1.112 1.00 94.88 452 LYS A N 1
ATOM 3512 C CA . LYS A 1 452 ? 17.661 3.287 -1.953 1.00 94.88 452 LYS A CA 1
ATOM 3513 C C . LYS A 1 452 ? 16.410 3.097 -2.793 1.00 94.88 452 LYS A C 1
ATOM 3515 O O . LYS A 1 452 ? 15.330 3.544 -2.420 1.00 94.88 452 LYS A O 1
ATOM 3520 N N . VAL A 1 453 ? 16.541 2.347 -3.884 1.00 94.44 453 VAL A N 1
ATOM 3521 C CA . VAL A 1 453 ? 15.382 1.932 -4.682 1.00 94.44 453 VAL A CA 1
ATOM 3522 C C . VAL A 1 453 ? 14.348 1.233 -3.784 1.00 94.44 453 VAL A C 1
ATOM 3524 O O . VAL A 1 453 ? 14.682 0.321 -3.012 1.00 94.44 453 VAL A O 1
ATOM 3527 N N . ALA A 1 454 ? 13.080 1.629 -3.890 1.00 92.81 454 ALA A N 1
ATOM 3528 C CA . ALA A 1 454 ? 11.952 1.046 -3.175 1.00 92.81 454 ALA A CA 1
ATOM 3529 C C . ALA A 1 454 ? 11.553 -0.308 -3.791 1.00 92.81 454 ALA A C 1
ATOM 3531 O O . ALA A 1 454 ? 10.543 -0.458 -4.484 1.00 92.81 454 ALA A O 1
ATOM 3532 N N . VAL A 1 455 ? 12.355 -1.336 -3.505 1.00 91.12 455 VAL A N 1
ATOM 3533 C CA . VAL A 1 455 ? 12.235 -2.660 -4.128 1.00 91.12 455 VAL A CA 1
ATOM 3534 C C . VAL A 1 455 ? 10.899 -3.342 -3.807 1.00 91.12 455 VAL A C 1
ATOM 3536 O O . VAL A 1 455 ? 10.584 -3.676 -2.659 1.00 91.12 455 VAL A O 1
ATOM 3539 N N . ASP A 1 456 ? 10.140 -3.653 -4.853 1.00 88.62 456 ASP A N 1
ATOM 3540 C CA . ASP A 1 456 ? 8.971 -4.524 -4.800 1.00 88.62 456 ASP A CA 1
ATOM 3541 C C . ASP A 1 456 ? 9.019 -5.627 -5.868 1.00 88.62 456 ASP A C 1
ATOM 3543 O O . ASP A 1 456 ? 10.047 -5.879 -6.498 1.00 88.62 456 ASP A O 1
ATOM 3547 N N . VAL A 1 457 ? 7.903 -6.337 -6.048 1.00 86.94 457 VAL A N 1
ATOM 3548 C CA . VAL A 1 457 ? 7.808 -7.414 -7.042 1.00 86.94 457 VAL A CA 1
ATOM 3549 C C . VAL A 1 457 ? 7.963 -6.919 -8.483 1.00 86.94 457 VAL A C 1
ATOM 3551 O O . VAL A 1 457 ? 8.400 -7.700 -9.319 1.00 86.94 457 VAL A O 1
ATOM 3554 N N . GLN A 1 458 ? 7.608 -5.668 -8.785 1.00 90.69 458 GLN A N 1
ATOM 3555 C CA . GLN A 1 458 ? 7.759 -5.077 -10.116 1.00 90.69 458 GLN A CA 1
ATOM 3556 C C . GLN A 1 458 ? 9.213 -4.692 -10.360 1.00 90.69 458 GLN A C 1
ATOM 3558 O O . GLN A 1 458 ? 9.780 -5.115 -11.365 1.00 90.69 458 GLN A O 1
ATOM 3563 N N . VAL A 1 459 ? 9.835 -4.001 -9.399 1.00 93.50 459 VAL A N 1
ATOM 3564 C CA . VAL A 1 459 ? 11.266 -3.663 -9.453 1.00 93.50 459 VAL A CA 1
ATOM 3565 C C . VAL A 1 459 ? 12.099 -4.929 -9.629 1.00 93.50 459 VAL A C 1
ATOM 3567 O O . VAL A 1 459 ? 12.891 -5.014 -10.559 1.00 93.50 459 VAL A O 1
ATOM 3570 N N . ARG A 1 460 ? 11.844 -5.966 -8.819 1.00 91.38 460 ARG A N 1
ATOM 3571 C CA . ARG A 1 460 ? 12.538 -7.255 -8.937 1.00 91.38 460 ARG A CA 1
ATOM 3572 C C . ARG A 1 460 ? 12.438 -7.858 -10.340 1.00 91.38 460 ARG A C 1
ATOM 3574 O O . ARG A 1 460 ? 13.444 -8.340 -10.848 1.00 91.38 460 ARG A O 1
ATOM 3581 N N . LYS A 1 461 ? 11.251 -7.844 -10.960 1.00 90.69 461 LYS A N 1
ATOM 3582 C CA . LYS A 1 461 ? 11.070 -8.370 -12.324 1.00 90.69 461 LYS A CA 1
ATOM 3583 C C . LYS A 1 461 ? 11.953 -7.631 -13.321 1.00 90.69 461 LYS A C 1
ATOM 3585 O O . LYS A 1 461 ? 12.621 -8.280 -14.116 1.00 90.69 461 LYS A O 1
ATOM 3590 N N . VAL A 1 462 ? 11.953 -6.298 -13.276 1.00 94.38 462 VAL A N 1
ATOM 3591 C CA . VAL A 1 462 ? 12.786 -5.480 -14.167 1.00 94.38 462 VAL A CA 1
ATOM 3592 C C . VAL A 1 462 ? 14.262 -5.798 -13.945 1.00 94.38 462 VAL A C 1
ATOM 3594 O O . VAL A 1 462 ? 14.962 -6.089 -14.911 1.00 94.38 462 VAL A O 1
ATOM 3597 N N . THR A 1 463 ? 14.709 -5.846 -12.687 1.00 92.88 463 THR A N 1
ATOM 3598 C CA . THR A 1 463 ? 16.089 -6.192 -12.320 1.00 92.88 463 THR A CA 1
ATOM 3599 C C . THR A 1 463 ? 16.541 -7.514 -12.944 1.00 92.88 463 THR A C 1
ATOM 3601 O O . THR A 1 463 ? 17.599 -7.580 -13.567 1.00 92.88 463 THR A O 1
ATOM 3604 N N . GLU A 1 464 ? 15.735 -8.568 -12.811 1.00 90.19 464 GLU A N 1
ATOM 3605 C CA . GLU A 1 464 ? 16.088 -9.903 -13.303 1.00 90.19 464 GLU A CA 1
ATOM 3606 C C . GLU A 1 464 ? 16.014 -9.991 -14.829 1.00 90.19 464 GLU A C 1
ATOM 3608 O O . GLU A 1 464 ? 16.927 -10.521 -15.464 1.00 90.19 464 GLU A O 1
ATOM 3613 N N . TYR A 1 465 ? 14.945 -9.461 -15.437 1.00 90.81 465 TYR A N 1
ATOM 3614 C CA . TYR A 1 465 ? 14.771 -9.527 -16.886 1.00 90.81 465 TYR A CA 1
ATOM 3615 C C . TYR A 1 465 ? 15.787 -8.673 -17.630 1.00 90.81 465 TYR A C 1
ATOM 3617 O O . TYR A 1 465 ? 16.151 -9.041 -18.739 1.00 90.81 465 TYR A O 1
ATOM 3625 N N . LEU A 1 466 ? 16.268 -7.574 -17.057 1.00 91.38 466 LEU A N 1
ATOM 3626 C CA . LEU A 1 466 ? 17.353 -6.787 -17.649 1.00 91.38 466 LEU A CA 1
ATOM 3627 C C . LEU A 1 466 ? 18.740 -7.306 -17.263 1.00 91.38 466 LEU A C 1
ATOM 3629 O O . LEU A 1 466 ? 19.740 -6.852 -17.810 1.00 91.38 466 LEU A O 1
ATOM 3633 N N . GLY A 1 467 ? 18.814 -8.287 -16.360 1.00 87.75 467 GLY A N 1
ATOM 3634 C CA . GLY A 1 467 ? 20.074 -8.903 -15.977 1.00 87.75 467 GLY A CA 1
ATOM 3635 C C . GLY A 1 467 ? 20.967 -8.039 -15.096 1.00 87.75 467 GLY A C 1
ATOM 3636 O O . GLY A 1 467 ? 22.170 -8.282 -15.074 1.00 87.75 467 GLY A O 1
ATOM 3637 N N . VAL A 1 468 ? 20.383 -7.061 -14.399 1.00 89.19 468 VAL A N 1
ATOM 3638 C CA . VAL A 1 468 ? 21.079 -6.145 -13.482 1.00 89.19 468 VAL A CA 1
ATOM 3639 C C . VAL A 1 468 ? 21.651 -6.916 -12.293 1.00 89.19 468 VAL A C 1
ATOM 3641 O O . VAL A 1 468 ? 22.807 -6.743 -11.930 1.00 89.19 468 VAL A O 1
ATOM 3644 N N . THR A 1 469 ? 20.863 -7.827 -11.722 1.00 88.38 469 THR A N 1
ATOM 3645 C CA . THR A 1 469 ? 21.355 -8.850 -10.795 1.00 88.38 469 THR A CA 1
ATOM 3646 C C . THR A 1 469 ? 20.433 -10.068 -10.817 1.00 88.38 469 THR A C 1
ATOM 3648 O O . THR A 1 469 ? 19.241 -9.951 -11.122 1.00 88.38 469 THR A O 1
ATOM 3651 N N . ASP A 1 470 ? 20.982 -11.245 -10.524 1.00 83.19 470 ASP A N 1
ATOM 3652 C CA . ASP A 1 470 ? 20.203 -12.471 -10.368 1.00 83.19 470 ASP A CA 1
ATOM 3653 C C . ASP A 1 470 ? 19.767 -12.625 -8.907 1.00 83.19 470 ASP A C 1
ATOM 3655 O O . ASP A 1 470 ? 20.537 -12.421 -7.972 1.00 83.19 470 ASP A O 1
ATOM 3659 N N . THR A 1 471 ? 18.512 -13.007 -8.702 1.00 83.50 471 THR A N 1
ATOM 3660 C CA . THR A 1 471 ? 17.965 -13.252 -7.365 1.00 83.50 471 THR A CA 1
ATOM 3661 C C . THR A 1 471 ? 17.953 -14.735 -6.996 1.00 83.50 471 THR A C 1
ATOM 3663 O O . THR A 1 471 ? 17.558 -15.084 -5.879 1.00 83.50 471 THR A O 1
ATOM 3666 N N . GLY A 1 472 ? 18.302 -15.627 -7.932 1.00 75.75 472 GLY A N 1
ATOM 3667 C CA . GLY A 1 472 ? 18.355 -17.074 -7.714 1.00 75.75 472 GLY A CA 1
ATOM 3668 C C . GLY A 1 472 ? 17.030 -17.672 -7.230 1.00 75.75 472 GLY A C 1
ATOM 3669 O O . GLY A 1 472 ? 17.024 -18.654 -6.494 1.00 75.75 472 GLY A O 1
ATOM 3670 N N . GLY A 1 473 ? 15.894 -17.034 -7.537 1.00 73.75 473 GLY A N 1
ATOM 3671 C CA . GLY A 1 473 ? 14.574 -17.460 -7.052 1.00 73.75 473 GLY A CA 1
ATOM 3672 C C . GLY A 1 473 ? 14.330 -17.247 -5.548 1.00 73.75 473 GLY A C 1
ATOM 3673 O O . GLY A 1 473 ? 13.261 -17.604 -5.052 1.00 73.75 473 GLY A O 1
ATOM 3674 N N . SER A 1 474 ? 15.260 -16.611 -4.828 1.00 78.19 474 SER A N 1
ATOM 3675 C CA . SER A 1 474 ? 15.178 -16.356 -3.383 1.00 78.19 474 SER A CA 1
ATOM 3676 C C . SER A 1 474 ? 14.006 -15.440 -3.005 1.00 78.19 474 SER A C 1
ATOM 3678 O O . SER A 1 474 ? 13.388 -14.793 -3.853 1.00 78.19 474 SER A O 1
ATOM 3680 N N . SER A 1 475 ? 13.654 -15.362 -1.718 1.00 82.06 475 SER A N 1
ATOM 3681 C CA . SER A 1 475 ? 12.597 -14.445 -1.254 1.00 82.06 475 SER A CA 1
ATOM 3682 C C . SER A 1 475 ? 12.970 -12.975 -1.500 1.00 82.06 475 SER A C 1
ATOM 3684 O O . SER A 1 475 ? 14.149 -12.642 -1.499 1.00 82.06 475 SER A O 1
ATOM 3686 N N . LEU A 1 476 ? 11.979 -12.088 -1.687 1.00 82.12 476 LEU A N 1
ATOM 3687 C CA . LEU A 1 476 ? 12.234 -10.656 -1.916 1.00 82.12 476 LEU A CA 1
ATOM 3688 C C . LEU A 1 476 ? 13.013 -10.009 -0.761 1.00 82.12 476 LEU A C 1
ATOM 3690 O O . LEU A 1 476 ? 13.863 -9.172 -1.019 1.00 82.12 476 LEU A O 1
ATOM 3694 N N . GLU A 1 477 ? 12.749 -10.420 0.483 1.00 82.44 477 GLU A N 1
ATOM 3695 C CA . GLU A 1 477 ? 13.500 -9.961 1.660 1.00 82.44 477 GLU A CA 1
ATOM 3696 C C . GLU A 1 477 ? 14.982 -10.328 1.569 1.00 82.44 477 GLU A C 1
ATOM 3698 O O . GLU A 1 477 ? 15.835 -9.472 1.761 1.00 82.44 477 GLU A O 1
ATOM 3703 N N . ALA A 1 478 ? 15.292 -11.571 1.190 1.00 83.44 478 ALA A N 1
ATOM 3704 C CA . ALA A 1 478 ? 16.672 -12.051 1.126 1.00 83.44 478 ALA A CA 1
ATOM 3705 C C . ALA A 1 478 ? 17.517 -11.356 0.044 1.00 83.44 478 ALA A C 1
ATOM 3707 O O . ALA A 1 478 ? 18.732 -11.289 0.175 1.00 83.44 478 ALA A O 1
ATOM 3708 N N . VAL A 1 479 ? 16.887 -10.858 -1.025 1.00 88.75 479 VAL A N 1
ATOM 3709 C CA . VAL A 1 479 ? 17.591 -10.247 -2.171 1.00 88.75 479 VAL A CA 1
ATOM 3710 C C . VAL A 1 479 ? 17.428 -8.737 -2.247 1.00 88.75 479 VAL A C 1
ATOM 3712 O O . VAL A 1 479 ? 17.958 -8.116 -3.161 1.00 88.75 479 VAL A O 1
ATOM 3715 N N . ARG A 1 480 ? 16.687 -8.131 -1.313 1.00 91.19 480 ARG A N 1
ATOM 3716 C CA . ARG A 1 480 ? 16.377 -6.699 -1.327 1.00 91.19 480 ARG A CA 1
ATOM 3717 C C . ARG A 1 480 ? 17.645 -5.856 -1.396 1.00 91.19 480 ARG A C 1
ATOM 3719 O O . ARG A 1 480 ? 17.757 -5.037 -2.300 1.00 91.19 480 ARG A O 1
ATOM 3726 N N . THR A 1 481 ? 18.584 -6.106 -0.487 1.00 91.25 481 THR A N 1
ATOM 3727 C CA . THR A 1 481 ? 19.849 -5.370 -0.402 1.00 91.25 481 THR A CA 1
ATOM 3728 C C . THR A 1 481 ? 20.665 -5.517 -1.681 1.00 91.25 481 THR A C 1
ATOM 3730 O O . THR A 1 481 ? 21.074 -4.515 -2.247 1.00 91.25 481 THR A O 1
ATOM 3733 N N . ALA A 1 482 ? 20.792 -6.736 -2.213 1.00 91.31 482 ALA A N 1
ATOM 3734 C CA . ALA A 1 482 ? 21.522 -6.975 -3.458 1.00 91.31 482 ALA A CA 1
ATOM 3735 C C . ALA A 1 482 ? 20.901 -6.237 -4.659 1.00 91.31 482 ALA A C 1
ATOM 3737 O O . ALA A 1 482 ? 21.618 -5.714 -5.506 1.00 91.31 482 ALA A O 1
ATOM 3738 N N . ILE A 1 483 ? 19.566 -6.161 -4.736 1.00 93.19 483 ILE A N 1
ATOM 3739 C CA . ILE A 1 483 ? 18.877 -5.376 -5.772 1.00 93.19 483 ILE A CA 1
ATOM 3740 C C . ILE A 1 483 ? 19.132 -3.874 -5.575 1.00 93.19 483 ILE A C 1
ATOM 3742 O O . ILE A 1 483 ? 19.339 -3.167 -6.556 1.00 93.19 483 ILE A O 1
ATOM 3746 N N . GLN A 1 484 ? 19.100 -3.386 -4.332 1.00 94.50 484 GLN A N 1
ATOM 3747 C CA . GLN A 1 484 ? 19.351 -1.976 -4.019 1.00 94.50 484 GLN A CA 1
ATOM 3748 C C . GLN A 1 484 ? 20.780 -1.563 -4.378 1.00 94.50 484 GLN A C 1
ATOM 3750 O O . GLN A 1 484 ? 20.951 -0.565 -5.067 1.00 94.50 484 GLN A O 1
ATOM 3755 N N . GLU A 1 485 ? 21.778 -2.351 -3.978 1.00 92.31 485 GLU A N 1
ATOM 3756 C CA . GLU A 1 485 ? 23.191 -2.122 -4.303 1.00 92.31 485 GLU A CA 1
ATOM 3757 C C . GLU A 1 485 ? 23.437 -2.164 -5.816 1.00 92.31 485 GLU A C 1
ATOM 3759 O O . GLU A 1 485 ? 24.155 -1.323 -6.353 1.00 92.31 485 GLU A O 1
ATOM 3764 N N . ALA A 1 486 ? 22.798 -3.104 -6.523 1.00 92.31 486 ALA A N 1
ATOM 3765 C CA . ALA A 1 486 ? 22.942 -3.214 -7.969 1.00 92.31 486 ALA A CA 1
ATOM 3766 C C . ALA A 1 486 ? 22.399 -1.978 -8.703 1.00 92.31 486 ALA A C 1
ATOM 3768 O O . ALA A 1 486 ? 23.038 -1.505 -9.635 1.00 92.31 486 ALA A O 1
ATOM 3769 N N . TRP A 1 487 ? 21.253 -1.432 -8.286 1.00 94.19 487 TRP A N 1
ATOM 3770 C CA . TRP A 1 487 ? 20.710 -0.209 -8.888 1.00 94.19 487 TRP A CA 1
ATOM 3771 C C . TRP A 1 487 ? 21.436 1.063 -8.447 1.00 94.19 487 TRP A C 1
ATOM 3773 O O . TRP A 1 487 ? 21.543 1.998 -9.236 1.00 94.19 487 TRP A O 1
ATOM 3783 N N . GLU A 1 488 ? 21.964 1.102 -7.224 1.00 92.88 488 GLU A N 1
ATOM 3784 C CA . GLU A 1 488 ? 22.744 2.238 -6.729 1.00 92.88 488 GLU A CA 1
ATOM 3785 C C . GLU A 1 488 ? 24.010 2.477 -7.559 1.00 92.88 488 GLU A C 1
ATOM 3787 O O . GLU A 1 488 ? 24.374 3.626 -7.798 1.00 92.88 488 GLU A O 1
ATOM 3792 N N . ALA A 1 489 ? 24.626 1.413 -8.081 1.00 90.56 489 ALA A N 1
ATOM 3793 C CA . ALA A 1 489 ? 25.765 1.508 -8.994 1.00 90.56 489 ALA A CA 1
ATOM 3794 C C . ALA A 1 489 ? 25.452 2.221 -10.328 1.00 90.56 489 ALA A C 1
ATOM 3796 O O . ALA A 1 489 ? 26.379 2.529 -11.069 1.00 90.56 489 ALA A O 1
ATOM 3797 N N . HIS A 1 490 ? 24.172 2.469 -10.627 1.00 91.94 490 HIS A N 1
ATOM 3798 C CA . HIS A 1 490 ? 23.691 3.167 -11.824 1.00 91.94 490 HIS A CA 1
ATOM 3799 C C . HIS A 1 490 ? 22.944 4.472 -11.497 1.00 91.94 490 HIS A C 1
ATOM 3801 O O . HIS A 1 490 ? 22.280 5.045 -12.362 1.00 91.94 490 HIS A O 1
ATOM 3807 N N . ALA A 1 491 ? 22.965 4.916 -10.238 1.00 91.75 491 ALA A N 1
ATOM 3808 C CA . ALA A 1 491 ? 22.143 6.030 -9.781 1.00 91.75 491 ALA A CA 1
ATOM 3809 C C . ALA A 1 491 ? 22.518 7.368 -10.440 1.00 91.75 491 ALA A C 1
ATOM 3811 O O . ALA A 1 491 ? 21.638 8.181 -10.702 1.00 91.75 491 ALA A O 1
ATOM 3812 N N . ASP A 1 492 ? 23.793 7.588 -10.751 1.00 92.81 492 ASP A N 1
ATOM 3813 C CA . ASP A 1 492 ? 24.318 8.805 -11.385 1.00 92.81 492 ASP A CA 1
ATOM 3814 C C . ASP A 1 492 ? 23.802 9.023 -12.818 1.00 92.81 492 ASP A C 1
ATOM 3816 O O . ASP A 1 492 ? 23.782 10.145 -13.320 1.00 92.81 492 ASP A O 1
ATOM 3820 N N . GLU A 1 493 ? 23.335 7.961 -13.470 1.00 93.56 493 GLU A N 1
ATOM 3821 C CA . GLU A 1 493 ? 22.767 7.998 -14.816 1.00 93.56 493 GLU A CA 1
ATOM 3822 C C . GLU A 1 493 ? 21.299 8.470 -14.864 1.00 93.56 493 GLU A C 1
ATOM 3824 O O . GLU A 1 493 ? 20.757 8.684 -15.952 1.00 93.56 493 GLU A O 1
ATOM 3829 N N . VAL A 1 494 ? 20.640 8.570 -13.706 1.00 94.56 494 VAL A N 1
ATOM 3830 C CA . VAL A 1 494 ? 19.185 8.725 -13.576 1.00 94.56 494 VAL A CA 1
ATOM 3831 C C . VAL A 1 494 ? 18.710 10.104 -14.015 1.00 94.56 494 VAL A C 1
ATOM 3833 O O . VAL A 1 494 ? 19.143 11.126 -13.483 1.00 94.56 494 VAL A O 1
ATOM 3836 N N . VAL A 1 495 ? 17.730 10.114 -14.919 1.00 93.06 495 VAL A N 1
ATOM 3837 C CA . VAL A 1 495 ? 17.035 11.319 -15.388 1.00 93.06 495 VAL A CA 1
ATOM 3838 C C . VAL A 1 495 ? 15.664 11.423 -14.718 1.00 93.06 495 VAL A C 1
ATOM 3840 O O . VAL A 1 495 ? 14.872 10.485 -14.732 1.00 93.06 495 VAL A O 1
ATOM 3843 N N . GLY A 1 496 ? 15.353 12.568 -14.127 1.00 90.62 496 GLY A N 1
ATOM 3844 C CA . GLY A 1 496 ? 14.093 12.788 -13.422 1.00 90.62 496 GLY A CA 1
ATOM 3845 C C . GLY A 1 496 ? 13.974 14.233 -12.948 1.00 90.62 496 GLY A C 1
ATOM 3846 O O . GLY A 1 496 ? 14.743 15.070 -13.419 1.00 90.62 496 GLY A O 1
ATOM 3847 N N . PRO A 1 497 ? 13.034 14.528 -12.034 1.00 90.94 497 PRO A N 1
ATOM 3848 C CA . PRO A 1 497 ? 12.960 15.825 -11.374 1.00 90.94 497 PRO A CA 1
ATOM 3849 C C . PRO A 1 497 ? 14.312 16.205 -10.769 1.00 90.94 497 PRO A C 1
ATOM 3851 O O . PRO A 1 497 ? 14.992 15.341 -10.204 1.00 90.94 497 PRO A O 1
ATOM 3854 N N . ASP A 1 498 ? 14.686 17.478 -10.889 1.00 90.81 498 ASP A N 1
ATOM 3855 C CA . ASP A 1 498 ? 16.012 17.993 -10.530 1.00 90.81 498 ASP A CA 1
ATOM 3856 C C . ASP A 1 498 ? 16.424 17.614 -9.100 1.00 90.81 498 ASP A C 1
ATOM 3858 O O . ASP A 1 498 ? 17.592 17.340 -8.832 1.00 90.81 498 ASP A O 1
ATOM 3862 N N . GLU A 1 499 ? 15.464 17.533 -8.178 1.00 91.75 499 GLU A N 1
ATOM 3863 C CA . GLU A 1 499 ? 15.703 17.229 -6.768 1.00 91.75 499 GLU A CA 1
ATOM 3864 C C . GLU A 1 499 ? 16.111 15.771 -6.502 1.00 91.75 499 GLU A C 1
ATOM 3866 O O . GLU A 1 499 ? 16.645 15.472 -5.433 1.00 91.75 499 GLU A O 1
ATOM 3871 N N . ILE A 1 500 ? 15.838 14.856 -7.436 1.00 92.88 500 ILE A N 1
ATOM 3872 C CA . ILE A 1 500 ? 16.115 13.414 -7.306 1.00 92.88 500 ILE A CA 1
ATOM 3873 C C . ILE A 1 500 ? 16.883 12.831 -8.502 1.00 92.88 500 ILE A C 1
ATOM 3875 O O . ILE A 1 500 ? 17.194 11.635 -8.500 1.00 92.88 500 ILE A O 1
ATOM 3879 N N . ALA A 1 501 ? 17.206 13.650 -9.504 1.00 94.00 501 ALA A N 1
ATOM 3880 C CA . ALA A 1 501 ? 18.070 13.282 -10.618 1.00 94.00 501 ALA A CA 1
ATOM 3881 C C . ALA A 1 501 ? 19.456 12.836 -10.118 1.00 94.00 501 ALA A C 1
ATOM 3883 O O . ALA A 1 501 ? 19.960 13.323 -9.105 1.00 94.00 501 ALA A O 1
ATOM 3884 N N . GLY A 1 502 ? 20.066 11.869 -10.805 1.00 94.44 502 GLY A N 1
ATOM 3885 C CA . GLY A 1 502 ? 21.350 11.297 -10.388 1.00 94.44 502 GLY A CA 1
ATOM 3886 C C . GLY A 1 502 ? 21.301 10.516 -9.065 1.00 94.44 502 GLY A C 1
ATOM 3887 O O . GLY A 1 502 ? 22.338 10.319 -8.430 1.00 94.44 502 GLY A O 1
ATOM 3888 N N . THR A 1 503 ? 20.114 10.087 -8.610 1.00 94.69 503 THR A N 1
ATOM 3889 C CA . THR A 1 503 ? 19.958 9.291 -7.384 1.00 94.69 503 THR A CA 1
ATOM 3890 C C . THR A 1 503 ? 19.051 8.080 -7.578 1.00 94.69 503 THR A C 1
ATOM 3892 O O . THR A 1 503 ? 18.176 8.058 -8.445 1.00 94.69 503 THR A O 1
ATOM 3895 N N . SER A 1 504 ? 19.190 7.085 -6.697 1.00 93.56 504 SER A N 1
ATOM 3896 C CA . SER A 1 504 ? 18.324 5.899 -6.694 1.00 93.56 504 SER A CA 1
ATOM 3897 C C . SER A 1 504 ? 16.841 6.236 -6.493 1.00 93.56 504 SER A C 1
ATOM 3899 O O . SER A 1 504 ? 15.981 5.498 -6.966 1.00 93.56 504 SER A O 1
ATOM 3901 N N . ALA A 1 505 ? 16.514 7.355 -5.836 1.00 90.56 505 ALA A N 1
ATOM 3902 C CA . ALA A 1 505 ? 15.129 7.776 -5.625 1.00 90.56 505 ALA A CA 1
ATOM 3903 C C . ALA A 1 505 ? 14.408 8.120 -6.943 1.00 90.56 505 ALA A C 1
ATOM 3905 O O . ALA A 1 505 ? 13.193 7.942 -7.048 1.00 90.56 505 ALA A O 1
ATOM 3906 N N . GLY A 1 506 ? 15.146 8.575 -7.961 1.00 92.44 506 GLY A N 1
ATOM 3907 C CA . GLY A 1 506 ? 14.604 8.861 -9.290 1.00 92.44 506 GLY A CA 1
ATOM 3908 C C . GLY A 1 506 ? 14.297 7.610 -10.125 1.00 92.44 506 GLY A C 1
ATOM 3909 O O . GLY A 1 506 ? 13.539 7.697 -11.088 1.00 92.44 506 GLY A O 1
ATOM 3910 N N . LEU A 1 507 ? 14.822 6.435 -9.753 1.00 92.62 507 LEU A N 1
ATOM 3911 C CA . LEU A 1 507 ? 14.570 5.179 -10.475 1.00 92.62 507 LEU A CA 1
ATOM 3912 C C . LEU A 1 507 ? 13.182 4.599 -10.207 1.00 92.62 507 LEU A C 1
ATOM 3914 O O . LEU A 1 507 ? 12.595 3.975 -11.095 1.00 92.62 507 LEU A O 1
ATOM 3918 N N . ASP A 1 508 ? 12.671 4.767 -8.986 1.00 87.19 508 ASP A N 1
ATOM 3919 C CA . ASP A 1 508 ? 11.521 4.009 -8.488 1.00 87.19 508 ASP A CA 1
ATOM 3920 C C . ASP A 1 508 ? 10.292 4.073 -9.406 1.00 87.19 508 ASP A C 1
ATOM 3922 O O . ASP A 1 508 ? 9.758 3.008 -9.743 1.00 87.19 508 ASP A O 1
ATOM 3926 N N . PRO A 1 509 ? 9.831 5.258 -9.858 1.00 91.00 509 PRO A N 1
ATOM 3927 C CA . PRO A 1 509 ? 8.623 5.335 -10.677 1.00 91.00 509 PRO A CA 1
ATOM 3928 C C . PRO A 1 509 ? 8.801 4.677 -12.041 1.00 91.00 509 PRO A C 1
ATOM 3930 O O . PRO A 1 509 ? 7.925 3.924 -12.470 1.00 91.00 509 PRO A O 1
ATOM 3933 N N . ALA A 1 510 ? 9.953 4.880 -12.683 1.00 95.38 510 ALA A N 1
ATOM 3934 C CA . ALA A 1 510 ? 10.242 4.318 -13.996 1.00 95.38 510 ALA A CA 1
ATOM 3935 C C . ALA A 1 510 ? 10.377 2.784 -13.940 1.00 95.38 510 ALA A C 1
ATOM 3937 O O . ALA A 1 510 ? 9.777 2.076 -14.755 1.00 95.38 510 ALA A O 1
ATOM 3938 N N . LEU A 1 511 ? 11.079 2.247 -12.931 1.00 95.69 511 LEU A N 1
ATOM 3939 C CA . LEU A 1 511 ? 11.203 0.800 -12.712 1.00 95.69 511 LEU A CA 1
ATOM 3940 C C . LEU A 1 511 ? 9.853 0.153 -12.394 1.00 95.69 511 LEU A C 1
ATOM 3942 O O . LEU A 1 511 ? 9.504 -0.884 -12.966 1.00 95.69 511 LEU A O 1
ATOM 3946 N N . TRP A 1 512 ? 9.066 0.758 -11.503 1.00 92.62 512 TRP A N 1
ATOM 3947 C CA . TRP A 1 512 ? 7.736 0.252 -11.181 1.00 92.62 512 TRP A CA 1
ATOM 3948 C C . TRP A 1 512 ? 6.815 0.269 -12.407 1.00 92.62 512 TRP A C 1
ATOM 3950 O O . TRP A 1 512 ? 6.132 -0.727 -12.675 1.00 92.62 512 TRP A O 1
ATOM 3960 N N . PHE A 1 513 ? 6.832 1.357 -13.185 1.00 93.19 513 PHE A N 1
ATOM 3961 C CA . PHE A 1 513 ? 6.029 1.503 -14.396 1.00 93.19 513 PHE A CA 1
ATOM 3962 C C . PHE A 1 513 ? 6.403 0.441 -15.435 1.00 93.19 513 PHE A C 1
ATOM 3964 O O . PHE A 1 513 ? 5.534 -0.298 -15.908 1.00 93.19 513 PHE A O 1
ATOM 3971 N N . MET A 1 514 ? 7.698 0.304 -15.739 1.00 94.75 514 MET A N 1
ATOM 3972 C CA . MET A 1 514 ? 8.215 -0.699 -16.671 1.00 94.75 514 MET A CA 1
ATOM 3973 C C . MET A 1 514 ? 7.890 -2.126 -16.206 1.00 94.75 514 MET A C 1
ATOM 3975 O O . MET A 1 514 ? 7.552 -2.992 -17.016 1.00 94.75 514 MET A O 1
ATOM 3979 N N . GLY A 1 515 ? 7.934 -2.394 -14.900 1.00 93.00 515 GLY A N 1
ATOM 3980 C CA . GLY A 1 515 ? 7.542 -3.686 -14.342 1.00 93.00 515 GLY A CA 1
ATOM 3981 C C . GLY A 1 515 ? 6.045 -3.980 -14.507 1.00 93.00 515 GLY A C 1
ATOM 3982 O O . GLY A 1 515 ? 5.673 -5.071 -14.960 1.00 93.00 515 GLY A O 1
ATOM 3983 N N . LYS A 1 516 ? 5.179 -3.006 -14.188 1.00 88.69 516 LYS A N 1
ATOM 3984 C CA . LYS A 1 516 ? 3.710 -3.131 -14.253 1.00 88.69 516 LYS A CA 1
ATOM 3985 C C . LYS A 1 516 ? 3.200 -3.237 -15.692 1.00 88.69 516 LYS A C 1
ATOM 3987 O O . LYS A 1 516 ? 2.415 -4.140 -15.983 1.00 88.69 516 LYS A O 1
ATOM 3992 N N . TRP A 1 517 ? 3.641 -2.346 -16.577 1.00 89.19 517 TRP A N 1
ATOM 3993 C CA . TRP A 1 517 ? 3.115 -2.216 -17.943 1.00 89.19 517 TRP A CA 1
ATOM 3994 C C . TRP A 1 517 ? 3.982 -2.894 -19.010 1.00 89.19 517 TRP A C 1
ATOM 3996 O O . TRP A 1 517 ? 3.476 -3.239 -20.075 1.00 89.19 517 TRP A O 1
ATOM 4006 N N . GLY A 1 518 ? 5.253 -3.170 -18.719 1.00 92.50 518 GLY A N 1
ATOM 4007 C CA . GLY A 1 518 ? 6.152 -3.945 -19.577 1.00 92.50 518 GLY A CA 1
ATOM 4008 C C . GLY A 1 518 ? 6.250 -5.403 -19.134 1.00 92.50 518 GLY A C 1
ATOM 4009 O O . GLY A 1 518 ? 5.550 -6.270 -19.658 1.00 92.50 518 GLY A O 1
ATOM 4010 N N . CYS A 1 519 ? 7.101 -5.681 -18.143 1.00 91.81 519 CYS A N 1
ATOM 4011 C CA . CYS A 1 519 ? 7.506 -7.043 -17.764 1.00 91.81 519 CYS A CA 1
ATOM 4012 C C . CYS A 1 519 ? 6.325 -7.950 -17.381 1.00 91.81 519 CYS A C 1
ATOM 4014 O O . CYS A 1 519 ? 6.245 -9.093 -17.826 1.00 91.81 519 CYS A O 1
ATOM 4016 N N . THR A 1 520 ? 5.375 -7.445 -16.589 1.00 89.31 520 THR A N 1
ATOM 4017 C CA . THR A 1 520 ? 4.169 -8.200 -16.204 1.00 89.31 520 THR A CA 1
ATOM 4018 C C . THR A 1 520 ? 3.280 -8.523 -17.409 1.00 89.31 520 THR A C 1
ATOM 4020 O O . THR A 1 520 ? 2.607 -9.554 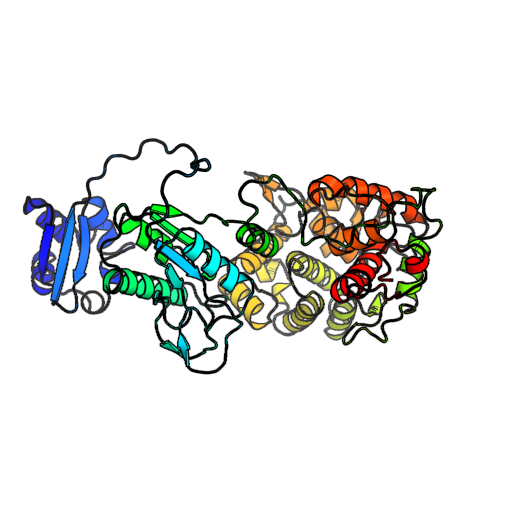-17.419 1.00 89.31 520 THR A O 1
ATOM 4023 N N . TYR A 1 521 ? 3.275 -7.670 -18.434 1.00 87.50 521 TYR A N 1
ATOM 4024 C CA . TYR A 1 521 ? 2.553 -7.943 -19.672 1.00 87.50 521 TYR A CA 1
ATOM 4025 C C . TYR A 1 521 ? 3.247 -9.057 -20.459 1.00 87.50 521 TYR A C 1
ATOM 4027 O O . TYR A 1 521 ? 2.588 -10.021 -20.843 1.00 87.50 521 TYR A O 1
ATOM 4035 N N . CYS A 1 522 ? 4.575 -8.999 -20.599 1.00 88.00 522 CYS A N 1
ATOM 4036 C CA . CYS A 1 522 ? 5.345 -10.072 -21.231 1.00 88.00 522 CYS A CA 1
ATOM 4037 C C . CYS A 1 522 ? 5.089 -11.431 -20.558 1.00 88.00 522 CYS A C 1
ATOM 4039 O O . CYS A 1 522 ? 4.804 -12.415 -21.238 1.00 88.00 522 CYS A O 1
ATOM 4041 N N . GLU A 1 523 ? 5.099 -11.480 -19.219 1.00 86.44 523 GLU A N 1
ATOM 4042 C CA . GLU A 1 523 ? 4.757 -12.684 -18.445 1.00 86.44 523 GLU A CA 1
ATOM 4043 C C . GLU A 1 523 ? 3.336 -13.181 -18.735 1.00 86.44 523 GLU A C 1
ATOM 4045 O O . GLU A 1 523 ? 3.133 -14.372 -18.974 1.00 86.44 523 GLU A O 1
ATOM 4050 N N . ARG A 1 524 ? 2.350 -12.274 -18.736 1.00 84.19 524 ARG A N 1
ATOM 4051 C CA . ARG A 1 524 ? 0.938 -12.606 -18.974 1.00 84.19 524 ARG A CA 1
ATOM 4052 C C . ARG A 1 524 ? 0.722 -13.241 -20.345 1.00 84.19 524 ARG A C 1
ATOM 4054 O O . ARG A 1 524 ? -0.031 -14.206 -20.447 1.00 84.19 524 ARG A O 1
ATOM 4061 N N . TRP A 1 525 ? 1.373 -12.706 -21.372 1.00 82.31 525 TRP A N 1
ATOM 4062 C CA . TRP A 1 525 ? 1.219 -13.160 -22.756 1.00 82.31 525 TRP A CA 1
ATOM 4063 C C . TRP A 1 525 ? 2.254 -14.198 -23.177 1.00 82.31 525 TRP A C 1
ATOM 4065 O O . TRP A 1 525 ? 2.198 -14.676 -24.306 1.00 82.31 525 TRP A O 1
ATOM 4075 N N . LYS A 1 526 ? 3.190 -14.556 -22.286 1.00 84.06 526 LYS A N 1
ATOM 4076 C CA . LYS A 1 526 ? 4.303 -15.481 -22.560 1.00 84.06 526 LYS A CA 1
ATOM 4077 C C . LYS A 1 526 ? 5.067 -15.117 -23.841 1.00 84.06 526 LYS A C 1
ATOM 4079 O O . LYS A 1 526 ? 5.506 -15.987 -24.592 1.00 84.06 526 LYS A O 1
ATOM 4084 N N . ARG A 1 527 ? 5.194 -13.816 -24.097 1.00 86.62 527 ARG A N 1
ATOM 4085 C CA . ARG A 1 527 ? 5.788 -13.247 -25.307 1.00 86.62 527 ARG A CA 1
ATOM 4086 C C . ARG A 1 527 ? 6.521 -11.968 -24.940 1.00 86.62 527 ARG A C 1
ATOM 4088 O O . ARG A 1 527 ? 5.973 -11.138 -24.217 1.00 86.62 527 ARG A O 1
ATOM 4095 N N . ARG A 1 528 ? 7.736 -11.787 -25.461 1.00 89.69 528 ARG A N 1
ATOM 4096 C CA . ARG A 1 528 ? 8.469 -10.523 -25.341 1.00 89.69 528 ARG A CA 1
ATOM 4097 C C . ARG A 1 528 ? 7.765 -9.468 -26.195 1.00 89.69 528 ARG A C 1
ATOM 4099 O O . ARG A 1 528 ? 7.697 -9.607 -27.409 1.00 89.69 528 ARG A O 1
ATOM 4106 N N . ILE A 1 529 ? 7.233 -8.435 -25.548 1.00 90.44 529 ILE A N 1
ATOM 4107 C CA . ILE A 1 529 ? 6.633 -7.270 -26.208 1.00 90.44 529 ILE A CA 1
ATOM 4108 C C . ILE A 1 529 ? 7.377 -6.037 -25.676 1.00 90.44 529 ILE A C 1
ATOM 4110 O O . ILE A 1 529 ? 7.005 -5.540 -24.606 1.00 90.44 529 ILE A O 1
ATOM 4114 N N . PRO A 1 530 ? 8.479 -5.623 -26.334 1.00 92.94 530 PRO A N 1
ATOM 4115 C CA . PRO A 1 530 ? 9.300 -4.492 -25.910 1.00 92.94 530 PRO A CA 1
ATOM 4116 C C . PRO A 1 530 ? 8.470 -3.220 -25.755 1.00 92.94 530 PRO A C 1
ATOM 4118 O O . PRO A 1 530 ? 7.523 -3.017 -26.506 1.00 92.94 530 PRO A O 1
ATOM 4121 N N . ILE A 1 531 ? 8.833 -2.382 -24.786 1.00 94.88 531 ILE A N 1
ATOM 4122 C CA . ILE A 1 531 ? 8.198 -1.071 -24.602 1.00 94.88 531 ILE A CA 1
ATOM 4123 C C . ILE A 1 531 ? 9.197 0.083 -24.672 1.00 94.88 531 ILE A C 1
ATOM 4125 O O . ILE A 1 531 ? 8.763 1.214 -24.674 1.00 94.88 531 ILE A O 1
ATOM 4129 N N . GLY A 1 532 ? 10.509 -0.154 -24.708 1.00 94.69 532 GLY A N 1
ATOM 4130 C CA . GLY A 1 532 ? 11.512 0.920 -24.724 1.00 94.69 532 GLY A CA 1
ATOM 4131 C C . GLY A 1 532 ? 12.928 0.392 -24.937 1.00 94.69 532 GLY A C 1
ATOM 4132 O O . GLY A 1 532 ? 13.130 -0.824 -25.004 1.00 94.69 532 GLY A O 1
ATOM 4133 N N . ARG A 1 533 ? 13.919 1.288 -24.996 1.00 95.06 533 ARG A N 1
ATOM 4134 C CA . ARG A 1 533 ? 15.324 0.979 -25.342 1.00 95.06 533 ARG A CA 1
ATOM 4135 C C . ARG A 1 533 ? 15.965 -0.017 -24.378 1.00 95.06 533 ARG A C 1
ATOM 4137 O O . ARG A 1 533 ? 16.739 -0.881 -24.775 1.00 95.06 533 ARG A O 1
ATOM 4144 N N . ALA A 1 534 ? 15.606 0.046 -23.097 1.00 94.25 534 ALA A N 1
ATOM 4145 C CA . ALA A 1 534 ? 16.091 -0.906 -22.097 1.00 94.25 534 ALA A CA 1
ATOM 4146 C C . ALA A 1 534 ? 15.705 -2.360 -22.424 1.00 94.25 534 ALA A C 1
ATOM 4148 O O . ALA A 1 534 ? 16.412 -3.296 -22.044 1.00 94.25 534 ALA A O 1
ATOM 4149 N N . CYS A 1 535 ? 14.608 -2.573 -23.162 1.00 93.38 535 CYS A N 1
ATOM 4150 C CA . CYS A 1 535 ? 14.184 -3.908 -23.549 1.00 93.38 535 CYS A CA 1
ATOM 4151 C C . CYS A 1 535 ? 15.179 -4.606 -24.478 1.00 93.38 535 CYS A C 1
ATOM 4153 O O . CYS A 1 535 ? 15.101 -5.828 -24.531 1.00 93.38 535 CYS A O 1
ATOM 4155 N N . ASP A 1 536 ? 16.119 -3.926 -25.140 1.00 90.56 536 ASP A N 1
ATOM 4156 C CA . ASP A 1 536 ? 17.157 -4.554 -25.981 1.00 90.56 536 ASP A CA 1
ATOM 4157 C C . ASP A 1 536 ? 18.063 -5.512 -25.190 1.00 90.56 536 ASP A C 1
ATOM 4159 O O . ASP A 1 536 ? 18.568 -6.504 -25.723 1.00 90.56 536 ASP A O 1
ATOM 4163 N N . HIS A 1 537 ? 18.184 -5.278 -23.881 1.00 88.69 537 HIS A N 1
ATOM 4164 C CA . HIS A 1 537 ? 18.935 -6.115 -22.943 1.00 88.69 537 HIS A CA 1
ATOM 4165 C C . HIS A 1 537 ? 18.068 -7.182 -22.253 1.00 88.69 537 HIS A C 1
ATOM 4167 O O . HIS A 1 537 ? 18.558 -7.940 -21.415 1.00 88.69 537 HIS A O 1
ATOM 4173 N N . CYS A 1 538 ? 16.779 -7.259 -22.595 1.00 90.00 538 CYS A N 1
ATOM 4174 C CA . CYS A 1 538 ? 15.828 -8.148 -21.945 1.00 90.00 538 CYS A CA 1
ATOM 4175 C C . CYS A 1 538 ? 16.153 -9.628 -22.200 1.00 90.00 538 CYS A C 1
ATOM 4177 O O . CYS A 1 538 ? 16.274 -10.075 -23.337 1.00 90.00 538 CYS A O 1
ATOM 4179 N N . ARG A 1 539 ? 16.223 -10.399 -21.115 1.00 88.44 539 ARG A N 1
ATOM 4180 C CA . ARG A 1 539 ? 16.445 -11.850 -21.055 1.00 88.44 539 ARG A CA 1
ATOM 4181 C C . ARG A 1 539 ? 15.137 -12.649 -20.991 1.00 88.44 539 ARG A C 1
ATOM 4183 O O . ARG A 1 539 ? 15.161 -13.846 -20.701 1.00 88.44 539 ARG A O 1
ATOM 4190 N N . PHE A 1 540 ? 13.990 -11.993 -21.200 1.00 84.69 540 PHE A N 1
ATOM 4191 C CA . PHE A 1 540 ? 12.697 -12.672 -21.256 1.00 84.69 540 PHE A CA 1
ATOM 4192 C C . PHE A 1 540 ? 12.719 -13.698 -22.401 1.00 84.69 540 PHE A C 1
ATOM 4194 O O . PHE A 1 540 ? 13.091 -13.324 -23.514 1.00 84.69 540 PHE A O 1
ATOM 4201 N N . PRO A 1 541 ? 12.335 -14.966 -22.173 1.00 73.62 541 PRO A N 1
ATOM 4202 C CA . PRO A 1 541 ? 12.460 -15.994 -23.196 1.00 73.62 541 PRO A CA 1
ATOM 4203 C C . PRO A 1 541 ? 11.581 -15.678 -24.398 1.00 73.62 541 PRO A C 1
ATOM 4205 O O . PRO A 1 541 ? 10.360 -15.562 -24.277 1.00 73.62 541 PRO A O 1
ATOM 4208 N N . GLU A 1 542 ? 12.205 -15.545 -25.561 1.00 63.59 542 GLU A N 1
ATOM 4209 C CA . GLU A 1 542 ? 11.481 -15.492 -26.824 1.00 63.59 542 GLU A CA 1
ATOM 4210 C C . GLU A 1 542 ? 10.892 -16.878 -27.086 1.00 63.59 542 GLU A C 1
ATOM 4212 O O . GLU A 1 542 ? 11.613 -17.877 -27.166 1.00 63.59 542 GLU A O 1
ATOM 4217 N N . THR A 1 543 ? 9.565 -16.953 -27.147 1.00 55.03 543 THR A N 1
ATOM 4218 C CA . THR A 1 543 ? 8.865 -18.114 -27.685 1.00 55.03 543 THR A CA 1
ATOM 4219 C C . THR A 1 543 ? 9.236 -18.205 -29.165 1.00 55.03 543 THR A C 1
ATOM 4221 O O . THR A 1 543 ? 8.897 -17.310 -29.934 1.00 55.03 543 THR A O 1
ATOM 4224 N N . ARG A 1 544 ? 10.021 -19.231 -29.523 1.00 44.22 544 ARG A N 1
ATOM 4225 C CA . ARG A 1 544 ? 10.291 -19.589 -30.922 1.00 44.22 544 ARG A CA 1
ATOM 4226 C C . ARG A 1 544 ? 9.014 -19.996 -31.636 1.00 44.22 544 ARG A C 1
ATOM 4228 O O . ARG A 1 544 ? 8.178 -20.660 -30.978 1.00 44.22 544 ARG A O 1
#